Protein AF-A0A847AV55-F1 (afdb_monomer_lite)

pLDDT: mean 70.89, std 26.48, range [20.86, 98.69]

Radius of gyration: 28.5 Å; chains: 1; bounding box: 108×51×67 Å

Foldseek 3Di:
DDDDDDDDDDDDDDDPDDPDDQPDPDDDDPPDDPQVVVLVVQLCDLVVDDPPDDPVVSVVSNVQSVQKDWDDDFCFDDDVVDGQWTWTWIAGVVLPDTDIDTGGPDSPDPDDDPDDDPPDDDPDDPDDDDDDDPDDDDDDDDDDDDDPDPPPPPPPDPDDAADDDDVPDGHPPPVDAFAFDDCVQFPDFFPCLVVQWAAAQQADPVVLVVLCVPPVQPFDDDFWQALHFLLLLLLQLFSVLRCLQCPVVVHAWDWDQAPRYRDITTTDHSVLLVVVLVVVCVVCVPQFPWAQVDAGNGRRDTRGPRSVVSQCLQADFPAWDWDQDPSRRVDIDTDHTHSRPFNHKDWLAQFQDPCQQVSVQVLCVPQNKKKFAFFDDDVLHGSDTRSHIWIFGHWHDDPPFIWTKTADRRTDDDSPADRGSSGHRGIGIDGRRRTTTMMGID

Sequence (442 aa):
MKERCPFLSLLCIPMMGILLFTIVPNVYPNDFDRETHTVTIIKDIVEAGAPTIPDAFRERAIKFYSDISHVGEATPIKTGETIICYEVPLFTDNKINIANIYLSTSPKYVVEWPGWRMDEVPEALETEDSFFDEGSMISSFFSESLFIAPTLISTSSPSFLQRTGLPGEGKAMNRHFGSPLDPKDADFLIEGWDKIPYKNIAPSSEWINYVNGQFDRGWKFQKGIRVSSNKCNSYSASFIADWWTIVKAGKKINQYTNFYRGDTELGTSPRKLELIYRVRAGEDPETYKSINFMRDMITRESSLSSLEAYAKILSTPWGEFTVNDPLIPSITHISKGNLTGISGYKILFQTPDPDSEKILSQALENDGILLAGLTYRHRGVPVFRSVHTVAIIGYTDVGKKRYFIYKENYGEFPWDKPEDSEGGPSYRMMPAEEFFEAYAFY

Structure (mmCIF, N/CA/C/O backbone):
data_AF-A0A847AV55-F1
#
_entry.id   AF-A0A847AV55-F1
#
loop_
_atom_site.group_PDB
_atom_site.id
_atom_site.type_symbol
_atom_site.label_atom_id
_atom_site.label_alt_id
_atom_site.label_comp_id
_atom_site.label_asym_id
_atom_site.label_entity_id
_atom_site.label_seq_id
_atom_site.pdbx_PDB_ins_code
_atom_site.Cartn_x
_atom_site.Cartn_y
_atom_site.Cartn_z
_atom_site.occupancy
_atom_site.B_iso_or_equiv
_atom_site.auth_seq_id
_atom_site.auth_comp_id
_atom_site.auth_asym_id
_atom_site.auth_atom_id
_atom_site.pdbx_PDB_model_num
ATOM 1 N N . MET A 1 1 ? 89.320 1.850 39.623 1.00 33.31 1 MET A N 1
ATOM 2 C CA . MET A 1 1 ? 89.592 3.053 38.808 1.00 33.31 1 MET A CA 1
ATOM 3 C C . MET A 1 1 ? 88.263 3.738 38.521 1.00 33.31 1 MET A C 1
ATOM 5 O O . MET A 1 1 ? 87.469 3.143 37.811 1.00 33.31 1 MET A O 1
ATOM 9 N N . LYS A 1 2 ? 88.078 4.936 39.111 1.00 34.31 2 LYS A N 1
ATOM 10 C CA . LYS A 1 2 ? 87.045 5.978 38.882 1.00 34.31 2 LYS A CA 1
ATOM 11 C C . LYS A 1 2 ? 85.583 5.516 39.033 1.00 34.31 2 LYS A C 1
ATOM 13 O O . LYS A 1 2 ? 85.044 4.916 38.121 1.00 34.31 2 LYS A O 1
ATOM 18 N N . GLU A 1 3 ? 84.910 5.647 40.180 1.00 28.20 3 GLU A N 1
ATOM 19 C CA . GLU A 1 3 ? 84.537 6.863 40.946 1.00 28.20 3 GLU A CA 1
ATOM 20 C C . GLU A 1 3 ? 83.965 8.016 40.103 1.00 28.20 3 GLU A C 1
ATOM 22 O O . GLU A 1 3 ? 84.718 8.681 39.389 1.00 28.20 3 GLU A O 1
ATOM 27 N N . ARG A 1 4 ? 82.652 8.277 40.263 1.00 26.45 4 ARG A N 1
ATOM 28 C CA . ARG A 1 4 ? 82.058 9.575 40.669 1.00 26.45 4 ARG A CA 1
ATOM 29 C C . ARG A 1 4 ? 80.526 9.472 40.870 1.00 26.45 4 ARG A C 1
ATOM 31 O O . ARG A 1 4 ? 79.780 9.310 39.913 1.00 26.45 4 ARG A O 1
ATOM 38 N N . CYS A 1 5 ? 80.091 9.610 42.126 1.00 23.22 5 CYS A N 1
ATOM 39 C CA . CYS A 1 5 ? 78.826 10.249 42.551 1.00 23.22 5 CYS A CA 1
ATOM 40 C C . CYS A 1 5 ? 78.969 11.799 42.450 1.00 23.22 5 CYS A C 1
ATOM 42 O O . CYS A 1 5 ? 80.049 12.260 42.072 1.00 23.22 5 CYS A O 1
ATOM 44 N N . PRO A 1 6 ? 78.070 12.627 43.027 1.00 45.94 6 PRO A N 1
ATOM 45 C CA . PRO A 1 6 ? 76.629 12.860 42.790 1.00 45.94 6 PRO A CA 1
ATOM 46 C C . PRO A 1 6 ? 76.351 14.367 42.508 1.00 45.94 6 PRO A C 1
ATOM 48 O O . PRO A 1 6 ? 77.249 15.173 42.706 1.00 45.94 6 PRO A O 1
ATOM 51 N N . PHE A 1 7 ? 75.133 14.796 42.135 1.00 24.53 7 PHE A N 1
ATOM 52 C CA . PHE A 1 7 ? 74.596 16.105 42.572 1.00 24.53 7 PHE A CA 1
ATOM 53 C C . PHE A 1 7 ? 73.071 16.225 42.407 1.00 24.53 7 PHE A C 1
ATOM 55 O O . PHE A 1 7 ? 72.469 15.695 41.479 1.00 24.53 7 PHE A O 1
ATOM 62 N N . LEU A 1 8 ? 72.501 16.922 43.387 1.00 23.05 8 LEU A N 1
ATOM 63 C CA . LEU A 1 8 ? 71.102 17.197 43.695 1.00 23.05 8 LEU A CA 1
ATOM 64 C C . LEU A 1 8 ? 70.515 18.394 42.908 1.00 23.05 8 LEU A C 1
ATOM 66 O O . LEU A 1 8 ? 71.242 19.312 42.539 1.00 23.05 8 LEU A O 1
ATOM 70 N N . SER A 1 9 ? 69.173 18.429 42.885 1.00 22.80 9 SER A N 1
ATOM 71 C CA . SER A 1 9 ? 68.242 19.584 42.876 1.00 22.80 9 SER A CA 1
ATOM 72 C C . SER A 1 9 ? 68.073 20.451 41.615 1.00 22.80 9 SER A C 1
ATOM 74 O O . SER A 1 9 ? 68.963 21.213 41.263 1.00 22.80 9 SER A O 1
ATOM 76 N N . LEU A 1 10 ? 66.847 20.479 41.065 1.00 22.25 10 LEU A N 1
ATOM 77 C CA . LEU A 1 10 ? 65.950 21.642 41.191 1.00 22.25 10 LEU A CA 1
ATOM 78 C C . LEU A 1 10 ? 64.484 21.289 40.857 1.00 22.25 10 LEU A C 1
ATOM 80 O O . LEU A 1 10 ? 64.203 20.553 39.915 1.00 22.25 10 LEU A O 1
ATOM 84 N N . LEU A 1 11 ? 63.575 21.846 41.661 1.00 23.03 11 LEU A N 1
ATOM 85 C CA . LEU A 1 11 ? 62.131 21.937 41.450 1.00 23.03 11 LEU A CA 1
ATOM 86 C C . LEU A 1 11 ? 61.781 22.521 40.072 1.00 23.03 11 LEU A C 1
ATOM 88 O O . LEU A 1 11 ? 62.413 23.486 39.659 1.00 23.03 11 LEU A O 1
ATOM 92 N N . CYS A 1 12 ? 60.671 22.054 39.492 1.00 20.86 12 CYS A N 1
ATOM 93 C CA . CYS A 1 12 ? 59.644 22.912 38.888 1.00 20.86 12 CYS A CA 1
ATOM 94 C C . CYS A 1 12 ? 58.321 22.133 38.786 1.00 20.86 12 CYS A C 1
ATOM 96 O O . CYS A 1 12 ? 58.116 21.328 37.884 1.00 20.86 12 CYS A O 1
ATOM 98 N N . ILE A 1 13 ? 57.427 22.390 39.741 1.00 26.28 13 ILE A N 1
ATOM 99 C CA . ILE A 1 13 ? 55.979 22.215 39.581 1.00 26.28 13 ILE A CA 1
ATOM 100 C C . ILE A 1 13 ? 55.500 23.369 38.682 1.00 26.28 13 ILE A C 1
ATOM 102 O O . ILE A 1 13 ? 55.916 24.508 38.906 1.00 26.28 13 ILE A O 1
ATOM 106 N N . PRO A 1 14 ? 54.599 23.113 37.721 1.00 24.08 14 PRO A N 1
ATOM 107 C CA . PRO A 1 14 ? 53.358 23.875 37.754 1.00 24.08 14 PRO A CA 1
ATOM 108 C C . PRO A 1 14 ? 52.131 22.965 37.618 1.00 24.08 14 PRO A C 1
ATOM 110 O O . PRO A 1 14 ? 51.948 22.245 36.643 1.00 24.08 14 PRO A O 1
ATOM 113 N N . MET A 1 15 ? 51.314 23.037 38.666 1.00 22.28 15 MET A N 1
ATOM 114 C CA . MET A 1 15 ? 49.865 22.862 38.732 1.00 22.28 15 MET A CA 1
ATOM 115 C C . MET A 1 15 ? 49.153 22.555 37.399 1.00 22.28 15 MET A C 1
ATOM 117 O O . MET A 1 15 ? 48.907 23.458 36.602 1.00 22.28 15 MET A O 1
ATOM 121 N N . MET A 1 16 ? 48.680 21.315 37.229 1.00 21.39 16 MET A N 1
ATOM 122 C CA . MET A 1 16 ? 47.460 21.084 36.449 1.00 21.39 16 MET A CA 1
ATOM 123 C C . MET A 1 16 ? 46.289 21.618 37.272 1.00 21.39 16 MET A C 1
ATOM 125 O O . MET A 1 16 ? 45.941 21.069 38.318 1.00 21.39 16 MET A O 1
ATOM 129 N N . GLY A 1 17 ? 45.712 22.727 36.812 1.00 21.69 17 GLY A N 1
ATOM 130 C CA . GLY A 1 17 ? 44.417 23.193 37.279 1.00 21.69 17 GLY A CA 1
ATOM 131 C C . GLY A 1 17 ? 43.365 22.139 36.955 1.00 21.69 17 GLY A C 1
ATOM 132 O O . GLY A 1 17 ? 43.044 21.903 35.795 1.00 21.69 17 GLY A O 1
ATOM 133 N N . ILE A 1 18 ? 42.849 21.492 37.992 1.00 21.98 18 ILE A N 1
ATOM 134 C CA . ILE A 1 18 ? 41.649 20.671 37.915 1.00 21.98 18 ILE A CA 1
ATOM 135 C C . ILE A 1 18 ? 40.469 21.642 37.853 1.00 21.98 18 ILE A C 1
ATOM 137 O O . ILE A 1 18 ? 40.160 22.298 38.848 1.00 21.98 18 ILE A O 1
ATOM 141 N N . LEU A 1 19 ? 39.813 21.751 36.697 1.00 21.52 19 LEU A N 1
ATOM 142 C CA . LEU A 1 19 ? 38.497 22.380 36.612 1.00 21.52 19 LEU A CA 1
ATOM 143 C C . LEU A 1 19 ? 37.443 21.290 36.855 1.00 21.52 19 LEU A C 1
ATOM 145 O O . LEU A 1 19 ? 37.002 20.592 35.947 1.00 21.52 19 LEU A O 1
ATOM 149 N N . LEU A 1 20 ? 37.100 21.091 38.126 1.00 21.72 20 LEU A N 1
ATOM 150 C CA . LEU A 1 20 ? 36.020 20.211 38.566 1.00 21.72 20 LEU A CA 1
ATOM 151 C C . LEU A 1 20 ? 34.704 20.993 38.466 1.00 21.72 20 LEU A C 1
ATOM 153 O O . LEU A 1 20 ? 34.384 21.783 39.354 1.00 21.72 20 LEU A O 1
ATOM 157 N N . PHE A 1 21 ? 33.921 20.782 37.408 1.00 25.91 21 PHE A N 1
ATOM 158 C CA . PHE A 1 21 ? 32.520 21.202 37.432 1.00 25.91 21 PHE A CA 1
ATOM 159 C C . PHE A 1 21 ? 31.725 20.193 38.255 1.00 25.91 21 PHE A C 1
ATOM 161 O O . PHE A 1 21 ? 31.401 19.098 37.806 1.00 25.91 21 PHE A O 1
ATOM 168 N N . THR A 1 22 ? 31.424 20.572 39.494 1.00 24.39 22 THR A N 1
ATOM 169 C CA . THR A 1 22 ? 30.398 19.895 40.287 1.00 24.39 22 THR A CA 1
ATOM 170 C C . THR A 1 22 ? 29.066 20.538 39.925 1.00 24.39 22 THR A C 1
ATOM 172 O O . THR A 1 22 ? 28.808 21.675 40.315 1.00 24.39 22 THR A O 1
ATOM 175 N N . ILE A 1 23 ? 28.219 19.839 39.169 1.00 31.17 23 ILE A N 1
ATOM 176 C CA . ILE A 1 23 ? 26.813 20.230 39.036 1.00 31.17 23 ILE A CA 1
ATOM 177 C C . ILE A 1 23 ? 26.161 19.898 40.379 1.00 31.17 23 ILE A C 1
ATOM 179 O O . ILE A 1 23 ? 25.982 18.729 40.715 1.00 31.17 23 ILE A O 1
ATOM 183 N N . VAL A 1 24 ? 25.879 20.920 41.186 1.00 22.61 24 VAL A N 1
ATOM 184 C CA . VAL A 1 24 ? 25.120 20.777 42.433 1.00 22.61 24 VAL A CA 1
ATOM 185 C C . VAL A 1 24 ? 23.635 20.772 42.062 1.00 22.61 24 VAL A C 1
ATOM 187 O O . VAL A 1 24 ? 23.128 21.804 41.622 1.00 22.61 24 VAL A O 1
ATOM 190 N N . PRO A 1 25 ? 22.901 19.658 42.228 1.00 30.00 25 PRO A N 1
ATOM 191 C CA . PRO A 1 25 ? 21.473 19.633 41.979 1.00 30.00 25 PRO A CA 1
ATOM 192 C C . PRO A 1 25 ? 20.785 20.079 43.263 1.00 30.00 25 PRO A C 1
ATOM 194 O O . PRO A 1 25 ? 20.309 19.254 44.030 1.00 30.00 25 PRO A O 1
ATOM 197 N N . ASN A 1 26 ? 20.802 21.373 43.563 1.00 30.30 26 ASN A N 1
ATOM 198 C CA . ASN A 1 26 ? 19.846 21.937 44.505 1.00 30.30 26 ASN A CA 1
ATOM 199 C C . ASN A 1 26 ? 19.712 23.438 44.265 1.00 30.30 26 ASN A C 1
ATOM 201 O O . ASN A 1 26 ? 20.697 24.168 44.291 1.00 30.30 26 ASN A O 1
ATOM 205 N N . VAL A 1 27 ? 18.453 23.852 44.107 1.00 32.22 27 VAL A N 1
ATOM 206 C CA . VAL A 1 27 ? 17.939 25.200 43.821 1.00 32.22 27 VAL A CA 1
ATOM 207 C C . VAL A 1 27 ? 17.893 25.574 42.333 1.00 32.22 27 VAL A C 1
ATOM 209 O O . VAL A 1 27 ? 18.720 26.334 41.847 1.00 32.22 27 VAL A O 1
ATOM 212 N N . TYR A 1 28 ? 16.831 25.142 41.643 1.00 31.91 28 TYR A N 1
ATOM 213 C CA . TYR A 1 28 ? 16.281 25.903 40.515 1.00 31.91 28 TYR A CA 1
ATOM 214 C C . TYR A 1 28 ? 14.746 25.974 40.631 1.00 31.91 28 TYR A C 1
ATOM 216 O O . TYR A 1 28 ? 14.120 24.939 40.872 1.00 31.91 28 TYR A O 1
ATOM 224 N N . PRO A 1 29 ? 14.132 27.169 40.528 1.00 29.98 29 PRO A N 1
ATOM 225 C CA . PRO A 1 29 ? 12.679 27.332 40.535 1.00 29.98 29 PRO A CA 1
ATOM 226 C C . PRO A 1 29 ? 12.041 26.749 39.261 1.00 29.98 29 PRO A C 1
ATOM 228 O O . PRO A 1 29 ? 12.702 26.596 38.237 1.00 29.98 29 PRO A O 1
ATOM 231 N N . ASN A 1 30 ? 10.746 26.430 39.339 1.00 35.94 30 ASN A N 1
ATOM 232 C CA . ASN A 1 30 ? 9.975 25.639 38.366 1.00 35.94 30 ASN A CA 1
ATOM 233 C C . ASN A 1 30 ? 9.833 26.217 36.939 1.00 35.94 30 ASN A C 1
ATOM 235 O O . ASN A 1 30 ? 9.271 25.530 36.094 1.00 35.94 30 ASN A O 1
ATOM 239 N N . ASP A 1 31 ? 10.376 27.398 36.637 1.00 35.25 31 ASP A N 1
ATOM 240 C CA . ASP A 1 31 ? 10.189 28.087 35.346 1.00 35.25 31 ASP A CA 1
ATOM 241 C C . ASP A 1 31 ? 11.465 28.124 34.480 1.00 35.25 31 ASP A C 1
ATOM 243 O O . ASP A 1 31 ? 11.699 29.059 33.716 1.00 35.25 31 ASP A O 1
ATOM 247 N N . PHE A 1 32 ? 12.337 27.123 34.618 1.00 36.28 32 PHE A N 1
ATOM 248 C CA . PHE A 1 32 ? 13.607 27.067 33.890 1.00 36.28 32 PHE A CA 1
ATOM 249 C C . PHE A 1 32 ? 13.451 26.358 32.536 1.00 36.28 32 PHE A C 1
ATOM 251 O O . PHE A 1 32 ? 13.100 25.178 32.495 1.00 36.28 32 PHE A O 1
ATOM 258 N N . ASP A 1 33 ? 13.756 27.056 31.440 1.00 42.09 33 ASP A N 1
ATOM 259 C CA . ASP A 1 33 ? 13.815 26.489 30.088 1.00 42.09 33 ASP A CA 1
ATOM 260 C C . ASP A 1 33 ? 14.979 25.481 29.978 1.00 42.09 33 ASP A C 1
ATOM 262 O O . ASP A 1 33 ? 16.154 25.836 29.845 1.00 42.09 33 ASP A O 1
ATOM 266 N N . ARG A 1 34 ? 14.642 24.193 30.103 1.00 44.94 34 ARG A N 1
ATOM 267 C CA . ARG A 1 34 ? 15.592 23.068 30.087 1.00 44.94 34 ARG A CA 1
ATOM 268 C C . ARG A 1 34 ? 16.095 22.730 28.678 1.00 44.94 34 ARG A C 1
ATOM 270 O O . ARG A 1 34 ? 17.124 22.055 28.563 1.00 44.94 34 ARG A O 1
ATOM 277 N N . GLU A 1 35 ? 15.406 23.189 27.630 1.00 41.19 35 GLU A N 1
ATOM 278 C CA . GLU A 1 35 ? 15.710 22.861 26.230 1.00 41.19 35 GLU A CA 1
ATOM 279 C C . GLU A 1 35 ? 16.983 23.568 25.771 1.00 41.19 35 GLU A C 1
ATOM 281 O O . GLU A 1 35 ? 17.939 22.924 25.330 1.00 41.19 35 GLU A O 1
ATOM 286 N N . THR A 1 36 ? 17.047 24.883 25.982 1.00 44.75 36 THR A N 1
ATOM 287 C CA . THR A 1 36 ? 18.188 25.706 25.564 1.00 44.75 36 THR A CA 1
ATOM 288 C C . THR A 1 36 ? 19.471 25.321 26.313 1.00 44.75 36 THR A C 1
ATOM 290 O O . THR A 1 36 ? 20.568 25.344 25.751 1.00 44.75 36 THR A O 1
ATOM 293 N N . HIS A 1 37 ? 19.359 24.900 27.576 1.00 46.91 37 HIS A N 1
ATOM 294 C CA . HIS A 1 37 ? 20.519 24.623 28.425 1.00 46.91 37 HIS A CA 1
ATOM 295 C C . HIS A 1 37 ? 21.195 23.278 28.115 1.00 46.91 37 HIS A C 1
ATOM 297 O O . HIS A 1 37 ? 22.419 23.193 28.117 1.00 46.91 37 HIS A O 1
ATOM 303 N N . THR A 1 38 ? 20.424 22.235 27.789 1.00 46.34 38 THR A N 1
ATOM 304 C CA . THR A 1 38 ? 20.976 20.894 27.512 1.00 46.34 38 THR A CA 1
ATOM 305 C C . THR A 1 38 ? 21.774 20.871 26.204 1.00 46.34 38 THR A C 1
ATOM 307 O O . THR A 1 38 ? 22.869 20.313 26.157 1.00 46.34 38 THR A O 1
ATOM 310 N N . VAL A 1 39 ? 21.267 21.540 25.162 1.00 47.59 39 VAL A N 1
ATOM 311 C CA . VAL A 1 39 ? 21.967 21.689 23.873 1.00 47.59 39 VAL A CA 1
ATOM 312 C C . VAL A 1 39 ? 23.227 22.545 24.032 1.00 47.59 39 VAL A C 1
ATOM 314 O O . VAL A 1 39 ? 24.279 22.191 23.502 1.00 47.59 39 VAL A O 1
ATOM 317 N N . THR A 1 40 ? 23.147 23.619 24.826 1.00 49.78 40 THR A N 1
ATOM 318 C CA . THR A 1 40 ? 24.300 24.482 25.134 1.00 49.78 40 THR A CA 1
ATOM 319 C C . THR A 1 40 ? 25.386 23.712 25.889 1.00 49.78 40 THR A C 1
ATOM 321 O O . THR A 1 40 ? 26.535 23.742 25.475 1.00 49.78 40 THR A O 1
ATOM 324 N N . ILE A 1 41 ? 25.035 22.919 26.908 1.00 50.97 41 ILE A N 1
ATOM 325 C CA . ILE A 1 41 ? 26.002 22.113 27.677 1.00 50.97 41 ILE A CA 1
ATOM 326 C C . ILE A 1 41 ? 26.716 21.081 26.794 1.00 50.97 41 ILE A C 1
ATOM 328 O O . ILE A 1 41 ? 27.928 20.915 26.904 1.00 50.97 41 ILE A O 1
ATOM 332 N N . ILE A 1 42 ? 25.997 20.380 25.913 1.00 52.28 42 ILE A N 1
ATOM 333 C CA . ILE A 1 42 ? 26.611 19.377 25.028 1.00 52.28 42 ILE A CA 1
ATOM 334 C C . ILE A 1 42 ? 27.544 20.050 24.016 1.00 52.28 42 ILE A C 1
ATOM 336 O O . ILE A 1 42 ? 28.654 19.567 23.789 1.00 52.28 42 ILE A O 1
ATOM 340 N N . LYS A 1 43 ? 27.126 21.185 23.450 1.00 51.59 43 LYS A N 1
ATOM 341 C CA . LYS A 1 43 ? 27.953 21.992 22.553 1.00 51.59 43 LYS A CA 1
ATOM 342 C C . LYS A 1 43 ? 29.209 22.507 23.261 1.00 51.59 43 LYS A C 1
ATOM 344 O O . LYS A 1 43 ? 30.302 22.303 22.745 1.00 51.59 43 LYS A O 1
ATOM 349 N N . ASP A 1 44 ? 29.070 23.052 24.466 1.00 49.34 44 ASP A N 1
ATOM 350 C CA . ASP A 1 44 ? 30.179 23.564 25.276 1.00 49.34 44 ASP A CA 1
ATOM 351 C C . ASP A 1 44 ? 31.170 22.451 25.660 1.00 49.34 44 ASP A C 1
ATOM 353 O O . ASP A 1 44 ? 32.379 22.663 25.619 1.00 49.34 44 ASP A O 1
ATOM 357 N N . ILE A 1 45 ? 30.696 21.236 25.968 1.00 49.94 45 ILE A N 1
ATOM 358 C CA . ILE A 1 45 ? 31.554 20.066 26.244 1.00 49.94 45 ILE A CA 1
ATOM 359 C C . ILE A 1 45 ? 32.360 19.654 25.002 1.00 49.94 45 ILE A C 1
ATOM 361 O O . ILE A 1 45 ? 33.527 19.271 25.116 1.00 49.94 45 ILE A O 1
ATOM 365 N N . VAL A 1 46 ? 31.754 19.724 23.815 1.00 50.53 46 VAL A N 1
ATOM 366 C CA . VAL A 1 46 ? 32.408 19.374 22.545 1.00 50.53 46 VAL A CA 1
ATOM 367 C C . VAL A 1 46 ? 33.382 20.473 22.098 1.00 50.53 46 VAL A C 1
ATOM 369 O O . VAL A 1 46 ? 34.477 20.165 21.619 1.00 50.53 46 VAL A O 1
ATOM 372 N N . GLU A 1 47 ? 33.023 21.745 22.285 1.00 49.16 47 GLU A N 1
ATOM 373 C CA . GLU A 1 47 ? 33.859 22.910 21.968 1.00 49.16 47 GLU A CA 1
ATOM 374 C C . GLU A 1 47 ? 35.043 23.057 22.936 1.00 49.16 47 GLU A C 1
ATOM 376 O O . GLU A 1 47 ? 36.148 23.392 22.507 1.00 49.16 47 GLU A O 1
ATOM 381 N N . ALA A 1 48 ? 34.867 22.709 24.214 1.00 50.91 48 ALA A N 1
ATOM 382 C CA . ALA A 1 48 ? 35.923 22.709 25.230 1.00 50.91 48 ALA A CA 1
ATOM 383 C C . ALA A 1 48 ? 36.883 21.502 25.145 1.00 50.91 48 ALA A C 1
ATOM 385 O O . ALA A 1 48 ? 37.682 21.296 26.059 1.00 50.91 48 ALA A O 1
ATOM 386 N N . GLY A 1 49 ? 36.791 20.697 24.079 1.00 44.69 49 GLY A N 1
ATOM 387 C CA . GLY A 1 49 ? 37.348 19.350 23.964 1.00 44.69 49 GLY A CA 1
ATOM 388 C C . GLY A 1 49 ? 38.721 19.116 24.607 1.00 44.69 49 GLY A C 1
ATOM 389 O O . GLY A 1 49 ? 39.691 19.835 24.352 1.00 44.69 49 GLY A O 1
ATOM 390 N N . ALA A 1 50 ? 38.800 18.016 25.364 1.00 44.78 50 ALA A N 1
ATOM 391 C CA . ALA A 1 50 ? 40.038 17.406 25.836 1.00 44.78 50 ALA A CA 1
ATOM 392 C C . ALA A 1 50 ? 41.061 17.249 24.681 1.00 44.78 50 ALA A C 1
ATOM 394 O O . ALA A 1 50 ? 40.660 16.974 23.544 1.00 44.78 50 ALA A O 1
ATOM 395 N N . PRO A 1 51 ? 42.373 17.411 24.944 1.00 41.62 51 PRO A N 1
ATOM 396 C CA . PRO A 1 51 ? 43.426 17.605 23.933 1.00 41.62 51 PRO A CA 1
ATOM 397 C C . PRO A 1 51 ? 43.734 16.406 23.004 1.00 41.62 51 PRO A C 1
ATOM 399 O O . PRO A 1 51 ? 44.793 16.371 22.387 1.00 41.62 51 PRO A O 1
ATOM 402 N N . THR A 1 52 ? 42.844 15.420 22.873 1.00 47.12 52 THR A N 1
ATOM 403 C CA . THR A 1 52 ? 43.115 14.131 22.210 1.00 47.12 52 THR A CA 1
ATOM 404 C C . THR A 1 52 ? 42.141 13.744 21.088 1.00 47.12 52 THR A C 1
ATOM 406 O O . THR A 1 52 ? 42.291 12.669 20.513 1.00 47.12 52 THR A O 1
ATOM 409 N N . ILE A 1 53 ? 41.169 14.589 20.719 1.00 44.81 53 ILE A N 1
ATOM 410 C CA . ILE A 1 53 ? 40.213 14.277 19.636 1.00 44.81 53 ILE A CA 1
ATOM 411 C C . ILE A 1 53 ? 40.694 14.878 18.300 1.00 44.81 53 ILE A C 1
ATOM 413 O O . ILE A 1 53 ? 40.868 16.095 18.241 1.00 44.81 53 ILE A O 1
ATOM 417 N N . PRO A 1 54 ? 40.852 14.084 17.218 1.00 64.62 54 PRO A N 1
ATOM 418 C CA . PRO A 1 54 ? 41.186 14.603 15.890 1.00 64.62 54 PRO A CA 1
ATOM 419 C C . PRO A 1 54 ? 40.163 15.630 15.383 1.00 64.62 54 PRO A C 1
ATOM 421 O O . PRO A 1 54 ? 38.954 15.409 15.497 1.00 64.62 54 PRO A O 1
ATOM 424 N N . ASP A 1 55 ? 40.633 16.705 14.746 1.00 62.31 55 ASP A N 1
ATOM 425 C CA . ASP A 1 55 ? 39.794 17.830 14.296 1.00 62.31 55 ASP A CA 1
ATOM 426 C C . ASP A 1 55 ? 38.612 17.387 13.417 1.00 62.31 55 ASP A C 1
ATOM 428 O O . ASP A 1 55 ? 37.480 17.817 13.623 1.00 62.31 55 ASP A O 1
ATOM 432 N N . ALA A 1 56 ? 38.822 16.416 12.524 1.00 59.53 56 ALA A N 1
ATOM 433 C CA . ALA A 1 56 ? 37.772 15.878 11.653 1.00 59.53 56 ALA A CA 1
ATOM 434 C C . ALA A 1 56 ? 36.646 15.131 12.401 1.00 59.53 56 ALA A C 1
ATOM 436 O O . ALA A 1 56 ? 35.560 14.920 11.848 1.00 59.53 56 ALA A O 1
ATOM 437 N N . PHE A 1 57 ? 36.905 14.665 13.625 1.00 48.25 57 PHE A N 1
ATOM 438 C CA . PHE A 1 57 ? 35.894 14.070 14.498 1.00 48.25 57 PHE A CA 1
ATOM 439 C C . PHE A 1 57 ? 35.191 15.148 15.323 1.00 48.25 57 PHE A C 1
ATOM 441 O O . PHE A 1 57 ? 33.970 15.110 15.454 1.00 48.25 57 PHE A O 1
ATOM 448 N N . ARG A 1 58 ? 35.941 16.150 15.800 1.00 55.91 58 ARG A N 1
ATOM 449 C CA . ARG A 1 58 ? 35.399 17.326 16.492 1.00 55.91 58 ARG A CA 1
ATOM 450 C C . ARG A 1 58 ? 34.422 18.095 15.603 1.00 55.91 58 ARG A C 1
ATOM 452 O O . ARG A 1 58 ? 33.298 18.331 16.023 1.00 55.91 58 ARG A O 1
ATOM 459 N N . GLU A 1 59 ? 34.789 18.403 14.362 1.00 61.59 59 GLU A N 1
ATOM 460 C CA . GLU A 1 59 ? 33.905 19.087 13.406 1.00 61.59 59 GLU A CA 1
ATOM 461 C C . GLU A 1 59 ? 32.638 18.277 13.100 1.00 61.59 59 GLU A C 1
ATOM 463 O O . GLU A 1 59 ? 31.542 18.831 13.028 1.00 61.59 59 GLU A O 1
ATOM 468 N N . ARG A 1 60 ? 32.764 16.948 12.972 1.00 55.00 60 ARG A N 1
ATOM 469 C CA . ARG A 1 60 ? 31.612 16.055 12.786 1.00 55.00 60 ARG A CA 1
ATOM 470 C C . ARG A 1 60 ? 30.700 16.020 14.005 1.00 55.00 60 ARG A C 1
ATOM 472 O O . ARG A 1 60 ? 29.488 16.024 13.827 1.00 55.00 60 ARG A O 1
ATOM 479 N N . ALA A 1 61 ? 31.263 15.997 15.210 1.00 53.97 61 ALA A N 1
ATOM 480 C CA . ALA A 1 61 ? 30.500 16.054 16.447 1.00 53.97 61 ALA A CA 1
ATOM 481 C C . ALA A 1 61 ? 29.789 17.406 16.591 1.00 53.97 61 ALA A C 1
ATOM 483 O O . ALA A 1 61 ? 28.583 17.419 16.796 1.00 53.97 61 ALA A O 1
ATOM 484 N N . ILE A 1 62 ? 30.492 18.528 16.397 1.00 60.47 62 ILE A N 1
ATOM 485 C CA . ILE A 1 62 ? 29.904 19.879 16.442 1.00 60.47 62 ILE A CA 1
ATOM 486 C C . ILE A 1 62 ? 28.739 19.983 15.461 1.00 60.47 62 ILE A C 1
ATOM 488 O O . ILE A 1 62 ? 27.658 20.403 15.856 1.00 60.47 62 ILE A O 1
ATOM 492 N N . LYS A 1 63 ? 28.931 19.538 14.214 1.00 62.50 63 LYS A N 1
ATOM 493 C CA . LYS A 1 63 ? 27.871 19.526 13.202 1.00 62.50 63 LYS A CA 1
ATOM 494 C C . LYS A 1 63 ? 26.704 18.610 13.585 1.00 62.50 63 LYS A C 1
ATOM 496 O O . LYS A 1 63 ? 25.550 18.959 13.400 1.00 62.50 63 LYS A O 1
ATOM 501 N N . PHE A 1 64 ? 26.988 17.424 14.117 1.00 57.34 64 PHE A N 1
ATOM 502 C CA . PHE A 1 64 ? 25.942 16.511 14.570 1.00 57.34 64 PHE A CA 1
ATOM 503 C C . PHE A 1 64 ? 25.106 17.134 15.696 1.00 57.34 64 PHE A C 1
ATOM 505 O O . PHE A 1 64 ? 23.885 17.094 15.626 1.00 57.34 64 PHE A O 1
ATOM 512 N N . TYR A 1 65 ? 25.747 17.745 16.696 1.00 57.53 65 TYR A N 1
ATOM 513 C CA . TYR A 1 65 ? 25.068 18.357 17.840 1.00 57.53 65 TYR A CA 1
ATOM 514 C C . TYR A 1 65 ? 24.416 19.707 17.527 1.00 57.53 65 TYR A C 1
ATOM 516 O O . TYR A 1 65 ? 23.446 20.058 18.194 1.00 57.53 65 TYR A O 1
ATOM 524 N N . SER A 1 66 ? 24.890 20.449 16.520 1.00 63.91 66 SER A N 1
ATOM 525 C CA . SER A 1 66 ? 24.216 21.667 16.050 1.00 63.91 66 SER A CA 1
ATOM 526 C C . SER A 1 66 ? 22.891 21.382 15.350 1.00 63.91 66 SER A C 1
ATOM 528 O O . SER A 1 66 ? 22.012 22.236 15.369 1.00 63.91 66 SER A O 1
ATOM 530 N N . ASP A 1 67 ? 22.762 20.191 14.765 1.00 60.41 67 ASP A N 1
ATOM 531 C CA . ASP A 1 67 ? 21.608 19.766 13.968 1.00 60.41 67 ASP A CA 1
ATOM 532 C C . ASP A 1 67 ? 20.636 18.895 14.791 1.00 60.41 67 ASP A C 1
ATOM 534 O O . ASP A 1 67 ? 19.739 18.264 14.228 1.00 60.41 67 ASP A O 1
ATOM 538 N N . ILE A 1 68 ? 20.843 18.783 16.112 1.00 61.53 68 ILE A N 1
ATOM 539 C CA . ILE A 1 68 ? 19.971 18.016 17.001 1.00 61.53 68 ILE A CA 1
ATOM 540 C C . ILE A 1 68 ? 18.816 18.883 17.492 1.00 61.53 68 ILE A C 1
ATOM 542 O O . ILE A 1 68 ? 19.010 19.896 18.162 1.00 61.53 68 ILE A O 1
ATOM 546 N N . SER A 1 69 ? 17.603 18.403 17.252 1.00 58.66 69 SER A N 1
ATOM 547 C CA . SER A 1 69 ? 16.383 18.881 17.886 1.00 58.66 69 SER A CA 1
ATOM 548 C C . SER A 1 69 ? 15.881 17.831 18.889 1.00 58.66 69 SER A C 1
ATOM 550 O O . SER A 1 69 ? 15.799 16.631 18.610 1.00 58.66 69 SER A O 1
ATOM 552 N N . HIS A 1 70 ? 15.584 18.279 20.108 1.00 54.94 70 HIS A N 1
ATOM 553 C CA . HIS A 1 70 ? 14.962 17.452 21.138 1.00 54.94 70 HIS A CA 1
ATOM 554 C C . HIS A 1 70 ? 13.480 17.253 20.806 1.00 54.94 70 HIS A C 1
ATOM 556 O O . HIS A 1 70 ? 12.791 18.216 20.471 1.00 54.94 70 HIS A O 1
ATOM 562 N N . VAL A 1 71 ? 12.977 16.017 20.886 1.00 54.53 71 VAL A N 1
ATOM 563 C CA . VAL A 1 71 ? 11.556 15.733 20.636 1.00 54.53 71 VAL A CA 1
ATOM 564 C C . VAL A 1 71 ? 11.037 14.731 21.664 1.00 54.53 71 VAL A C 1
ATOM 566 O O . VAL A 1 71 ? 11.256 13.527 21.542 1.00 54.53 71 VAL A O 1
ATOM 569 N N . GLY A 1 72 ? 10.299 15.235 22.652 1.00 60.06 72 GLY A N 1
ATOM 570 C CA . GLY A 1 72 ? 9.613 14.436 23.673 1.00 60.06 72 GLY A CA 1
ATOM 571 C C . GLY A 1 72 ? 10.103 14.729 25.086 1.00 60.06 72 GLY A C 1
ATOM 572 O O . GLY A 1 72 ? 11.118 15.375 25.273 1.00 60.06 72 GLY A O 1
ATOM 573 N N . GLU A 1 73 ? 9.378 14.289 26.108 1.00 62.41 73 GLU A N 1
ATOM 574 C CA . GLU A 1 73 ? 9.824 14.474 27.492 1.00 62.41 73 GLU A CA 1
ATOM 575 C C . GLU A 1 73 ? 10.924 13.468 27.861 1.00 62.41 73 GLU A C 1
ATOM 577 O O . GLU A 1 73 ? 10.887 12.296 27.470 1.00 62.41 73 GLU A O 1
ATOM 582 N N . ALA A 1 74 ? 11.892 13.913 28.666 1.00 69.50 74 ALA A N 1
ATOM 583 C CA . ALA A 1 74 ? 12.911 13.036 29.226 1.00 69.50 74 ALA A CA 1
ATOM 584 C C . ALA A 1 74 ? 12.250 11.920 30.053 1.00 69.50 74 ALA A C 1
ATOM 586 O O . ALA A 1 74 ? 11.539 12.180 31.026 1.00 69.50 74 ALA A O 1
ATOM 587 N N . THR A 1 75 ? 12.492 10.662 29.683 1.00 73.75 75 THR A N 1
ATOM 588 C CA . THR A 1 75 ? 11.859 9.510 30.337 1.00 73.75 75 THR A CA 1
ATOM 589 C C . THR A 1 75 ? 12.731 9.018 31.494 1.00 73.75 75 THR A C 1
ATOM 591 O O . THR A 1 75 ? 13.879 8.639 31.257 1.00 73.75 75 THR A O 1
ATOM 594 N N . PRO A 1 76 ? 12.234 8.963 32.742 1.00 78.31 76 PRO A N 1
ATOM 595 C CA . PRO A 1 76 ? 13.012 8.430 33.852 1.00 78.31 76 PRO A CA 1
ATOM 596 C C . PRO A 1 76 ? 13.172 6.912 33.724 1.00 78.31 76 PRO A C 1
ATOM 598 O O . PRO A 1 76 ? 12.188 6.172 33.704 1.00 78.31 76 PRO A O 1
ATOM 601 N N . ILE A 1 77 ? 14.413 6.435 33.720 1.00 72.25 77 ILE A N 1
ATOM 602 C CA . ILE A 1 77 ? 14.731 5.019 33.908 1.00 72.25 77 ILE A CA 1
ATOM 603 C C . ILE A 1 77 ? 14.862 4.763 35.398 1.00 72.25 77 ILE A C 1
ATOM 605 O O . ILE A 1 77 ? 15.580 5.477 36.103 1.00 72.25 77 ILE A O 1
ATOM 609 N N . LYS A 1 78 ? 14.157 3.740 35.880 1.00 78.19 78 LYS A N 1
ATOM 610 C CA . LYS A 1 78 ? 14.074 3.421 37.303 1.00 78.19 78 LYS A CA 1
ATOM 611 C C . LYS A 1 78 ? 14.610 2.032 37.618 1.00 78.19 78 LYS A C 1
ATOM 613 O O . LYS A 1 78 ? 14.465 1.108 36.822 1.00 78.19 78 LYS A O 1
ATOM 618 N N . THR A 1 79 ? 15.165 1.891 38.819 1.00 70.44 79 THR A N 1
ATOM 619 C CA . THR A 1 79 ? 15.372 0.604 39.492 1.00 70.44 79 THR A CA 1
ATOM 620 C C . THR A 1 79 ? 14.553 0.610 40.783 1.00 70.44 79 THR A C 1
ATOM 622 O O . THR A 1 79 ? 14.802 1.401 41.695 1.00 70.44 79 THR A O 1
ATOM 625 N N . GLY A 1 80 ? 13.481 -0.186 40.820 1.00 84.44 80 GLY A N 1
ATOM 626 C CA . GLY A 1 80 ? 12.427 -0.016 41.823 1.00 84.44 80 GLY A CA 1
ATOM 627 C C . GLY A 1 80 ? 11.784 1.374 41.725 1.00 84.44 80 GLY A C 1
ATOM 628 O O . GLY A 1 80 ? 11.362 1.794 40.648 1.00 84.44 80 GLY A O 1
ATOM 629 N N . GLU A 1 81 ? 11.733 2.102 42.839 1.00 85.38 81 GLU A N 1
ATOM 630 C CA . GLU A 1 81 ? 11.190 3.470 42.889 1.00 85.38 81 GLU A CA 1
ATOM 631 C C . GLU A 1 81 ? 12.226 4.557 42.548 1.00 85.38 81 GLU A C 1
ATOM 633 O O . GLU A 1 81 ? 11.865 5.709 42.298 1.00 85.38 81 GLU A O 1
ATOM 638 N N . THR A 1 82 ? 13.511 4.202 42.487 1.00 70.38 82 THR A N 1
ATOM 639 C CA . THR A 1 82 ? 14.614 5.154 42.315 1.00 70.38 82 THR A CA 1
ATOM 640 C C . THR A 1 82 ? 14.879 5.433 40.841 1.00 70.38 82 THR A C 1
ATOM 642 O O . THR A 1 82 ? 15.123 4.505 40.072 1.00 70.38 82 THR A O 1
ATOM 645 N N . ILE A 1 83 ? 14.903 6.711 40.447 1.00 77.25 83 ILE A N 1
ATOM 646 C CA . ILE A 1 83 ? 15.330 7.140 39.105 1.00 77.25 83 ILE A CA 1
ATOM 647 C C . ILE A 1 83 ? 16.859 7.100 39.032 1.00 77.25 83 ILE A C 1
ATOM 649 O O . ILE A 1 83 ? 17.530 7.813 39.777 1.00 77.25 83 ILE A O 1
ATOM 653 N N . ILE A 1 84 ? 17.403 6.290 38.126 1.00 73.94 84 ILE A N 1
ATOM 654 C CA . ILE A 1 84 ? 18.852 6.101 37.940 1.00 73.94 84 ILE A CA 1
ATOM 655 C C . ILE A 1 84 ? 19.420 6.966 36.812 1.00 73.94 84 ILE A C 1
ATOM 657 O O . ILE A 1 84 ? 20.552 7.438 36.893 1.00 73.94 84 ILE A O 1
ATOM 661 N N . CYS A 1 85 ? 18.628 7.224 35.778 1.00 79.94 85 CYS A N 1
ATOM 662 C CA . CYS A 1 85 ? 18.956 8.175 34.728 1.00 79.94 85 CYS A CA 1
ATOM 663 C C . CYS A 1 85 ? 17.680 8.655 34.036 1.00 79.94 85 CYS A C 1
ATOM 665 O O . CYS A 1 85 ? 16.600 8.093 34.221 1.00 79.94 85 CYS A O 1
ATOM 667 N N . TYR A 1 86 ? 17.811 9.705 33.242 1.00 72.38 86 TYR A N 1
ATOM 668 C CA . TYR A 1 86 ? 16.803 10.157 32.304 1.00 72.38 86 TYR A CA 1
ATOM 669 C C . TYR A 1 86 ? 17.266 9.828 30.900 1.00 72.38 86 TYR A C 1
ATOM 671 O O . TYR A 1 86 ? 18.392 10.138 30.526 1.00 72.38 86 TYR A O 1
ATOM 679 N N . GLU A 1 87 ? 16.399 9.215 30.119 1.00 72.94 87 GLU A N 1
ATOM 680 C CA . GLU A 1 87 ? 16.643 8.994 28.708 1.00 72.94 87 GLU A CA 1
ATOM 681 C C . GLU A 1 87 ? 16.001 10.098 27.891 1.00 72.94 87 GLU A C 1
ATOM 683 O O . GLU A 1 87 ? 14.810 10.384 28.026 1.00 72.94 87 GLU A O 1
ATOM 688 N N . VAL A 1 88 ? 16.819 10.709 27.051 1.00 70.00 88 VAL A N 1
ATOM 689 C CA . VAL A 1 88 ? 16.480 11.866 26.241 1.00 70.00 88 VAL A CA 1
ATOM 690 C C . VAL A 1 88 ? 16.586 11.447 24.775 1.00 70.00 88 VAL A C 1
ATOM 692 O O . VAL A 1 88 ? 17.706 11.221 24.301 1.00 70.00 88 VAL A O 1
ATOM 695 N N . PRO A 1 89 ? 15.459 11.294 24.058 1.00 62.44 89 PRO A N 1
ATOM 696 C CA . PRO A 1 89 ? 15.483 11.000 22.634 1.00 62.44 89 PRO A CA 1
ATOM 697 C C . PRO A 1 89 ? 15.926 12.245 21.859 1.00 62.44 89 PRO A C 1
ATOM 699 O O . PRO A 1 89 ? 15.328 13.318 21.958 1.00 62.44 89 PRO A O 1
ATOM 702 N N . LEU A 1 90 ? 16.987 12.097 21.076 1.00 65.94 90 LEU A N 1
ATOM 703 C CA . LEU A 1 90 ? 17.498 13.121 20.177 1.00 65.94 90 LEU A CA 1
ATOM 704 C C . LEU A 1 90 ? 17.208 12.744 18.733 1.00 65.94 90 LEU A C 1
ATOM 706 O O . LEU A 1 90 ? 17.415 11.597 18.330 1.00 65.94 90 LEU A O 1
ATOM 710 N N . PHE A 1 91 ? 16.803 13.739 17.951 1.00 59.62 91 PHE A N 1
ATOM 711 C CA . PHE A 1 91 ? 16.669 13.638 16.507 1.00 59.62 91 PHE A CA 1
ATOM 712 C C . PHE A 1 91 ? 17.652 14.592 15.855 1.00 59.62 91 PHE A C 1
ATOM 714 O O . PHE A 1 91 ? 17.786 15.728 16.289 1.00 59.62 91 PHE A O 1
ATOM 721 N N . THR A 1 92 ? 18.305 14.159 14.785 1.00 56.41 92 THR A N 1
ATOM 722 C CA . THR A 1 92 ? 18.931 15.094 13.846 1.00 56.41 92 THR A CA 1
ATOM 723 C C . THR A 1 92 ? 17.863 15.700 12.928 1.00 56.41 92 THR A C 1
ATOM 725 O O . THR A 1 92 ? 16.850 15.050 12.677 1.00 56.41 92 THR A O 1
ATOM 728 N N . ASP A 1 93 ? 18.078 16.892 12.367 1.00 48.00 93 ASP A N 1
ATOM 729 C CA . ASP A 1 93 ? 17.116 17.613 11.502 1.00 48.00 93 ASP A CA 1
ATOM 730 C C . ASP A 1 93 ? 16.600 16.810 10.294 1.00 48.00 93 ASP A C 1
ATOM 732 O O . ASP A 1 93 ? 15.524 17.063 9.748 1.00 48.00 93 ASP A O 1
ATOM 736 N N . ASN A 1 94 ? 17.334 15.777 9.890 1.00 50.47 94 ASN A N 1
ATOM 737 C CA . ASN A 1 94 ? 16.908 14.838 8.858 1.00 50.47 94 ASN A CA 1
ATOM 738 C C . ASN A 1 94 ? 15.966 13.722 9.377 1.00 50.47 94 ASN A C 1
ATOM 740 O O . ASN A 1 94 ? 15.519 12.909 8.578 1.00 50.47 94 ASN A O 1
ATOM 744 N N . LYS A 1 95 ? 15.619 13.702 10.674 1.00 48.28 95 LYS A N 1
ATOM 745 C CA . LYS A 1 95 ? 14.709 12.774 11.385 1.00 48.28 95 LYS A CA 1
ATOM 746 C C . LYS A 1 95 ? 15.033 11.283 11.230 1.00 48.28 95 LYS A C 1
ATOM 748 O O . LYS A 1 95 ? 14.148 10.443 11.357 1.00 48.28 95 LYS A O 1
ATOM 753 N N . ILE A 1 96 ? 16.286 10.946 10.920 1.00 44.84 96 ILE A N 1
ATOM 754 C CA . ILE A 1 96 ? 16.680 9.580 10.528 1.00 44.84 96 ILE A CA 1
ATOM 755 C C . ILE A 1 96 ? 17.510 8.859 11.586 1.00 44.84 96 ILE A C 1
ATOM 757 O O . ILE A 1 96 ? 17.475 7.633 11.652 1.00 44.84 96 ILE A O 1
ATOM 761 N N . ASN A 1 97 ? 18.218 9.594 12.438 1.00 46.56 97 ASN A N 1
ATOM 762 C CA . ASN A 1 97 ? 18.993 9.000 13.516 1.00 46.56 97 ASN A CA 1
ATOM 763 C C . ASN A 1 97 ? 18.344 9.365 14.845 1.00 46.56 97 ASN A C 1
ATOM 765 O O . ASN A 1 97 ? 18.341 10.532 15.229 1.00 46.56 97 ASN A O 1
ATOM 769 N N . ILE A 1 98 ? 17.806 8.356 15.529 1.00 52.22 98 ILE A N 1
ATOM 770 C CA . ILE A 1 98 ? 17.497 8.471 16.950 1.00 52.22 98 ILE A CA 1
ATOM 771 C C . ILE A 1 98 ? 18.785 8.159 17.696 1.00 52.22 98 ILE A C 1
ATOM 773 O O . ILE A 1 98 ? 19.304 7.045 17.594 1.00 52.22 98 ILE A O 1
ATOM 777 N N . ALA A 1 99 ? 19.285 9.124 18.452 1.00 58.69 99 ALA A N 1
ATOM 778 C CA . ALA A 1 99 ? 20.243 8.849 19.507 1.00 58.69 99 ALA A CA 1
ATOM 779 C C . ALA A 1 99 ? 19.525 9.036 20.840 1.00 58.69 99 ALA A C 1
ATOM 781 O O . ALA A 1 99 ? 18.877 10.054 21.051 1.00 58.69 99 ALA A O 1
ATOM 782 N N . ASN A 1 100 ? 19.643 8.072 21.744 1.00 61.22 100 ASN A N 1
ATOM 783 C CA . ASN A 1 100 ? 19.180 8.258 23.113 1.00 61.22 100 ASN A CA 1
ATOM 784 C C . ASN A 1 100 ? 20.383 8.672 23.956 1.00 61.22 100 ASN A C 1
ATOM 786 O O . ASN A 1 100 ? 21.375 7.942 24.015 1.00 61.22 100 ASN A O 1
ATOM 790 N N . ILE A 1 101 ? 20.305 9.837 24.598 1.00 68.56 101 ILE A N 1
ATOM 791 C CA . ILE A 1 101 ? 21.263 10.214 25.640 1.00 68.56 101 ILE A CA 1
ATOM 792 C C . ILE A 1 101 ? 20.693 9.790 26.985 1.00 68.56 101 ILE A C 1
ATOM 794 O O . ILE A 1 101 ? 19.536 10.062 27.291 1.00 68.56 101 ILE A O 1
ATOM 798 N N . TYR A 1 102 ? 21.522 9.150 27.803 1.00 68.75 102 TYR A N 1
ATOM 799 C CA . TYR A 1 102 ? 21.176 8.777 29.168 1.00 68.75 102 TYR A CA 1
ATOM 800 C C . TYR A 1 102 ? 21.869 9.738 30.136 1.00 68.75 102 TYR A C 1
ATOM 802 O O . TYR A 1 102 ? 23.088 9.713 30.295 1.00 68.75 102 TYR A O 1
ATOM 810 N N . LEU A 1 103 ? 21.088 10.597 30.783 1.00 69.00 103 LEU A N 1
ATOM 811 C CA . LEU A 1 103 ? 21.542 11.563 31.776 1.00 69.00 103 LEU A CA 1
ATOM 812 C C . LEU A 1 103 ? 21.412 10.954 33.171 1.00 69.00 103 LEU A C 1
ATOM 814 O O . LEU A 1 103 ? 20.309 10.795 33.689 1.00 69.00 103 LEU A O 1
ATOM 818 N N . SER A 1 104 ? 22.534 10.582 33.780 1.00 65.19 104 SER A N 1
ATOM 819 C CA . SER A 1 104 ? 22.556 10.046 35.145 1.00 65.19 104 SER A CA 1
ATOM 820 C C . SER A 1 104 ? 21.978 11.033 36.160 1.00 65.19 104 SER A C 1
ATOM 822 O O . SER A 1 104 ? 22.228 12.235 36.082 1.00 65.19 104 SER A O 1
ATOM 824 N N . THR A 1 105 ? 21.239 10.524 37.147 1.00 57.12 105 THR A N 1
ATOM 825 C CA . THR A 1 105 ? 20.759 11.329 38.286 1.00 57.12 105 THR A CA 1
ATOM 826 C C . THR A 1 105 ? 21.810 11.492 39.384 1.00 57.12 105 THR A C 1
ATOM 828 O O . THR A 1 105 ? 21.613 12.279 40.311 1.00 57.12 105 THR A O 1
ATOM 831 N N . SER A 1 106 ? 22.934 10.774 39.293 1.00 53.16 106 SER A N 1
ATOM 832 C CA . SER A 1 106 ? 24.021 10.851 40.263 1.00 53.16 106 SER A CA 1
ATOM 833 C C . SER A 1 106 ? 25.189 11.684 39.730 1.00 53.16 106 SER A C 1
ATOM 835 O O . SER A 1 106 ? 25.740 11.344 38.682 1.00 53.16 106 SER A O 1
ATOM 837 N N . PRO A 1 107 ? 25.676 12.690 40.483 1.00 45.38 107 PRO A N 1
ATOM 838 C CA . PRO A 1 107 ? 26.856 13.468 40.101 1.00 45.38 107 PRO A CA 1
ATOM 839 C C . PRO A 1 107 ? 28.158 12.643 40.094 1.00 45.38 107 PRO A C 1
ATOM 841 O O . PRO A 1 107 ? 29.201 13.159 39.706 1.00 45.38 107 PRO A O 1
ATOM 844 N N . LYS A 1 108 ? 28.124 11.377 40.542 1.00 39.53 108 LYS A N 1
ATOM 845 C CA . LYS A 1 108 ? 29.292 10.482 40.619 1.00 39.53 108 LYS A CA 1
ATOM 846 C C . LYS A 1 108 ? 29.341 9.388 39.553 1.00 39.53 108 LYS A C 1
ATOM 848 O O . LYS A 1 108 ? 30.349 8.696 39.478 1.00 39.53 108 LYS A O 1
ATOM 853 N N . TYR A 1 109 ? 28.295 9.219 38.748 1.00 38.19 109 TYR A N 1
ATOM 854 C CA . TYR A 1 109 ? 28.242 8.150 37.754 1.00 38.19 109 TYR A CA 1
ATOM 855 C C . TYR A 1 109 ? 27.895 8.734 36.393 1.00 38.19 109 TYR A C 1
ATOM 857 O O . TYR A 1 109 ? 26.738 9.040 36.131 1.00 38.19 109 TYR A O 1
ATOM 865 N N . VAL A 1 110 ? 28.886 8.853 35.512 1.00 39.25 110 VAL A N 1
ATOM 866 C CA . VAL A 1 110 ? 28.618 8.699 34.079 1.00 39.25 110 VAL A CA 1
ATOM 867 C C . VAL A 1 110 ? 28.330 7.212 33.896 1.00 39.25 110 VAL A C 1
ATOM 869 O O . VAL A 1 110 ? 29.084 6.380 34.394 1.00 39.25 110 VAL A O 1
ATOM 872 N N . VAL A 1 111 ? 27.187 6.870 33.306 1.00 32.56 111 VAL A N 1
ATOM 873 C CA . VAL A 1 111 ? 26.755 5.474 33.171 1.00 32.56 111 VAL A CA 1
ATOM 874 C C . VAL A 1 111 ? 27.734 4.742 32.250 1.00 32.56 111 VAL A C 1
ATOM 876 O O . VAL A 1 111 ? 27.677 4.898 31.033 1.00 32.56 111 VAL A O 1
ATOM 879 N N . GLU A 1 112 ? 28.624 3.938 32.832 1.00 35.22 112 GLU A N 1
ATOM 880 C CA . GLU A 1 112 ? 29.239 2.812 32.135 1.00 35.22 112 GLU A CA 1
ATOM 881 C C . GLU A 1 112 ? 28.156 1.763 31.863 1.00 35.22 112 GLU A C 1
ATOM 883 O O . GLU A 1 112 ? 27.315 1.447 32.709 1.00 35.22 112 GLU A O 1
ATOM 888 N N . TRP A 1 113 ? 28.148 1.254 30.637 1.00 31.94 113 TRP A N 1
ATOM 889 C CA . TRP A 1 113 ? 27.178 0.278 30.166 1.00 31.94 113 TRP A CA 1
ATOM 890 C C . TRP A 1 113 ? 27.368 -1.061 30.909 1.00 31.94 113 TRP A C 1
ATOM 892 O O . TRP A 1 113 ? 28.498 -1.548 30.994 1.00 31.94 113 TRP A O 1
ATOM 902 N N . PRO A 1 114 ? 26.312 -1.707 31.439 1.00 31.09 114 PRO A N 1
ATOM 903 C CA . PRO A 1 114 ? 26.456 -2.990 32.113 1.00 31.09 114 PRO A CA 1
ATOM 904 C C . PRO A 1 114 ? 26.556 -4.088 31.051 1.00 31.09 114 PRO A C 1
ATOM 906 O O . PRO A 1 114 ? 25.539 -4.557 30.545 1.00 31.09 114 PRO A O 1
ATOM 909 N N . GLY A 1 115 ? 27.772 -4.482 30.670 1.00 33.56 115 GLY A N 1
ATOM 910 C CA . GLY A 1 115 ? 27.909 -5.521 29.646 1.00 33.56 115 GLY A CA 1
ATOM 911 C C . GLY A 1 115 ? 29.253 -6.213 29.476 1.00 33.56 115 GLY A C 1
ATOM 912 O O . GLY A 1 115 ? 29.279 -7.226 28.791 1.00 33.56 115 GLY A O 1
ATOM 913 N N . TRP A 1 116 ? 30.347 -5.737 30.070 1.00 26.42 116 TRP A N 1
ATOM 914 C CA . TRP A 1 116 ? 31.646 -6.413 29.973 1.00 26.42 116 TRP A CA 1
ATOM 915 C C . TRP A 1 116 ? 32.264 -6.542 31.366 1.00 26.42 116 TRP A C 1
ATOM 917 O O . TRP A 1 116 ? 32.836 -5.592 31.892 1.00 26.42 116 TRP A O 1
ATOM 927 N N . ARG A 1 117 ? 32.150 -7.727 31.978 1.00 28.89 117 ARG A N 1
ATOM 928 C CA . ARG A 1 117 ? 33.164 -8.173 32.942 1.00 28.89 117 ARG A CA 1
ATOM 929 C C . ARG A 1 117 ? 34.283 -8.798 32.118 1.00 28.89 117 ARG A C 1
ATOM 931 O O . ARG A 1 117 ? 34.012 -9.702 31.337 1.00 28.89 117 ARG A O 1
ATOM 938 N N . MET A 1 118 ? 35.515 -8.321 32.280 1.00 29.67 118 MET A N 1
ATOM 939 C CA . MET A 1 118 ? 36.690 -8.878 31.590 1.00 29.67 118 MET A CA 1
ATOM 940 C C . MET A 1 118 ? 37.078 -10.285 32.082 1.00 29.67 118 MET A C 1
ATOM 942 O O . MET A 1 118 ? 38.026 -10.872 31.570 1.00 29.67 118 MET A O 1
ATOM 946 N N . ASP A 1 119 ? 36.348 -10.843 33.046 1.00 32.81 119 ASP A N 1
ATOM 947 C CA . ASP A 1 119 ? 36.800 -11.998 33.821 1.00 32.81 119 ASP A CA 1
ATOM 948 C C . ASP A 1 119 ? 36.208 -13.330 33.312 1.00 32.81 119 ASP A C 1
ATOM 950 O O . ASP A 1 119 ? 36.539 -14.391 33.832 1.00 32.81 119 ASP A O 1
ATOM 954 N N . GLU A 1 120 ? 35.335 -13.295 32.299 1.00 34.62 120 GLU A N 1
ATOM 955 C CA . GLU A 1 120 ? 34.645 -14.474 31.756 1.00 34.62 120 GLU A CA 1
ATOM 956 C C . GLU A 1 120 ? 34.812 -14.557 30.229 1.00 34.62 120 GLU A C 1
ATOM 958 O O . GLU A 1 120 ? 33.873 -14.350 29.461 1.00 34.62 120 GLU A O 1
ATOM 963 N N . VAL A 1 121 ? 36.027 -14.873 29.774 1.00 31.61 121 VAL A N 1
ATOM 964 C CA . VAL A 1 121 ? 36.269 -15.387 28.416 1.00 31.61 121 VAL A CA 1
ATOM 965 C C . VAL A 1 121 ? 36.490 -16.897 28.524 1.00 31.61 121 VAL A C 1
ATOM 967 O O . VAL A 1 121 ? 37.471 -17.314 29.140 1.00 31.61 121 VAL A O 1
ATOM 970 N N . PRO A 1 122 ? 35.614 -17.744 27.957 1.00 30.08 122 PRO A N 1
ATOM 971 C CA . PRO A 1 122 ? 35.903 -19.165 27.825 1.00 30.08 122 PRO A CA 1
ATOM 972 C C . PRO A 1 122 ? 37.052 -19.378 26.831 1.00 30.08 122 PRO A C 1
ATOM 974 O O . PRO A 1 122 ? 36.986 -18.905 25.695 1.00 30.08 122 PRO A O 1
ATOM 977 N N . GLU A 1 123 ? 38.080 -20.122 27.243 1.00 36.41 123 GLU A N 1
ATOM 978 C CA . GLU A 1 123 ? 39.087 -20.727 26.362 1.00 36.41 123 GLU A CA 1
ATOM 979 C C . GLU A 1 123 ? 38.406 -21.687 25.375 1.00 36.41 123 GLU A C 1
ATOM 981 O O . GLU A 1 123 ? 38.267 -22.880 25.631 1.00 36.41 123 GLU A O 1
ATOM 986 N N . ALA A 1 124 ? 37.931 -21.173 24.247 1.00 32.84 124 ALA A N 1
ATOM 987 C CA . ALA A 1 124 ? 37.597 -21.979 23.082 1.00 32.84 124 ALA A CA 1
ATOM 988 C C . ALA A 1 124 ? 37.486 -21.062 21.868 1.00 32.84 124 ALA A C 1
ATOM 990 O O . ALA A 1 124 ? 36.431 -20.473 21.662 1.00 32.84 124 ALA A O 1
ATOM 991 N N . LEU A 1 125 ? 38.578 -20.929 21.108 1.00 29.66 125 LEU A N 1
ATOM 992 C CA . LEU A 1 125 ? 38.622 -20.696 19.654 1.00 29.66 125 LEU A CA 1
ATOM 993 C C . LEU A 1 125 ? 40.096 -20.560 19.219 1.00 29.66 125 LEU A C 1
ATOM 995 O O . LEU A 1 125 ? 40.534 -19.528 18.724 1.00 29.66 125 LEU A O 1
ATOM 999 N N . GLU A 1 126 ? 40.873 -21.627 19.414 1.00 31.89 126 GLU A N 1
ATOM 1000 C CA . GLU A 1 126 ? 42.071 -21.877 18.608 1.00 31.89 126 GLU A CA 1
ATOM 1001 C C . GLU A 1 126 ? 41.669 -22.786 17.446 1.00 31.89 126 GLU A C 1
ATOM 1003 O O . GLU A 1 126 ? 41.689 -24.007 17.566 1.00 31.89 126 GLU A O 1
ATOM 1008 N N . THR A 1 127 ? 41.284 -22.193 16.321 1.00 31.91 127 THR A N 1
ATOM 1009 C CA . THR A 1 127 ? 41.524 -22.800 15.008 1.00 31.91 127 THR A CA 1
ATOM 1010 C C . THR A 1 127 ? 41.797 -21.675 14.025 1.00 31.91 127 THR A C 1
ATOM 1012 O O . THR A 1 127 ? 40.919 -20.858 13.745 1.00 31.91 127 THR A O 1
ATOM 1015 N N . GLU A 1 128 ? 43.047 -21.636 13.574 1.00 34.03 128 GLU A N 1
ATOM 1016 C CA . GLU A 1 128 ? 43.569 -20.799 12.501 1.00 34.03 128 GLU A CA 1
ATOM 1017 C C . GLU A 1 128 ? 42.778 -21.011 11.195 1.00 34.03 128 GLU A C 1
ATOM 1019 O O . GLU A 1 128 ? 42.221 -22.083 10.969 1.00 34.03 128 GLU A O 1
ATOM 1024 N N . ASP A 1 129 ? 42.776 -19.974 10.351 1.00 33.03 129 ASP A N 1
ATOM 1025 C CA . ASP A 1 129 ? 42.219 -19.884 8.989 1.00 33.03 129 ASP A CA 1
ATOM 1026 C C . ASP A 1 129 ? 40.842 -19.219 8.830 1.00 33.03 129 ASP A C 1
ATOM 1028 O O . ASP A 1 129 ? 39.860 -19.813 8.386 1.00 33.03 129 ASP A O 1
ATOM 1032 N N . SER A 1 130 ? 40.812 -17.896 9.018 1.00 29.16 130 SER A N 1
ATOM 1033 C CA . SER A 1 130 ? 40.010 -17.031 8.143 1.00 29.16 130 SER A CA 1
ATOM 1034 C C . SER A 1 130 ? 40.589 -15.617 8.077 1.00 29.16 130 SER A C 1
ATOM 1036 O O . SER A 1 130 ? 40.712 -14.933 9.091 1.00 29.16 130 SER A O 1
ATOM 1038 N N . PHE A 1 131 ? 40.933 -15.210 6.854 1.00 29.20 131 PHE A N 1
ATOM 1039 C CA . PHE A 1 131 ? 41.357 -13.877 6.430 1.00 29.20 131 PHE A CA 1
ATOM 1040 C C . PHE A 1 131 ? 40.506 -12.757 7.054 1.00 29.20 131 PHE A C 1
ATOM 1042 O O . PHE A 1 131 ? 39.292 -12.716 6.852 1.00 29.20 131 PHE A O 1
ATOM 1049 N N . PHE A 1 132 ? 41.158 -11.818 7.744 1.00 29.03 132 PHE A N 1
ATOM 1050 C CA . PHE A 1 132 ? 40.568 -10.542 8.142 1.00 29.03 132 PHE A CA 1
ATOM 1051 C C . PHE A 1 132 ? 40.941 -9.457 7.130 1.00 29.03 132 PHE A C 1
ATOM 1053 O O . PHE A 1 132 ? 42.116 -9.229 6.851 1.00 29.03 132 PHE A O 1
ATOM 1060 N N . ASP A 1 133 ? 39.906 -8.814 6.594 1.00 28.98 133 ASP A N 1
ATOM 1061 C CA . ASP A 1 133 ? 39.971 -7.607 5.775 1.00 28.98 133 ASP A CA 1
ATOM 1062 C C . ASP A 1 133 ? 40.258 -6.393 6.681 1.00 28.98 133 ASP A C 1
ATOM 1064 O O . ASP A 1 133 ? 39.737 -6.287 7.799 1.00 28.98 133 ASP A O 1
ATOM 1068 N N . GLU A 1 134 ? 41.130 -5.499 6.221 1.00 29.12 134 GLU A N 1
ATOM 1069 C CA . GLU A 1 134 ? 41.659 -4.353 6.965 1.00 29.12 134 GLU A CA 1
ATOM 1070 C C . GLU A 1 134 ? 40.558 -3.311 7.233 1.00 29.12 134 GLU A C 1
ATOM 1072 O O . GLU A 1 134 ? 40.277 -2.440 6.412 1.00 29.12 134 GLU A O 1
ATOM 1077 N N . GLY A 1 135 ? 39.915 -3.380 8.403 1.00 26.72 135 GLY A N 1
ATOM 1078 C CA . GLY A 1 135 ? 38.881 -2.402 8.765 1.00 26.72 135 GLY A CA 1
ATOM 1079 C C . GLY A 1 135 ? 38.522 -2.269 10.244 1.00 26.72 135 GLY A C 1
ATOM 1080 O O . GLY A 1 135 ? 37.633 -1.485 10.572 1.00 26.72 135 GLY A O 1
ATOM 1081 N N . SER A 1 136 ? 39.178 -2.988 11.159 1.00 28.58 136 SER A N 1
ATOM 1082 C CA . SER A 1 136 ? 38.849 -2.898 12.587 1.00 28.58 136 SER A CA 1
ATOM 1083 C C . SER A 1 136 ? 40.012 -3.306 13.491 1.00 28.58 136 SER A C 1
ATOM 1085 O O . SER A 1 136 ? 40.142 -4.466 13.870 1.00 28.58 136 SER A O 1
ATOM 1087 N N . MET A 1 137 ? 40.838 -2.339 13.883 1.00 24.20 137 MET A N 1
ATOM 1088 C CA . MET A 1 137 ? 41.747 -2.472 15.023 1.00 24.20 137 MET A CA 1
ATOM 1089 C C . MET A 1 137 ? 42.012 -1.091 15.615 1.00 24.20 137 MET A C 1
ATOM 1091 O O . MET A 1 137 ? 42.785 -0.357 15.020 1.00 24.20 137 MET A O 1
ATOM 1095 N N . ILE A 1 138 ? 41.396 -0.764 16.762 1.00 27.03 138 ILE A N 1
ATOM 1096 C CA . ILE A 1 138 ? 42.062 -0.140 17.926 1.00 27.03 138 ILE A CA 1
ATOM 1097 C C . ILE A 1 138 ? 41.285 -0.529 19.204 1.00 27.03 138 ILE A C 1
ATOM 1099 O O . ILE A 1 138 ? 40.279 0.078 19.557 1.00 27.03 138 ILE A O 1
ATOM 1103 N N . SER A 1 139 ? 41.809 -1.517 19.923 1.00 25.58 139 SER A N 1
ATOM 1104 C CA . SER A 1 139 ? 41.792 -1.652 21.390 1.00 25.58 139 SER A CA 1
ATOM 1105 C C . SER A 1 139 ? 43.183 -2.209 21.708 1.00 25.58 139 SER A C 1
ATOM 1107 O O . SER A 1 139 ? 43.602 -3.140 21.031 1.00 25.58 139 SER A O 1
ATOM 1109 N N . SER A 1 140 ? 44.031 -1.698 22.593 1.00 25.67 140 SER A N 1
ATOM 1110 C CA . SER A 1 140 ? 43.872 -1.101 23.922 1.00 25.67 140 SER A CA 1
ATOM 1111 C C . SER A 1 140 ? 45.271 -0.640 24.389 1.00 25.67 140 SER A C 1
ATOM 1113 O O . SER A 1 140 ? 46.227 -1.284 23.976 1.00 25.67 140 SER A O 1
ATOM 1115 N N . PHE A 1 141 ? 45.407 0.398 25.236 1.00 23.92 141 PHE A N 1
ATOM 1116 C CA . PHE A 1 141 ? 46.309 0.473 26.421 1.00 23.92 141 PHE A CA 1
ATOM 1117 C C . PHE A 1 141 ? 46.375 1.902 27.041 1.00 23.92 141 PHE A C 1
ATOM 1119 O O . PHE A 1 141 ? 46.543 2.882 26.323 1.00 23.92 141 PHE A O 1
ATOM 1126 N N . PHE A 1 142 ? 46.337 1.945 28.389 1.00 23.56 142 PHE A N 1
ATOM 1127 C CA . PHE A 1 142 ? 46.614 3.017 29.385 1.00 23.56 142 PHE A CA 1
ATOM 1128 C C . PHE A 1 142 ? 45.498 3.926 29.976 1.00 23.56 142 PHE A C 1
ATOM 1130 O O . PHE A 1 142 ? 44.998 4.851 29.349 1.00 23.56 142 PHE A O 1
ATOM 1137 N N . SER A 1 143 ? 45.219 3.617 31.259 1.00 27.75 143 SER A N 1
ATOM 1138 C CA . SER A 1 143 ? 44.963 4.403 32.494 1.00 27.75 143 SER A CA 1
ATOM 1139 C C . SER A 1 143 ? 44.205 5.741 32.512 1.00 27.75 143 SER A C 1
ATOM 1141 O O . SER A 1 143 ? 44.598 6.709 31.871 1.00 27.75 143 SER A O 1
ATOM 1143 N N . GLU A 1 144 ? 43.232 5.787 33.436 1.00 30.36 144 GLU A N 1
ATOM 1144 C CA . GLU A 1 144 ? 42.689 6.939 34.182 1.00 30.36 144 GLU A CA 1
ATOM 1145 C C . GLU A 1 144 ? 42.671 8.286 33.447 1.00 30.36 144 GLU A C 1
ATOM 1147 O O . GLU A 1 144 ? 43.480 9.179 33.690 1.00 30.36 144 GLU A O 1
ATOM 1152 N N . SER A 1 145 ? 41.683 8.461 32.571 1.00 23.48 145 SER A N 1
ATOM 1153 C CA . SER A 1 145 ? 41.227 9.769 32.097 1.00 23.48 145 SER A CA 1
ATOM 1154 C C . SER A 1 145 ? 39.780 9.669 31.622 1.00 23.48 145 SER A C 1
ATOM 1156 O O . SER A 1 145 ? 39.377 8.673 31.026 1.00 23.48 145 SER A O 1
ATOM 1158 N N . LEU A 1 146 ? 39.002 10.712 31.916 1.00 29.48 146 LEU A N 1
ATOM 1159 C CA . LEU A 1 146 ? 37.611 10.899 31.510 1.00 29.48 146 LEU A CA 1
ATOM 1160 C C . LEU A 1 146 ? 37.478 10.766 29.982 1.00 29.48 146 LEU A C 1
ATOM 1162 O O . LEU A 1 146 ? 37.846 11.677 29.243 1.00 29.48 146 LEU A O 1
ATOM 1166 N N . PHE A 1 147 ? 36.933 9.645 29.514 1.00 24.91 147 PHE A N 1
ATOM 1167 C CA . PHE A 1 147 ? 36.563 9.451 28.116 1.00 24.91 147 PHE A CA 1
ATOM 1168 C C . PHE A 1 147 ? 35.059 9.681 27.955 1.00 24.91 147 PHE A C 1
ATOM 1170 O O . PHE A 1 147 ? 34.249 8.838 28.327 1.00 24.91 147 PHE A O 1
ATOM 1177 N N . ILE A 1 148 ? 34.681 10.798 27.333 1.00 32.78 148 ILE A N 1
ATOM 1178 C CA . ILE A 1 148 ? 33.430 10.866 26.570 1.00 32.78 148 ILE A CA 1
ATOM 1179 C C . ILE A 1 148 ? 33.815 10.564 25.122 1.00 32.78 148 ILE A C 1
ATOM 1181 O O . ILE A 1 148 ? 33.957 11.457 24.291 1.00 32.78 148 ILE A O 1
ATOM 1185 N N . ALA A 1 149 ? 34.065 9.289 24.828 1.00 24.05 149 ALA A N 1
ATOM 1186 C CA . ALA A 1 149 ? 33.995 8.822 23.453 1.00 24.05 149 ALA A CA 1
ATOM 1187 C C . ALA A 1 149 ? 32.515 8.542 23.163 1.00 24.05 149 ALA A C 1
ATOM 1189 O O . ALA A 1 149 ? 31.923 7.708 23.855 1.00 24.05 149 ALA A O 1
ATOM 1190 N N . PRO A 1 150 ? 31.883 9.193 22.171 1.00 30.50 150 PRO A N 1
ATOM 1191 C CA . PRO A 1 150 ? 30.610 8.711 21.681 1.00 30.50 150 PRO A CA 1
ATOM 1192 C C . PRO A 1 150 ? 30.909 7.380 20.997 1.00 30.50 150 PRO A C 1
ATOM 1194 O O . PRO A 1 150 ? 31.379 7.329 19.860 1.00 30.50 150 PRO A O 1
ATOM 1197 N N . THR A 1 151 ? 30.681 6.284 21.714 1.00 29.09 151 THR A N 1
ATOM 1198 C CA . THR A 1 151 ? 30.583 4.993 21.052 1.00 29.09 151 THR A CA 1
ATOM 1199 C C . THR A 1 151 ? 29.312 5.081 20.228 1.00 29.09 151 THR A C 1
ATOM 1201 O O . THR A 1 151 ? 28.202 5.064 20.759 1.00 29.09 151 THR A O 1
ATOM 1204 N N . LEU A 1 152 ? 29.481 5.259 18.922 1.00 30.12 152 LEU A N 1
ATOM 1205 C CA . LEU A 1 152 ? 28.413 5.190 17.940 1.00 30.12 152 LEU A CA 1
ATOM 1206 C C . LEU A 1 152 ? 28.018 3.713 17.836 1.00 30.12 152 LEU A C 1
ATOM 1208 O O . LEU A 1 152 ? 28.381 3.009 16.898 1.00 30.12 152 LEU A O 1
ATOM 1212 N N . ILE A 1 153 ? 27.337 3.208 18.865 1.00 26.44 153 ILE A N 1
ATOM 1213 C CA . ILE A 1 153 ? 26.746 1.881 18.822 1.00 26.44 153 ILE A CA 1
ATOM 1214 C C . ILE A 1 153 ? 25.511 2.028 17.945 1.00 26.44 153 ILE A C 1
ATOM 1216 O O . ILE A 1 153 ? 24.440 2.427 18.398 1.00 26.44 153 ILE A O 1
ATOM 1220 N N . SER A 1 154 ? 25.668 1.711 16.661 1.00 29.69 154 SER A N 1
ATOM 1221 C CA . SER A 1 154 ? 24.542 1.262 15.853 1.00 29.69 154 SER A CA 1
ATOM 1222 C C . SER A 1 154 ? 24.003 0.001 16.526 1.00 29.69 154 SER A C 1
ATOM 1224 O O . SER A 1 154 ? 24.501 -1.102 16.301 1.00 29.69 154 SER A O 1
ATOM 1226 N N . THR A 1 155 ? 23.013 0.146 17.403 1.00 29.12 155 THR A N 1
ATOM 1227 C CA . THR A 1 155 ? 22.270 -0.980 17.972 1.00 29.12 155 THR A CA 1
ATOM 1228 C C . THR A 1 155 ? 21.333 -1.540 16.903 1.00 29.12 155 THR A C 1
ATOM 1230 O O . THR A 1 155 ? 20.113 -1.489 16.999 1.00 29.12 155 THR A O 1
ATOM 1233 N N . SER A 1 156 ? 21.910 -2.103 15.842 1.00 25.78 156 SER A N 1
ATOM 1234 C CA . SER A 1 156 ? 21.179 -2.858 14.821 1.00 25.78 156 SER A CA 1
ATOM 1235 C C . SER A 1 156 ? 20.832 -4.286 15.270 1.00 25.78 156 SER A C 1
ATOM 1237 O O . SER A 1 156 ? 20.240 -5.038 14.498 1.00 25.78 156 SER A O 1
ATOM 1239 N N . SER A 1 157 ? 21.110 -4.665 16.525 1.00 25.55 157 SER A N 1
ATOM 1240 C CA . SER A 1 157 ? 20.746 -5.981 17.061 1.00 25.55 157 SER A CA 1
ATOM 1241 C C . SER A 1 157 ? 19.905 -5.883 18.343 1.00 25.55 157 SER A C 1
ATOM 1243 O O . SER A 1 157 ? 20.447 -5.664 19.427 1.00 25.55 157 SER A O 1
ATOM 1245 N N . PRO A 1 158 ? 18.571 -6.040 18.250 1.00 28.41 158 PRO A N 1
ATOM 1246 C CA . PRO A 1 158 ? 17.688 -6.149 19.399 1.00 28.41 158 PRO A CA 1
ATOM 1247 C C . PRO A 1 158 ? 17.500 -7.631 19.746 1.00 28.41 158 PRO A C 1
ATOM 1249 O O . PRO A 1 158 ? 16.609 -8.299 19.220 1.00 28.41 158 PRO A O 1
ATOM 1252 N N . SER A 1 159 ? 18.351 -8.166 20.617 1.00 26.27 159 SER A N 1
ATOM 1253 C CA . SER A 1 159 ? 18.188 -9.516 21.170 1.00 26.27 159 SER A CA 1
ATOM 1254 C C . SER A 1 159 ? 18.500 -9.534 22.663 1.00 26.27 159 SER A C 1
ATOM 1256 O O . SER A 1 159 ? 19.468 -10.148 23.095 1.00 26.27 159 SER A O 1
ATOM 1258 N N . PHE A 1 160 ? 17.690 -8.841 23.460 1.00 26.52 160 PHE A N 1
ATOM 1259 C CA . PHE A 1 160 ? 17.608 -9.062 24.904 1.00 26.52 160 PHE A CA 1
ATOM 1260 C C . PHE A 1 160 ? 16.317 -8.415 25.424 1.00 26.52 160 PHE A C 1
ATOM 1262 O O . PHE A 1 160 ? 15.997 -7.315 24.990 1.00 26.52 160 PHE A O 1
ATOM 1269 N N . LEU A 1 161 ? 15.615 -9.079 26.351 1.00 27.31 161 LEU A N 1
ATOM 1270 C CA . LEU A 1 161 ? 14.301 -8.749 26.953 1.00 27.31 161 LEU A CA 1
ATOM 1271 C C . LEU A 1 161 ? 13.095 -9.477 26.312 1.00 27.31 161 LEU A C 1
ATOM 1273 O O . LEU A 1 161 ? 12.458 -9.011 25.370 1.00 27.31 161 LEU A O 1
ATOM 1277 N N . GLN A 1 162 ? 12.765 -10.644 26.882 1.00 33.16 162 GLN A N 1
ATOM 1278 C CA . GLN A 1 162 ? 11.550 -11.434 26.637 1.00 33.16 162 GLN A CA 1
ATOM 1279 C C . GLN A 1 162 ? 10.895 -11.838 27.973 1.00 33.16 162 GLN A C 1
ATOM 1281 O O . GLN A 1 162 ? 11.607 -12.083 28.947 1.00 33.16 162 GLN A O 1
ATOM 1286 N N . ARG A 1 163 ? 9.562 -12.043 27.927 1.00 26.42 163 ARG A N 1
ATOM 1287 C CA . ARG A 1 163 ? 8.565 -12.402 28.980 1.00 26.42 163 ARG A CA 1
ATOM 1288 C C . ARG A 1 163 ? 7.861 -11.160 29.552 1.00 26.42 163 ARG A C 1
ATOM 1290 O O . ARG A 1 163 ? 8.537 -10.251 29.994 1.00 26.42 163 ARG A O 1
ATOM 1297 N N . THR A 1 164 ? 6.532 -11.042 29.550 1.00 27.59 164 THR A N 1
ATOM 1298 C CA . THR A 1 164 ? 5.459 -12.001 29.901 1.00 27.59 164 THR A CA 1
ATOM 1299 C C . THR A 1 164 ? 4.207 -11.793 29.029 1.00 27.59 164 THR A C 1
ATOM 1301 O O . THR A 1 164 ? 4.183 -10.912 28.180 1.00 27.59 164 THR A O 1
ATOM 1304 N N . GLY A 1 165 ? 3.194 -12.666 29.140 1.00 33.56 165 GLY A N 1
ATOM 1305 C CA . GLY A 1 165 ? 2.043 -12.672 28.242 1.00 33.56 165 GLY A CA 1
ATOM 1306 C C . GLY A 1 165 ? 0.730 -12.182 28.833 1.00 33.56 165 GLY A C 1
ATOM 1307 O O . GLY A 1 165 ? 0.266 -12.775 29.790 1.00 33.56 165 GLY A O 1
ATOM 1308 N N . LEU A 1 166 ? 0.149 -11.174 28.169 1.00 31.14 166 LEU A N 1
ATOM 1309 C CA . LEU A 1 166 ? -1.268 -10.818 27.971 1.00 31.14 166 LEU A CA 1
ATOM 1310 C C . LEU A 1 166 ? -1.298 -9.707 26.880 1.00 31.14 166 LEU A C 1
ATOM 1312 O O . LEU A 1 166 ? -0.276 -9.039 26.690 1.00 31.14 166 LEU A O 1
ATOM 1316 N N . PRO A 1 167 ? -2.386 -9.516 26.105 1.00 38.81 167 PRO A N 1
ATOM 1317 C CA . PRO A 1 167 ? -2.469 -8.482 25.067 1.00 38.81 167 PRO A CA 1
ATOM 1318 C C . PRO A 1 167 ? -2.619 -7.102 25.725 1.00 38.81 167 PRO A C 1
ATOM 1320 O O . PRO A 1 167 ? -3.722 -6.608 25.917 1.00 38.81 167 PRO A O 1
ATOM 1323 N N . GLY A 1 168 ? -1.507 -6.509 26.153 1.00 39.44 168 GLY A N 1
ATOM 1324 C CA . GLY A 1 168 ? -1.506 -5.189 26.790 1.00 39.44 168 GLY A CA 1
ATOM 1325 C C . GLY A 1 168 ? -0.311 -4.908 27.692 1.00 39.44 168 GLY A C 1
ATOM 1326 O O . GLY A 1 168 ? 0.015 -3.747 27.904 1.00 39.44 168 GLY A O 1
ATOM 1327 N N . GLU A 1 169 ? 0.401 -5.933 28.164 1.00 34.72 169 GLU A N 1
ATOM 1328 C CA . GLU A 1 169 ? 1.549 -5.735 29.050 1.00 34.72 169 GLU A CA 1
ATOM 1329 C C . GLU A 1 169 ? 2.778 -6.472 28.517 1.00 34.72 169 GLU A C 1
ATOM 1331 O O . GLU A 1 169 ? 2.826 -7.699 28.467 1.00 34.72 169 GLU A O 1
ATOM 1336 N N . GLY A 1 170 ? 3.781 -5.701 28.093 1.00 33.91 170 GLY A N 1
ATOM 1337 C CA . GLY A 1 170 ? 5.182 -6.122 28.140 1.00 33.91 170 GLY A CA 1
ATOM 1338 C C . GLY A 1 170 ? 5.613 -7.320 27.289 1.00 33.91 170 GLY A C 1
ATOM 1339 O O . GLY A 1 170 ? 6.693 -7.856 27.534 1.00 33.91 170 GLY A O 1
ATOM 1340 N N . LYS A 1 171 ? 4.855 -7.738 26.267 1.00 31.00 171 LYS A N 1
ATOM 1341 C CA . LYS A 1 171 ? 5.445 -8.570 25.209 1.00 31.00 171 LYS A CA 1
ATOM 1342 C C . LYS A 1 171 ? 6.337 -7.683 24.351 1.00 31.00 171 LYS A C 1
ATOM 1344 O O . LYS A 1 171 ? 5.887 -6.648 23.867 1.00 31.00 171 LYS A O 1
ATOM 1349 N N . ALA A 1 172 ? 7.595 -8.106 24.199 1.00 34.03 172 ALA A N 1
ATOM 1350 C CA . ALA A 1 172 ? 8.572 -7.539 23.279 1.00 34.03 172 ALA A CA 1
ATOM 1351 C C . ALA A 1 172 ? 7.879 -7.057 22.001 1.00 34.03 172 ALA A C 1
ATOM 1353 O O . ALA A 1 172 ? 7.035 -7.784 21.470 1.00 34.03 172 ALA A O 1
ATOM 1354 N N . MET A 1 173 ? 8.231 -5.858 21.522 1.00 32.56 173 MET A N 1
ATOM 1355 C CA . MET A 1 173 ? 7.879 -5.428 20.172 1.00 32.56 173 MET A CA 1
ATOM 1356 C C . MET A 1 173 ? 8.387 -6.500 19.207 1.00 32.56 173 MET A C 1
ATOM 1358 O O . MET A 1 173 ? 9.533 -6.477 18.759 1.00 32.56 173 MET A O 1
ATOM 1362 N N . ASN A 1 174 ? 7.524 -7.463 18.884 1.00 38.00 174 ASN A N 1
ATOM 1363 C CA . ASN A 1 174 ? 7.571 -8.116 17.599 1.00 38.00 174 ASN A CA 1
ATOM 1364 C C . ASN A 1 174 ? 7.667 -6.965 16.602 1.00 38.00 174 ASN A C 1
ATOM 1366 O O . ASN A 1 174 ? 6.918 -5.994 16.712 1.00 38.00 174 ASN A O 1
ATOM 1370 N N . ARG A 1 175 ? 8.630 -7.034 15.681 1.00 47.78 175 ARG A N 1
ATOM 1371 C CA . ARG A 1 175 ? 8.923 -5.998 14.670 1.00 47.78 175 ARG A CA 1
ATOM 1372 C C . ARG A 1 175 ? 7.777 -5.825 13.657 1.00 47.78 175 ARG A C 1
ATOM 1374 O O . ARG A 1 175 ? 8.000 -5.483 12.501 1.00 47.78 175 ARG A O 1
ATOM 1381 N N . HIS A 1 176 ? 6.565 -6.167 14.056 1.00 61.28 176 HIS A N 1
ATOM 1382 C CA . HIS A 1 176 ? 5.427 -6.439 13.222 1.00 61.28 176 HIS A CA 1
ATOM 1383 C C . HIS A 1 176 ? 4.301 -5.549 13.709 1.00 61.28 176 HIS A C 1
ATOM 1385 O O . HIS A 1 176 ? 3.895 -5.593 14.870 1.00 61.28 176 HIS A O 1
ATOM 1391 N N . PHE A 1 177 ? 3.840 -4.702 12.802 1.00 72.31 177 PHE A N 1
ATOM 1392 C CA . PHE A 1 177 ? 2.733 -3.810 13.057 1.00 72.31 177 PHE A CA 1
ATOM 1393 C C . PHE A 1 177 ? 1.477 -4.667 13.265 1.00 72.31 177 PHE A C 1
ATOM 1395 O O . PHE A 1 177 ? 1.158 -5.508 12.434 1.00 72.31 177 PHE A O 1
ATOM 1402 N N . GLY A 1 178 ? 0.777 -4.500 14.382 1.00 83.31 178 GLY A N 1
ATOM 1403 C CA . GLY A 1 178 ? -0.570 -5.035 14.588 1.00 83.31 178 GLY A CA 1
ATOM 1404 C C . GLY A 1 178 ? -0.709 -6.504 14.969 1.00 83.31 178 GLY A C 1
ATOM 1405 O O . GLY A 1 178 ? 0.197 -7.325 14.819 1.00 83.31 178 GLY A O 1
ATOM 1406 N N . SER A 1 179 ? -1.906 -6.812 15.467 1.00 90.44 179 SER A N 1
ATOM 1407 C CA . SER A 1 179 ? -2.303 -8.159 15.883 1.00 90.44 179 SER A CA 1
ATOM 1408 C C . SER A 1 179 ? -2.989 -8.889 14.727 1.00 90.44 179 SER A C 1
ATOM 1410 O O . SER A 1 179 ? -3.801 -8.261 14.047 1.00 90.44 179 SER A O 1
ATOM 1412 N N . PRO A 1 180 ? -2.699 -10.179 14.483 1.00 91.50 180 PRO A N 1
ATOM 1413 C CA . PRO A 1 180 ? -3.444 -10.982 13.515 1.00 91.50 180 PRO A CA 1
ATOM 1414 C C . PRO A 1 180 ? -4.938 -11.040 13.850 1.00 91.50 180 PRO A C 1
ATOM 1416 O O . PRO A 1 180 ? -5.305 -11.003 15.025 1.00 91.50 180 PRO A O 1
ATOM 1419 N N . LEU A 1 181 ? -5.779 -11.140 12.822 1.00 91.50 181 LEU A N 1
ATOM 1420 C CA . LEU A 1 181 ? -7.235 -11.225 12.951 1.00 91.50 181 LEU A CA 1
ATOM 1421 C C . LEU A 1 181 ? -7.810 -12.055 11.791 1.00 91.50 181 LEU A C 1
ATOM 1423 O O . LEU A 1 181 ? -7.361 -11.888 10.654 1.00 91.50 181 LEU A O 1
ATOM 1427 N N . ASP A 1 182 ? -8.803 -12.912 12.053 1.00 93.31 182 ASP A N 1
ATOM 1428 C CA . ASP A 1 182 ? -9.662 -13.454 10.992 1.00 93.31 182 ASP A CA 1
ATOM 1429 C C . ASP A 1 182 ? -10.649 -12.354 10.568 1.00 93.31 182 ASP A C 1
ATOM 1431 O O . ASP A 1 182 ? -11.421 -11.890 11.406 1.00 93.31 182 ASP A O 1
ATOM 1435 N N . PRO A 1 183 ? -10.676 -11.910 9.297 1.00 90.69 183 PRO A N 1
ATOM 1436 C CA . PRO A 1 183 ? -11.641 -10.908 8.848 1.00 90.69 183 PRO A CA 1
ATOM 1437 C C . PRO A 1 183 ? -13.093 -11.244 9.192 1.00 90.69 183 PRO A C 1
ATOM 1439 O O . PRO A 1 183 ? -13.899 -10.338 9.347 1.00 90.69 183 PRO A O 1
ATOM 1442 N N . LYS A 1 184 ? -13.452 -12.522 9.342 1.00 91.38 184 LYS A N 1
ATOM 1443 C CA . LYS A 1 184 ? -14.814 -12.921 9.732 1.00 91.38 184 LYS A CA 1
ATOM 1444 C C . LYS A 1 184 ? -15.231 -12.420 11.115 1.00 91.38 184 LYS A C 1
ATOM 1446 O O . LYS A 1 184 ? -16.429 -12.332 11.365 1.00 91.38 184 LYS A O 1
ATOM 1451 N N . ASP A 1 185 ? -14.268 -12.089 11.969 1.00 94.38 185 ASP A N 1
ATOM 1452 C CA . ASP A 1 185 ? -14.498 -11.543 13.307 1.00 94.38 185 ASP A CA 1
ATOM 1453 C C . ASP A 1 185 ? -14.647 -10.009 13.296 1.00 94.38 185 ASP A C 1
ATOM 1455 O O . ASP A 1 185 ? -14.738 -9.383 14.348 1.00 94.38 185 ASP A O 1
ATOM 1459 N N . ALA A 1 186 ? -14.645 -9.381 12.117 1.00 96.94 186 ALA A N 1
ATOM 1460 C CA . ALA A 1 186 ? -14.796 -7.942 11.972 1.00 96.94 186 ALA A CA 1
ATOM 1461 C C . ALA A 1 186 ? -16.237 -7.469 12.209 1.00 96.94 186 ALA A C 1
ATOM 1463 O O . ALA A 1 186 ? -17.184 -8.043 11.671 1.00 96.94 186 ALA A O 1
ATOM 1464 N N . ASP A 1 187 ? -16.394 -6.338 12.900 1.00 97.94 187 ASP A N 1
ATOM 1465 C CA . ASP A 1 187 ? -17.691 -5.657 13.022 1.00 97.94 187 ASP A CA 1
ATOM 1466 C C . ASP A 1 187 ? -18.080 -4.934 11.728 1.00 97.94 187 ASP A C 1
ATOM 1468 O O . ASP A 1 187 ? -19.261 -4.814 11.397 1.00 97.94 187 ASP A O 1
ATOM 1472 N N . PHE A 1 188 ? -17.084 -4.470 10.969 1.00 98.38 188 PHE A N 1
ATOM 1473 C CA . PHE A 1 188 ? -17.276 -3.846 9.667 1.00 98.38 188 PHE A CA 1
ATOM 1474 C C . PHE A 1 188 ? -16.169 -4.244 8.689 1.00 98.38 188 PHE A C 1
ATOM 1476 O O . PHE A 1 188 ? -14.980 -4.157 9.003 1.00 98.38 188 PHE A O 1
ATOM 1483 N N . LEU A 1 189 ? -16.563 -4.586 7.460 1.00 98.12 189 LEU A N 1
ATOM 1484 C CA . LEU A 1 189 ? -15.676 -4.748 6.309 1.00 98.12 189 LEU A CA 1
ATOM 1485 C C . LEU A 1 189 ? -16.275 -4.054 5.091 1.00 98.12 189 LEU A C 1
ATOM 1487 O O . LEU A 1 189 ? -17.489 -4.079 4.879 1.00 98.12 189 LEU A O 1
ATOM 1491 N N . ILE A 1 190 ? -15.409 -3.493 4.252 1.00 97.44 190 ILE A N 1
ATOM 1492 C CA . ILE A 1 190 ? -15.812 -2.919 2.970 1.00 97.44 190 ILE A CA 1
ATOM 1493 C C . ILE A 1 190 ? -16.405 -3.986 2.043 1.00 97.44 190 ILE A C 1
ATOM 1495 O O . ILE A 1 190 ? -16.011 -5.153 2.053 1.00 97.44 190 ILE A O 1
ATOM 1499 N N . GLU A 1 191 ? -17.324 -3.571 1.175 1.00 96.44 191 GLU A N 1
ATOM 1500 C CA . GLU A 1 191 ? -17.910 -4.456 0.169 1.00 96.44 191 GLU A CA 1
ATOM 1501 C C . GLU A 1 191 ? -16.833 -5.093 -0.726 1.00 96.44 191 GLU A C 1
ATOM 1503 O O . GLU A 1 191 ? -15.928 -4.416 -1.219 1.00 96.44 191 GLU A O 1
ATOM 1508 N N . GLY A 1 192 ? -16.956 -6.401 -0.975 1.00 95.31 192 GLY A N 1
ATOM 1509 C CA . GLY A 1 192 ? -16.105 -7.127 -1.918 1.00 95.31 192 GLY A CA 1
ATOM 1510 C C . GLY A 1 192 ? -14.646 -7.265 -1.487 1.00 95.31 192 GLY A C 1
ATOM 1511 O O . GLY A 1 192 ? -13.803 -7.538 -2.341 1.00 95.31 192 GLY A O 1
ATOM 1512 N N . TRP A 1 193 ? -14.340 -7.084 -0.196 1.00 94.31 193 TRP A N 1
ATOM 1513 C CA . TRP A 1 193 ? -13.005 -7.291 0.380 1.00 94.31 193 TRP A CA 1
ATOM 1514 C C . TRP A 1 193 ? -12.426 -8.684 0.069 1.00 94.31 193 TRP A C 1
ATOM 1516 O O . TRP A 1 193 ? -11.217 -8.831 -0.097 1.00 94.31 193 TRP A O 1
ATOM 1526 N N . ASP A 1 194 ? -13.295 -9.688 -0.038 1.00 93.31 194 ASP A N 1
ATOM 1527 C CA . ASP A 1 194 ? -13.011 -11.103 -0.293 1.00 93.31 194 ASP A CA 1
ATOM 1528 C C . ASP A 1 194 ? -12.803 -11.425 -1.782 1.00 93.31 194 ASP A C 1
ATOM 1530 O O . ASP A 1 194 ? -12.362 -12.517 -2.135 1.00 93.31 194 ASP A O 1
ATOM 1534 N N . LYS A 1 195 ? -13.108 -10.475 -2.674 1.00 93.44 195 LYS A N 1
ATOM 1535 C CA . LYS A 1 195 ? -12.934 -10.614 -4.130 1.00 93.44 195 LYS A CA 1
ATOM 1536 C C . LYS A 1 195 ? -11.589 -10.081 -4.621 1.00 93.44 195 LYS A C 1
ATOM 1538 O O . LYS A 1 195 ? -11.260 -10.258 -5.794 1.00 93.44 195 LYS A O 1
ATOM 1543 N N . ILE A 1 196 ? -10.848 -9.374 -3.768 1.00 92.81 196 ILE A N 1
ATOM 1544 C CA . ILE A 1 196 ? -9.595 -8.722 -4.148 1.00 92.81 196 ILE A CA 1
ATOM 1545 C C . ILE A 1 196 ? -8.482 -9.778 -4.137 1.00 92.81 196 ILE A C 1
ATOM 1547 O O . ILE A 1 196 ? -8.272 -10.415 -3.104 1.00 92.81 196 ILE A O 1
ATOM 1551 N N . PRO A 1 197 ? -7.752 -9.984 -5.247 1.00 91.56 197 PRO A N 1
ATOM 1552 C CA . PRO A 1 197 ? -6.672 -10.961 -5.277 1.00 91.56 197 PRO A CA 1
ATOM 1553 C C . PRO A 1 197 ? -5.554 -10.582 -4.305 1.00 91.56 197 PRO A C 1
ATOM 1555 O O . PRO A 1 197 ? -5.207 -9.409 -4.129 1.00 91.56 197 PRO A O 1
ATOM 1558 N N . TYR A 1 198 ? -4.940 -11.600 -3.715 1.00 89.25 198 TYR A N 1
ATOM 1559 C CA . TYR A 1 198 ? -3.761 -11.423 -2.885 1.00 89.25 198 TYR A CA 1
ATOM 1560 C C . TYR A 1 198 ? -2.540 -11.073 -3.731 1.00 89.25 198 TYR A C 1
ATOM 1562 O O . TYR A 1 198 ? -2.387 -11.518 -4.868 1.00 89.25 198 TYR A O 1
ATOM 1570 N N . LYS A 1 199 ? -1.644 -10.288 -3.133 1.00 90.81 199 LYS A N 1
ATOM 1571 C CA . LYS A 1 199 ? -0.342 -9.946 -3.703 1.00 90.81 199 LYS A CA 1
ATOM 1572 C C . LYS A 1 199 ? 0.736 -10.329 -2.715 1.00 90.81 199 LYS A C 1
ATOM 1574 O O . LYS A 1 199 ? 0.568 -10.105 -1.512 1.00 90.81 199 LYS A O 1
ATOM 1579 N N . ASN A 1 200 ? 1.828 -10.900 -3.213 1.00 88.81 200 ASN A N 1
ATOM 1580 C CA . ASN A 1 200 ? 2.931 -11.293 -2.354 1.00 88.81 200 ASN A CA 1
ATOM 1581 C C . ASN A 1 200 ? 4.225 -10.568 -2.718 1.00 88.81 200 ASN A C 1
ATOM 1583 O O . ASN A 1 200 ? 4.822 -10.799 -3.769 1.00 88.81 200 ASN A O 1
ATOM 1587 N N . ILE A 1 201 ? 4.660 -9.706 -1.804 1.00 89.06 201 ILE A N 1
ATOM 1588 C CA . ILE A 1 201 ? 5.928 -8.988 -1.886 1.00 89.06 201 ILE A CA 1
ATOM 1589 C C . ILE A 1 201 ? 7.142 -9.874 -1.565 1.00 89.06 201 ILE A C 1
ATOM 1591 O O . ILE A 1 201 ? 8.270 -9.503 -1.891 1.00 89.06 201 ILE A O 1
ATOM 1595 N N . ALA A 1 202 ? 6.933 -11.030 -0.923 1.00 85.88 202 ALA A N 1
ATOM 1596 C CA . ALA A 1 202 ? 8.009 -11.931 -0.534 1.00 85.88 202 ALA A CA 1
ATOM 1597 C C . ALA A 1 202 ? 8.710 -12.498 -1.781 1.00 85.88 202 ALA A C 1
ATOM 1599 O O . ALA A 1 202 ? 8.043 -13.059 -2.657 1.00 85.88 202 ALA A O 1
ATOM 1600 N N . PRO A 1 203 ? 10.043 -12.368 -1.882 1.00 85.75 203 PRO A N 1
ATOM 1601 C CA . PRO A 1 203 ? 10.770 -12.826 -3.054 1.00 85.75 203 PRO A CA 1
ATOM 1602 C C . PRO A 1 203 ? 10.863 -14.349 -3.138 1.00 85.75 203 PRO A C 1
ATOM 1604 O O . PRO A 1 203 ? 10.922 -15.039 -2.122 1.00 85.75 203 PRO A O 1
ATOM 1607 N N . SER A 1 204 ? 10.993 -14.859 -4.363 1.00 87.56 204 SER A N 1
ATOM 1608 C CA . SER A 1 204 ? 11.385 -16.249 -4.614 1.00 87.56 204 SER A CA 1
ATOM 1609 C C . SER A 1 204 ? 12.889 -16.342 -4.869 1.00 87.56 204 SER A C 1
ATOM 1611 O O . SER A 1 204 ? 13.440 -15.597 -5.685 1.00 87.56 204 SER A O 1
ATOM 1613 N N . SER A 1 205 ? 13.570 -17.282 -4.206 1.00 88.38 205 SER A N 1
ATOM 1614 C CA . SER A 1 205 ? 14.990 -17.546 -4.466 1.00 88.38 205 SER A CA 1
ATOM 1615 C C . SER A 1 205 ? 15.234 -18.048 -5.888 1.00 88.38 205 SER A C 1
ATOM 1617 O O . SER A 1 205 ? 16.242 -17.695 -6.492 1.00 88.38 205 SER A O 1
ATOM 1619 N N . GLU A 1 206 ? 14.311 -18.846 -6.434 1.00 91.81 206 GLU A N 1
ATOM 1620 C CA . GLU A 1 206 ? 14.386 -19.339 -7.814 1.00 91.81 206 GLU A CA 1
ATOM 1621 C C . GLU A 1 206 ? 14.350 -18.174 -8.806 1.00 91.81 206 GLU A C 1
ATOM 1623 O O . GLU A 1 206 ? 15.218 -18.062 -9.672 1.00 91.81 206 GLU A O 1
ATOM 1628 N N . TRP A 1 207 ? 13.413 -17.245 -8.610 1.00 91.31 207 TRP A N 1
ATOM 1629 C CA . TRP A 1 207 ? 13.293 -16.064 -9.456 1.00 91.31 207 TRP A CA 1
ATOM 1630 C C . TRP A 1 207 ? 14.498 -15.131 -9.354 1.00 91.31 207 TRP A C 1
ATOM 1632 O O . TRP A 1 207 ? 15.006 -14.672 -10.374 1.00 91.31 207 TRP A O 1
ATOM 1642 N N . ILE A 1 208 ? 15.003 -14.879 -8.143 1.00 90.56 208 ILE A N 1
ATOM 1643 C CA . ILE A 1 208 ? 16.215 -14.069 -7.957 1.00 90.56 208 ILE A CA 1
ATOM 1644 C C . ILE A 1 208 ? 17.409 -14.702 -8.680 1.00 90.56 208 ILE A C 1
ATOM 1646 O O . ILE A 1 208 ? 18.154 -13.996 -9.361 1.00 90.56 208 ILE A O 1
ATOM 1650 N N . ASN A 1 209 ? 17.579 -16.022 -8.575 1.00 92.44 209 ASN A N 1
ATOM 1651 C CA . ASN A 1 209 ? 18.649 -16.733 -9.273 1.00 92.44 209 ASN A CA 1
ATOM 1652 C C . ASN A 1 209 ? 18.498 -16.624 -10.794 1.00 92.44 209 ASN A C 1
ATOM 1654 O O . ASN A 1 209 ? 19.482 -16.361 -11.485 1.00 92.44 209 ASN A O 1
ATOM 1658 N N . TYR A 1 210 ? 17.273 -16.761 -11.309 1.00 93.38 210 TYR A N 1
ATOM 1659 C CA . TYR A 1 210 ? 16.973 -16.558 -12.723 1.00 93.38 210 TYR A CA 1
ATOM 1660 C C . TYR A 1 210 ? 17.328 -15.137 -13.184 1.00 93.38 210 TYR A C 1
ATOM 1662 O O . TYR A 1 210 ? 18.074 -14.977 -14.150 1.00 93.38 210 TYR A O 1
ATOM 1670 N N . VAL A 1 211 ? 16.861 -14.103 -12.475 1.00 92.62 211 VAL A N 1
ATOM 1671 C CA . VAL A 1 211 ? 17.126 -12.697 -12.826 1.00 92.62 211 VAL A CA 1
ATOM 1672 C C . VAL A 1 211 ? 18.625 -12.402 -12.824 1.00 92.62 211 VAL A C 1
ATOM 1674 O O . VAL A 1 211 ? 19.124 -11.762 -13.748 1.00 92.62 211 VAL A O 1
ATOM 1677 N N . ASN A 1 212 ? 19.358 -12.898 -11.828 1.00 93.00 212 ASN A N 1
ATOM 1678 C CA . ASN A 1 212 ? 20.809 -12.745 -11.777 1.00 93.00 212 ASN A CA 1
ATOM 1679 C C . ASN A 1 212 ? 21.511 -13.453 -12.935 1.00 93.00 212 ASN A C 1
ATOM 1681 O O . ASN A 1 212 ? 22.399 -12.866 -13.541 1.00 93.00 212 ASN A O 1
ATOM 1685 N N . GLY A 1 213 ? 21.103 -14.681 -13.262 1.00 94.19 213 GLY A N 1
ATOM 1686 C CA . GLY A 1 213 ? 21.702 -15.444 -14.354 1.00 94.19 213 GLY A CA 1
ATOM 1687 C C . GLY A 1 213 ? 21.427 -14.853 -15.739 1.00 94.19 213 GLY A C 1
ATOM 1688 O O . GLY A 1 213 ? 22.282 -14.943 -16.612 1.00 94.19 213 GLY A O 1
ATOM 1689 N N . GLN A 1 214 ? 20.254 -14.245 -15.948 1.00 94.25 214 GLN A N 1
ATOM 1690 C CA . GLN A 1 214 ? 19.863 -13.688 -17.250 1.00 94.25 214 GLN A CA 1
ATOM 1691 C C . GLN A 1 214 ? 20.273 -12.227 -17.454 1.00 94.25 214 GLN A C 1
ATOM 1693 O O . GLN A 1 214 ? 20.535 -11.821 -18.584 1.00 94.25 214 GLN A O 1
ATOM 1698 N N . PHE A 1 215 ? 20.294 -11.420 -16.390 1.00 91.19 215 PHE A N 1
ATOM 1699 C CA . PHE A 1 215 ? 20.419 -9.961 -16.502 1.00 91.19 215 PHE A CA 1
ATOM 1700 C C . PHE A 1 215 ? 21.542 -9.356 -15.648 1.00 91.19 215 PHE A C 1
ATOM 1702 O O . PHE A 1 215 ? 21.631 -8.132 -15.581 1.00 91.19 215 PHE A O 1
ATOM 1709 N N . ASP A 1 216 ? 22.358 -10.182 -14.982 1.00 89.31 216 ASP A N 1
ATOM 1710 C CA . ASP A 1 216 ? 23.520 -9.773 -14.175 1.00 89.31 216 ASP A CA 1
ATOM 1711 C C . ASP A 1 216 ? 23.212 -8.649 -13.164 1.00 89.31 216 ASP A C 1
ATOM 1713 O O . ASP A 1 216 ? 23.829 -7.584 -13.133 1.00 89.31 216 ASP A O 1
ATOM 1717 N N . ARG A 1 217 ? 22.164 -8.844 -12.352 1.00 89.56 217 ARG A N 1
ATOM 1718 C CA . ARG A 1 217 ? 21.663 -7.801 -11.435 1.00 89.56 217 ARG A CA 1
ATOM 1719 C C . ARG A 1 217 ? 22.283 -7.801 -10.046 1.00 89.56 217 ARG A C 1
ATOM 1721 O O . ARG A 1 217 ? 22.088 -6.836 -9.308 1.00 89.56 217 ARG A O 1
ATOM 1728 N N . GLY A 1 218 ? 22.985 -8.865 -9.663 1.00 88.06 218 GLY A N 1
ATOM 1729 C CA . GLY A 1 218 ? 23.565 -9.000 -8.324 1.00 88.06 218 GLY A CA 1
ATOM 1730 C C . GLY A 1 218 ? 22.539 -8.933 -7.181 1.00 88.06 218 GLY A C 1
ATOM 1731 O O . GLY A 1 218 ? 22.888 -8.548 -6.062 1.00 88.06 218 GLY A O 1
ATOM 1732 N N . TRP A 1 219 ? 21.273 -9.273 -7.444 1.00 89.75 219 TRP A N 1
ATOM 1733 C CA . TRP A 1 219 ? 20.220 -9.338 -6.434 1.00 89.75 219 TRP A CA 1
ATOM 1734 C C . TRP A 1 219 ? 20.564 -10.390 -5.386 1.00 89.75 219 TRP A C 1
ATOM 1736 O O . TRP A 1 219 ? 21.019 -11.486 -5.709 1.00 89.75 219 TRP A O 1
ATOM 1746 N N . LYS A 1 220 ? 20.337 -10.077 -4.111 1.00 82.81 220 LYS A N 1
ATOM 1747 C CA . LYS A 1 220 ? 20.642 -10.999 -3.015 1.00 82.81 220 LYS A CA 1
ATOM 1748 C C . LYS A 1 220 ? 19.355 -11.476 -2.368 1.00 82.81 220 LYS A C 1
ATOM 1750 O O . LYS A 1 220 ? 18.613 -10.680 -1.799 1.00 82.81 220 LYS A O 1
ATOM 1755 N N . PHE A 1 221 ? 19.121 -12.783 -2.418 1.00 80.69 221 PHE A N 1
ATOM 1756 C CA . PHE A 1 221 ? 18.146 -13.413 -1.541 1.00 80.69 221 PHE A CA 1
ATOM 1757 C C . PHE A 1 221 ? 18.764 -13.529 -0.147 1.00 80.69 221 PHE A C 1
ATOM 1759 O O . PHE A 1 221 ? 19.842 -14.100 0.013 1.00 80.69 221 PHE A O 1
ATOM 1766 N N . GLN A 1 222 ? 18.106 -12.970 0.860 1.00 72.88 222 GLN A N 1
ATOM 1767 C CA . GLN A 1 222 ? 18.509 -13.136 2.253 1.00 72.88 222 GLN A CA 1
ATOM 1768 C C . GLN A 1 222 ? 17.527 -14.099 2.905 1.00 72.88 222 GLN A C 1
ATOM 1770 O O . GLN A 1 222 ? 16.333 -13.936 2.740 1.00 72.88 222 GLN A O 1
ATOM 1775 N N . LYS A 1 223 ? 17.991 -15.120 3.625 1.00 65.56 223 LYS A N 1
ATOM 1776 C CA . LYS A 1 223 ? 17.095 -15.950 4.443 1.00 65.56 223 LYS A CA 1
ATOM 1777 C C . LYS A 1 223 ? 16.941 -15.280 5.808 1.00 65.56 223 LYS A C 1
ATOM 1779 O O . LYS A 1 223 ? 17.948 -14.965 6.433 1.00 65.56 223 LYS A O 1
ATOM 1784 N N . GLY A 1 224 ? 15.712 -15.052 6.267 1.00 62.75 224 GLY A N 1
ATOM 1785 C CA . GLY A 1 224 ? 15.451 -14.429 7.568 1.00 62.75 224 GLY A CA 1
ATOM 1786 C C . GLY A 1 224 ? 14.013 -13.936 7.731 1.00 62.75 224 GLY A C 1
ATOM 1787 O O . GLY A 1 224 ? 13.219 -14.009 6.796 1.00 62.75 224 GLY A O 1
ATOM 1788 N N . ILE A 1 225 ? 13.684 -13.442 8.930 1.00 52.78 225 ILE A N 1
ATOM 1789 C CA . ILE A 1 225 ? 12.354 -12.913 9.270 1.00 52.78 225 ILE A CA 1
ATOM 1790 C C . ILE A 1 225 ? 12.088 -11.670 8.408 1.00 52.78 225 ILE A C 1
ATOM 1792 O O . ILE A 1 225 ? 12.718 -10.636 8.618 1.00 52.78 225 ILE A O 1
ATOM 1796 N N . ARG A 1 226 ? 11.169 -11.809 7.441 1.00 58.94 226 ARG A N 1
ATOM 1797 C CA . ARG A 1 226 ? 10.799 -10.831 6.400 1.00 58.94 226 ARG A CA 1
ATOM 1798 C C . ARG A 1 226 ? 11.987 -10.265 5.611 1.00 58.94 226 ARG A C 1
ATOM 1800 O O . ARG A 1 226 ? 12.558 -9.232 5.949 1.00 58.94 226 ARG A O 1
ATOM 1807 N N . VAL A 1 227 ? 12.260 -10.863 4.453 1.00 58.00 227 VAL A N 1
ATOM 1808 C CA . VAL A 1 227 ? 13.027 -10.227 3.364 1.00 58.00 227 VAL A CA 1
ATOM 1809 C C . VAL A 1 227 ? 12.154 -9.135 2.747 1.00 58.00 227 VAL A C 1
ATOM 1811 O O . VAL A 1 227 ? 11.627 -9.282 1.647 1.00 58.00 227 VAL A O 1
ATOM 1814 N N . SER A 1 228 ? 11.869 -8.078 3.504 1.00 62.25 228 SER A N 1
ATOM 1815 C CA . SER A 1 228 ? 10.928 -7.064 3.057 1.00 62.25 228 SER A CA 1
ATOM 1816 C C . SER A 1 228 ? 11.596 -6.224 1.986 1.00 62.25 228 SER A C 1
ATOM 1818 O O . SER A 1 228 ? 12.526 -5.462 2.268 1.00 62.25 228 SER A O 1
ATOM 1820 N N . SER A 1 229 ? 11.124 -6.348 0.751 1.00 74.06 229 SER A N 1
ATOM 1821 C CA . SER A 1 229 ? 11.373 -5.279 -0.196 1.00 74.06 229 SER A CA 1
ATOM 1822 C C . SER A 1 229 ? 10.677 -4.016 0.322 1.00 74.06 229 SER A C 1
ATOM 1824 O O . SER A 1 229 ? 9.595 -4.070 0.917 1.00 74.06 229 SER A O 1
ATOM 1826 N N . ASN A 1 230 ? 11.308 -2.858 0.149 1.00 85.00 230 ASN A N 1
ATOM 1827 C CA . ASN A 1 230 ? 10.804 -1.577 0.657 1.00 85.00 230 ASN A CA 1
ATOM 1828 C C . ASN A 1 230 ? 9.707 -1.021 -0.269 1.00 85.00 230 ASN A C 1
ATOM 1830 O O . ASN A 1 230 ? 9.745 0.142 -0.671 1.00 85.00 230 ASN A O 1
ATOM 1834 N N . LYS A 1 231 ? 8.776 -1.888 -0.694 1.00 92.44 231 LYS A N 1
ATOM 1835 C CA . LYS A 1 231 ? 7.777 -1.621 -1.741 1.00 92.44 231 LYS A CA 1
ATOM 1836 C C . LYS A 1 231 ? 6.335 -1.725 -1.244 1.00 92.44 231 LYS A C 1
ATOM 1838 O O . LYS A 1 231 ? 5.412 -1.796 -2.048 1.00 92.44 231 LYS A O 1
ATOM 1843 N N . CYS A 1 232 ? 6.115 -1.706 0.069 1.00 93.38 232 CYS A N 1
ATOM 1844 C CA . CYS A 1 232 ? 4.773 -1.753 0.657 1.00 93.38 232 CYS A CA 1
ATOM 1845 C C . CYS A 1 232 ? 3.836 -0.669 0.092 1.00 93.38 232 CYS A C 1
ATOM 1847 O O . CYS A 1 232 ? 2.661 -0.942 -0.128 1.00 93.38 232 CYS A O 1
ATOM 1849 N N . ASN A 1 233 ? 4.358 0.515 -0.249 1.00 95.62 233 ASN A N 1
ATOM 1850 C CA . ASN A 1 233 ? 3.576 1.597 -0.853 1.00 95.62 233 ASN A CA 1
ATOM 1851 C C . ASN A 1 233 ? 2.904 1.187 -2.172 1.00 95.62 233 ASN A C 1
ATOM 1853 O O . ASN A 1 233 ? 1.697 1.363 -2.331 1.00 95.62 233 ASN A O 1
ATOM 1857 N N . SER A 1 234 ? 3.663 0.613 -3.111 1.00 96.62 234 SER A N 1
ATOM 1858 C CA . SER A 1 234 ? 3.118 0.210 -4.409 1.00 96.62 234 SER A CA 1
ATOM 1859 C C . SER A 1 234 ? 2.210 -1.011 -4.300 1.00 96.62 234 SER A C 1
ATOM 1861 O O . SER A 1 234 ? 1.219 -1.093 -5.024 1.00 96.62 234 SER A O 1
ATOM 1863 N N . TYR A 1 235 ? 2.497 -1.931 -3.376 1.00 96.19 235 TYR A N 1
ATOM 1864 C CA . TYR A 1 235 ? 1.644 -3.093 -3.123 1.00 96.19 235 TYR A CA 1
ATOM 1865 C C . TYR A 1 235 ? 0.286 -2.677 -2.553 1.00 96.19 235 TYR A C 1
ATOM 1867 O O . TYR A 1 235 ? -0.742 -3.016 -3.141 1.00 96.19 235 TYR A O 1
ATOM 1875 N N . SER A 1 236 ? 0.263 -1.847 -1.512 1.00 96.69 236 SER A N 1
ATOM 1876 C CA . SER A 1 236 ? -0.981 -1.332 -0.930 1.00 96.69 236 SER A CA 1
ATOM 1877 C C . SER A 1 236 ? -1.773 -0.486 -1.928 1.00 96.69 236 SER A C 1
ATOM 1879 O O . SER A 1 236 ? -2.978 -0.674 -2.077 1.00 96.69 236 SER A O 1
ATOM 1881 N N . ALA A 1 237 ? -1.104 0.380 -2.698 1.00 97.56 237 ALA A N 1
ATOM 1882 C CA . ALA A 1 237 ? -1.759 1.153 -3.754 1.00 97.56 237 ALA A CA 1
ATOM 1883 C C . ALA A 1 237 ? -2.355 0.254 -4.853 1.00 97.56 237 ALA A C 1
ATOM 1885 O O . ALA A 1 237 ? -3.465 0.491 -5.326 1.00 97.56 237 ALA A O 1
ATOM 1886 N N . SER A 1 238 ? -1.650 -0.809 -5.246 1.00 96.88 238 SER A N 1
ATOM 1887 C CA . SER A 1 238 ? -2.160 -1.755 -6.242 1.00 96.88 238 SER A CA 1
ATOM 1888 C C . SER A 1 238 ? -3.354 -2.569 -5.737 1.00 96.88 238 SER A C 1
ATOM 1890 O O . SER A 1 238 ? -4.256 -2.859 -6.514 1.00 96.88 238 SER A O 1
ATOM 1892 N N . PHE A 1 239 ? -3.405 -2.887 -4.441 1.00 96.75 239 PHE A N 1
ATOM 1893 C CA . PHE A 1 239 ? -4.553 -3.556 -3.826 1.00 96.75 239 PHE A CA 1
ATOM 1894 C C . PHE A 1 239 ? -5.810 -2.674 -3.888 1.00 96.75 239 PHE A C 1
ATOM 1896 O O . PHE A 1 239 ? -6.891 -3.136 -4.246 1.00 96.75 239 PHE A O 1
ATOM 1903 N N . ILE A 1 240 ? -5.651 -1.375 -3.632 1.00 97.44 240 ILE A N 1
ATOM 1904 C CA . ILE A 1 240 ? -6.728 -0.382 -3.744 1.00 97.44 240 ILE A CA 1
ATOM 1905 C C . ILE A 1 240 ? -7.195 -0.223 -5.191 1.00 97.44 240 ILE A C 1
ATOM 1907 O O . ILE A 1 240 ? -8.399 -0.203 -5.452 1.00 97.44 240 ILE A O 1
ATOM 1911 N N . ALA A 1 241 ? -6.254 -0.155 -6.137 1.00 96.44 241 ALA A N 1
ATOM 1912 C CA . ALA A 1 241 ? -6.559 -0.124 -7.564 1.00 96.44 241 ALA A CA 1
ATOM 1913 C C . ALA A 1 241 ? -7.425 -1.320 -7.992 1.00 96.44 241 ALA A C 1
ATOM 1915 O O . ALA A 1 241 ? -8.379 -1.160 -8.759 1.00 96.44 241 ALA A O 1
ATOM 1916 N N . ASP A 1 242 ? -7.115 -2.507 -7.470 1.00 96.50 242 ASP A N 1
ATOM 1917 C CA . ASP A 1 242 ? -7.832 -3.738 -7.787 1.00 96.50 242 ASP A CA 1
ATOM 1918 C C . ASP A 1 242 ? -9.225 -3.757 -7.176 1.00 96.50 242 ASP A C 1
ATOM 1920 O O . ASP A 1 242 ? -10.189 -4.039 -7.888 1.00 96.50 242 ASP A O 1
ATOM 1924 N N . TRP A 1 243 ? -9.359 -3.375 -5.903 1.00 96.88 243 TRP A N 1
ATOM 1925 C CA . TRP A 1 243 ? -10.670 -3.223 -5.275 1.00 96.88 243 TRP A CA 1
ATOM 1926 C C . TRP A 1 243 ? -11.560 -2.257 -6.055 1.00 96.88 243 TRP A C 1
ATOM 1928 O O . TRP A 1 243 ? -12.694 -2.598 -6.388 1.00 96.88 243 TRP A O 1
ATOM 1938 N N . TRP A 1 244 ? -11.039 -1.084 -6.421 1.00 96.44 244 TRP A N 1
ATOM 1939 C CA . TRP A 1 244 ? -11.806 -0.104 -7.184 1.00 96.44 244 TRP A CA 1
ATOM 1940 C C . TRP A 1 244 ? -12.236 -0.658 -8.544 1.00 96.44 244 TRP A C 1
ATOM 1942 O O . TRP A 1 244 ? -13.395 -0.541 -8.944 1.00 96.44 244 TRP A O 1
ATOM 1952 N N . THR A 1 245 ? -11.315 -1.319 -9.246 1.00 94.81 245 THR A N 1
ATOM 1953 C CA . THR A 1 245 ? -11.575 -1.904 -10.566 1.00 94.81 245 THR A CA 1
ATOM 1954 C C . THR A 1 245 ? -12.662 -2.979 -10.501 1.00 94.81 245 THR A C 1
ATOM 1956 O O . THR A 1 245 ? -13.569 -2.983 -11.334 1.00 94.81 245 THR A O 1
ATOM 1959 N N . ILE A 1 246 ? -12.598 -3.866 -9.507 1.00 95.19 246 ILE A N 1
ATOM 1960 C CA . ILE A 1 246 ? -13.526 -4.992 -9.359 1.00 95.19 246 ILE A CA 1
ATOM 1961 C C . ILE A 1 246 ? -14.872 -4.519 -8.811 1.00 95.19 246 ILE A C 1
ATOM 1963 O O . ILE A 1 246 ? -15.912 -4.797 -9.404 1.00 95.19 246 ILE A O 1
ATOM 1967 N N . VAL A 1 247 ? -14.856 -3.828 -7.671 1.00 96.00 247 VAL A N 1
ATOM 1968 C CA . VAL A 1 247 ? -16.051 -3.554 -6.864 1.00 96.00 247 VAL A CA 1
ATOM 1969 C C . VAL A 1 247 ? -16.765 -2.299 -7.345 1.00 96.00 247 VAL A C 1
ATOM 1971 O O . VAL A 1 247 ? -17.971 -2.335 -7.565 1.00 96.00 247 VAL A O 1
ATOM 1974 N N . LYS A 1 248 ? -16.038 -1.196 -7.562 1.00 94.31 248 LYS A N 1
ATOM 1975 C CA . LYS A 1 248 ? -16.653 0.081 -7.960 1.00 94.31 248 LYS A CA 1
ATOM 1976 C C . LYS A 1 248 ? -16.910 0.164 -9.459 1.00 94.31 248 LYS A C 1
ATOM 1978 O O . LYS A 1 248 ? -17.974 0.610 -9.874 1.00 94.31 248 LYS A O 1
ATOM 1983 N N . ALA A 1 249 ? -15.957 -0.276 -10.278 1.00 92.88 249 ALA A N 1
ATOM 1984 C CA . ALA A 1 249 ? -16.083 -0.190 -11.730 1.00 92.88 249 ALA A CA 1
ATOM 1985 C C . ALA A 1 249 ? -16.730 -1.430 -12.374 1.00 92.88 249 ALA A C 1
ATOM 1987 O O . ALA A 1 249 ? -17.078 -1.372 -13.554 1.00 92.88 249 ALA A O 1
ATOM 1988 N N . GLY A 1 250 ? -16.869 -2.548 -11.647 1.00 93.81 250 GLY A N 1
ATOM 1989 C CA . GLY A 1 250 ? -17.426 -3.795 -12.186 1.00 93.81 250 GLY A CA 1
ATOM 1990 C C . GLY A 1 250 ? -16.591 -4.395 -13.324 1.00 93.81 250 GLY A C 1
ATOM 1991 O O . GLY A 1 250 ? -17.126 -5.074 -14.204 1.00 93.81 250 GLY A O 1
ATOM 1992 N N . LYS A 1 251 ? -15.287 -4.099 -13.367 1.00 92.75 251 LYS A N 1
ATOM 1993 C CA . LYS A 1 251 ? -14.383 -4.494 -14.451 1.00 92.75 251 LYS A CA 1
ATOM 1994 C C . LYS A 1 251 ? -13.582 -5.733 -14.076 1.00 92.75 251 LYS A C 1
ATOM 1996 O O . LYS A 1 251 ? -13.270 -5.990 -12.917 1.00 92.75 251 LYS A O 1
ATOM 2001 N N . LYS A 1 252 ? -13.188 -6.485 -15.104 1.00 91.44 252 LYS A N 1
ATOM 2002 C CA . LYS A 1 252 ? -12.203 -7.557 -14.956 1.00 91.44 252 LYS A CA 1
ATOM 2003 C C . LYS A 1 252 ? -10.816 -6.958 -14.755 1.00 91.44 252 LYS A C 1
ATOM 2005 O O . LYS A 1 252 ? -10.458 -5.980 -15.410 1.00 91.44 252 LYS A O 1
ATOM 2010 N N . ILE A 1 253 ? -10.040 -7.595 -13.894 1.00 92.06 253 ILE A N 1
ATOM 2011 C CA . ILE A 1 253 ? -8.624 -7.303 -13.704 1.00 92.06 253 ILE A CA 1
ATOM 2012 C C . ILE A 1 253 ? -7.758 -8.178 -14.615 1.00 92.06 253 ILE A C 1
ATOM 2014 O O . ILE A 1 253 ? -8.133 -9.297 -14.965 1.00 92.06 253 ILE A O 1
ATOM 2018 N N . ASN A 1 254 ? -6.605 -7.646 -15.015 1.00 90.38 254 ASN A N 1
ATOM 2019 C CA . ASN A 1 254 ? -5.662 -8.332 -15.897 1.00 90.38 254 ASN A CA 1
ATOM 2020 C C . ASN A 1 254 ? -4.702 -9.228 -15.108 1.00 90.38 254 ASN A C 1
ATOM 2022 O O . ASN A 1 254 ? -4.655 -9.177 -13.884 1.00 90.38 254 ASN A O 1
ATOM 2026 N N . GLN A 1 255 ? -3.918 -10.029 -15.822 1.00 92.88 255 GLN A N 1
ATOM 2027 C CA . GLN A 1 255 ? -2.778 -10.749 -15.258 1.00 92.88 255 GLN A CA 1
ATOM 2028 C C . GLN A 1 255 ? -1.484 -9.952 -15.452 1.00 92.88 255 GLN A C 1
ATOM 2030 O O . GLN A 1 255 ? -1.348 -9.202 -16.423 1.00 92.88 255 GLN A O 1
ATOM 2035 N N . TYR A 1 256 ? -0.524 -10.135 -14.550 1.00 91.56 256 TYR A N 1
ATOM 2036 C CA . TYR A 1 256 ? 0.842 -9.635 -14.687 1.00 91.56 256 TYR A CA 1
ATOM 2037 C C . TYR A 1 256 ? 1.848 -10.623 -14.090 1.00 91.56 256 TYR A C 1
ATOM 2039 O O . TYR A 1 256 ? 1.512 -11.424 -13.224 1.00 91.56 256 TYR A O 1
ATOM 2047 N N . THR A 1 257 ? 3.101 -10.537 -14.526 1.00 91.44 257 THR A N 1
ATOM 2048 C CA . THR A 1 257 ? 4.218 -11.261 -13.906 1.00 91.44 257 THR A CA 1
ATOM 2049 C C . THR A 1 257 ? 4.687 -10.513 -12.659 1.00 91.44 257 THR A C 1
ATOM 2051 O O . THR A 1 257 ? 5.093 -9.350 -12.752 1.00 91.44 257 THR A O 1
ATOM 2054 N N . ASN A 1 258 ? 4.626 -11.146 -11.486 1.00 91.38 258 ASN A N 1
ATOM 2055 C CA . ASN A 1 258 ? 5.120 -10.575 -10.237 1.00 91.38 258 ASN A CA 1
ATOM 2056 C C . ASN A 1 258 ? 6.635 -10.340 -10.334 1.00 91.38 258 ASN A C 1
ATOM 2058 O O . ASN A 1 258 ? 7.414 -11.241 -10.634 1.00 91.38 258 ASN A O 1
ATOM 2062 N N . PHE A 1 259 ? 7.060 -9.115 -10.037 1.00 91.44 259 PHE A N 1
ATOM 2063 C CA . PHE A 1 259 ? 8.444 -8.676 -10.201 1.00 91.44 259 PHE A CA 1
ATOM 2064 C C . PHE A 1 259 ? 9.443 -9.352 -9.242 1.00 91.44 259 PHE A C 1
ATOM 2066 O O . PHE A 1 259 ? 10.606 -9.525 -9.598 1.00 91.44 259 PHE A O 1
ATOM 2073 N N . TYR A 1 260 ? 9.011 -9.745 -8.041 1.00 88.31 260 TYR A N 1
ATOM 2074 C CA . TYR A 1 260 ? 9.854 -10.378 -7.018 1.00 88.31 260 TYR A CA 1
ATOM 2075 C C . TYR A 1 260 ? 9.808 -11.907 -7.042 1.00 88.31 260 TYR A C 1
ATOM 2077 O O . TYR A 1 260 ? 10.659 -12.555 -6.426 1.00 88.31 260 TYR A O 1
ATOM 2085 N N . ARG A 1 261 ? 8.832 -12.484 -7.745 1.00 89.00 261 ARG A N 1
ATOM 2086 C CA . ARG A 1 261 ? 8.578 -13.928 -7.735 1.00 89.00 261 ARG A CA 1
ATOM 2087 C C . ARG A 1 261 ? 8.592 -14.592 -9.104 1.00 89.00 261 ARG A C 1
ATOM 2089 O O . ARG A 1 261 ? 8.757 -15.800 -9.152 1.00 89.00 261 ARG A O 1
ATOM 2096 N N . GLY A 1 262 ? 8.383 -13.854 -10.191 1.00 89.56 262 GLY A N 1
ATOM 2097 C CA . GLY A 1 262 ? 8.232 -14.419 -11.537 1.00 89.56 262 GLY A CA 1
ATOM 2098 C C . GLY A 1 262 ? 6.889 -15.110 -11.796 1.00 89.56 262 GLY A C 1
ATOM 2099 O O . GLY A 1 262 ? 6.547 -15.359 -12.950 1.00 89.56 262 GLY A O 1
ATOM 2100 N N . ASP A 1 263 ? 6.106 -15.380 -10.751 1.00 91.06 263 ASP A N 1
ATOM 2101 C CA . ASP A 1 263 ? 4.777 -15.984 -10.850 1.00 91.06 263 ASP A CA 1
ATOM 2102 C C . ASP A 1 263 ? 3.775 -15.054 -11.554 1.00 91.06 263 ASP A C 1
ATOM 2104 O O . ASP A 1 263 ? 3.926 -13.831 -11.569 1.00 91.06 263 ASP A O 1
ATOM 2108 N N . THR A 1 264 ? 2.706 -15.625 -12.112 1.00 92.44 264 THR A N 1
ATOM 2109 C CA . THR A 1 264 ? 1.582 -14.836 -12.640 1.00 92.44 264 THR A CA 1
ATOM 2110 C C . THR A 1 264 ? 0.611 -14.483 -11.514 1.00 92.44 264 THR A C 1
ATOM 2112 O O . THR A 1 264 ? 0.086 -15.371 -10.849 1.00 92.44 264 THR A O 1
ATOM 2115 N N . GLU A 1 265 ? 0.329 -13.193 -11.339 1.00 94.00 265 GLU A N 1
ATOM 2116 C CA . GLU A 1 265 ? -0.655 -12.660 -10.393 1.00 94.00 265 GLU A CA 1
ATOM 2117 C C . GLU A 1 265 ? -1.777 -11.910 -11.125 1.00 94.00 265 GLU A C 1
ATOM 2119 O O . GLU A 1 265 ? -1.653 -11.533 -12.293 1.00 94.00 265 GLU A O 1
ATOM 2124 N N . LEU A 1 266 ? -2.892 -11.692 -10.426 1.00 94.25 266 LEU A N 1
ATOM 2125 C CA . LEU A 1 266 ? -4.034 -10.929 -10.919 1.00 94.25 266 LEU A CA 1
ATOM 2126 C C . LEU A 1 266 ? -4.004 -9.493 -10.384 1.00 94.25 266 LEU A C 1
ATOM 2128 O O . LEU A 1 266 ? -3.590 -9.240 -9.252 1.00 94.25 266 LEU A O 1
ATOM 2132 N N . GLY A 1 267 ? -4.483 -8.553 -11.197 1.00 94.50 267 GLY A N 1
ATOM 2133 C CA . GLY A 1 267 ? -4.675 -7.166 -10.803 1.00 94.50 267 GLY A CA 1
ATOM 2134 C C . GLY A 1 267 ? -3.720 -6.172 -11.441 1.00 94.50 267 GLY A C 1
ATOM 2135 O O . GLY A 1 267 ? -3.186 -6.340 -12.539 1.00 94.50 267 GLY A O 1
ATOM 2136 N N . THR A 1 268 ? -3.524 -5.094 -10.707 1.00 94.12 268 THR A N 1
ATOM 2137 C CA . THR A 1 268 ? -2.627 -3.994 -10.998 1.00 94.12 268 THR A CA 1
ATOM 2138 C C . THR A 1 268 ? -1.239 -4.399 -10.540 1.00 94.12 268 THR A C 1
ATOM 2140 O O . THR A 1 268 ? -1.043 -4.792 -9.392 1.00 94.12 268 THR A O 1
ATOM 2143 N N . SER A 1 269 ? -0.257 -4.308 -11.434 1.00 94.25 269 SER A N 1
ATOM 2144 C CA . SER A 1 269 ? 1.134 -4.598 -11.088 1.00 94.25 269 SER A CA 1
ATOM 2145 C C . SER A 1 269 ? 1.679 -3.522 -10.133 1.00 94.25 269 SER A C 1
ATOM 2147 O O . SER A 1 269 ? 1.726 -2.353 -10.530 1.00 94.25 269 SER A O 1
ATOM 2149 N N . PRO A 1 270 ? 2.157 -3.876 -8.921 1.00 95.31 270 PRO A N 1
ATOM 2150 C CA . PRO A 1 270 ? 2.821 -2.924 -8.027 1.00 95.31 270 PRO A CA 1
ATOM 2151 C C . PRO A 1 270 ? 4.026 -2.262 -8.703 1.00 95.31 270 PRO A C 1
ATOM 2153 O O . PRO A 1 270 ? 4.213 -1.050 -8.617 1.00 95.31 270 PRO A O 1
ATOM 2156 N N . ARG A 1 271 ? 4.805 -3.044 -9.464 1.00 94.56 271 ARG A N 1
ATOM 2157 C CA . ARG A 1 271 ? 5.984 -2.551 -10.184 1.00 94.56 271 ARG A CA 1
ATOM 2158 C C . ARG A 1 271 ? 5.629 -1.485 -11.217 1.00 94.56 271 ARG A C 1
ATOM 2160 O O . ARG A 1 271 ? 6.329 -0.485 -11.335 1.00 94.56 271 ARG A O 1
ATOM 2167 N N . LYS A 1 272 ? 4.494 -1.639 -11.903 1.00 93.44 272 LYS A N 1
ATOM 2168 C CA . LYS A 1 272 ? 3.978 -0.609 -12.814 1.00 93.44 272 LYS A CA 1
ATOM 2169 C C . LYS A 1 272 ? 3.755 0.722 -12.089 1.00 93.44 272 LYS A C 1
ATOM 2171 O O . LYS A 1 272 ? 4.132 1.759 -12.626 1.00 93.44 272 LYS A O 1
ATOM 2176 N N . LEU A 1 273 ? 3.183 0.700 -10.881 1.00 94.88 273 LEU A N 1
ATOM 2177 C CA . LEU A 1 273 ? 2.978 1.914 -10.080 1.00 94.88 273 LEU A CA 1
ATOM 2178 C C . LEU A 1 273 ? 4.311 2.547 -9.657 1.00 94.88 273 LEU A C 1
ATOM 2180 O O . LEU A 1 273 ? 4.450 3.765 -9.722 1.00 94.88 273 LEU A O 1
ATOM 2184 N N . GLU A 1 274 ? 5.312 1.737 -9.302 1.00 95.56 274 GLU A N 1
ATOM 2185 C CA . GLU A 1 274 ? 6.656 2.243 -8.998 1.00 95.56 274 GLU A CA 1
ATOM 2186 C C . GLU A 1 274 ? 7.322 2.920 -10.197 1.00 95.56 274 GLU A C 1
ATOM 2188 O O . GLU A 1 274 ? 7.968 3.953 -10.044 1.00 95.56 274 GLU A O 1
ATOM 2193 N N . LEU A 1 275 ? 7.191 2.355 -11.399 1.00 93.25 275 LEU A N 1
ATOM 2194 C CA . LEU A 1 275 ? 7.805 2.940 -12.591 1.00 93.25 275 LEU A CA 1
ATOM 2195 C C . LEU A 1 275 ? 7.164 4.283 -12.948 1.00 93.25 275 LEU A C 1
ATOM 2197 O O . LEU A 1 275 ? 7.890 5.224 -13.260 1.00 93.25 275 LEU A O 1
ATOM 2201 N N . ILE A 1 276 ? 5.836 4.410 -12.821 1.00 92.44 276 ILE A N 1
ATOM 2202 C CA . ILE A 1 276 ? 5.159 5.713 -12.949 1.00 92.44 276 ILE A CA 1
ATOM 2203 C C . ILE A 1 276 ? 5.725 6.689 -11.925 1.00 92.44 276 ILE A C 1
ATOM 2205 O O . ILE A 1 276 ? 6.105 7.802 -12.283 1.00 92.44 276 ILE A O 1
ATOM 2209 N N . TYR A 1 277 ? 5.812 6.263 -10.663 1.00 95.00 277 TYR A N 1
ATOM 2210 C CA . TYR A 1 277 ? 6.359 7.088 -9.595 1.00 95.00 277 TYR A CA 1
ATOM 2211 C C . TYR A 1 277 ? 7.760 7.585 -9.953 1.00 95.00 277 TYR A C 1
ATOM 2213 O O . TYR A 1 277 ? 8.035 8.771 -9.825 1.00 95.00 277 TYR A O 1
ATOM 2221 N N . ARG A 1 278 ? 8.649 6.706 -10.429 1.00 93.88 278 ARG A N 1
ATOM 2222 C CA . ARG A 1 278 ? 10.027 7.069 -10.796 1.00 93.88 278 ARG A CA 1
ATOM 2223 C C . ARG A 1 278 ? 10.090 8.052 -11.958 1.00 93.88 278 ARG A C 1
ATOM 2225 O O . ARG A 1 278 ? 10.883 8.984 -11.895 1.00 93.88 278 ARG A O 1
ATOM 2232 N N . VAL A 1 279 ? 9.259 7.868 -12.984 1.00 91.38 279 VAL A N 1
ATOM 2233 C CA . VAL A 1 279 ? 9.151 8.834 -14.088 1.00 91.38 279 VAL A CA 1
ATOM 2234 C C . VAL A 1 279 ? 8.752 10.203 -13.536 1.00 91.38 279 VAL A C 1
ATOM 2236 O O . VAL A 1 279 ? 9.415 11.195 -13.822 1.00 91.38 279 VAL A O 1
ATOM 2239 N N . ARG A 1 280 ? 7.744 10.251 -12.657 1.00 92.19 280 ARG A N 1
ATOM 2240 C CA . ARG A 1 280 ? 7.280 11.504 -12.048 1.00 92.19 280 ARG A CA 1
ATOM 2241 C C . ARG A 1 280 ? 8.249 12.102 -11.042 1.00 92.19 280 ARG A C 1
ATOM 2243 O O . ARG A 1 280 ? 8.326 13.317 -10.962 1.00 92.19 280 ARG A O 1
ATOM 2250 N N . ALA A 1 281 ? 9.053 11.300 -10.356 1.00 94.38 281 ALA A N 1
ATOM 2251 C CA . ALA A 1 281 ? 10.140 11.793 -9.513 1.00 94.38 281 ALA A CA 1
ATOM 2252 C C . ALA A 1 281 ? 11.206 12.562 -10.305 1.00 94.38 281 ALA A C 1
ATOM 2254 O O . ALA A 1 281 ? 11.836 13.456 -9.749 1.00 94.38 281 ALA A O 1
ATOM 2255 N N . GLY A 1 282 ? 11.393 12.253 -11.592 1.00 91.75 282 GLY A N 1
ATOM 2256 C CA . GLY A 1 282 ? 12.255 13.042 -12.475 1.00 91.75 282 GLY A CA 1
ATOM 2257 C C . GLY A 1 282 ? 11.667 14.403 -12.866 1.00 91.75 282 GLY A C 1
ATOM 2258 O O . GLY A 1 282 ? 12.418 15.307 -13.216 1.00 91.75 282 GLY A O 1
ATOM 2259 N N . GLU A 1 283 ? 10.343 14.554 -12.800 1.00 92.62 283 GLU A N 1
ATOM 2260 C CA . GLU A 1 283 ? 9.615 15.762 -13.210 1.00 92.62 283 GLU A CA 1
ATOM 2261 C C . GLU A 1 283 ? 9.233 16.656 -12.016 1.00 92.62 283 GLU A C 1
ATOM 2263 O O . GLU A 1 283 ? 9.297 17.878 -12.109 1.00 92.62 283 GLU A O 1
ATOM 2268 N N . ASP A 1 284 ? 8.840 16.044 -10.899 1.00 95.31 284 ASP A N 1
ATOM 2269 C CA . ASP A 1 284 ? 8.367 16.674 -9.663 1.00 95.31 284 ASP A CA 1
ATOM 2270 C C . ASP A 1 284 ? 8.925 15.913 -8.437 1.00 95.31 284 ASP A C 1
ATOM 2272 O O . ASP A 1 284 ? 8.222 15.131 -7.785 1.00 95.31 284 ASP A O 1
ATOM 2276 N N . PRO A 1 285 ? 10.219 16.092 -8.118 1.00 93.44 285 PRO A N 1
ATOM 2277 C CA . PRO A 1 285 ? 10.875 15.378 -7.021 1.00 93.44 285 PRO A CA 1
ATOM 2278 C C . PRO A 1 285 ? 10.329 15.747 -5.633 1.00 93.44 285 PRO A C 1
ATOM 2280 O O . PRO A 1 285 ? 10.467 14.955 -4.698 1.00 93.44 285 PRO A O 1
ATOM 2283 N N . GLU A 1 286 ? 9.695 16.915 -5.489 1.00 92.12 286 GLU A N 1
ATOM 2284 C CA . GLU A 1 286 ? 9.121 17.368 -4.218 1.00 92.12 286 GLU A CA 1
ATOM 2285 C C . GLU A 1 286 ? 7.857 16.589 -3.858 1.00 92.12 286 GLU A C 1
ATOM 2287 O O . GLU A 1 286 ? 7.686 16.190 -2.705 1.00 92.12 286 GLU A O 1
ATOM 2292 N N . THR A 1 287 ? 6.994 16.299 -4.833 1.00 93.75 287 THR A N 1
ATOM 2293 C CA . THR A 1 287 ? 5.837 15.423 -4.604 1.00 93.75 287 THR A CA 1
ATOM 2294 C C . THR A 1 287 ? 6.264 13.955 -4.540 1.00 93.75 287 THR A C 1
ATOM 2296 O O . THR A 1 287 ? 5.836 13.206 -3.656 1.00 93.75 287 THR A O 1
ATOM 2299 N N . TYR A 1 288 ? 7.129 13.530 -5.464 1.00 96.06 288 TYR A N 1
ATOM 2300 C CA . TYR A 1 288 ? 7.524 12.134 -5.666 1.00 96.06 288 TYR A CA 1
ATOM 2301 C C . TYR A 1 288 ? 8.883 11.842 -5.018 1.00 96.06 288 TYR A C 1
ATOM 2303 O O . TYR A 1 288 ? 9.855 11.448 -5.666 1.00 96.06 288 TYR A O 1
ATOM 2311 N N . LYS A 1 289 ? 8.939 12.008 -3.694 1.00 93.62 289 LYS A N 1
ATOM 2312 C CA . LYS A 1 289 ? 10.171 11.869 -2.905 1.00 93.62 289 LYS A CA 1
ATOM 2313 C C . LYS A 1 289 ? 10.747 10.456 -2.967 1.00 93.62 289 LYS A C 1
ATOM 2315 O O . LYS A 1 289 ? 10.019 9.463 -2.911 1.00 93.62 289 LYS A O 1
ATOM 2320 N N . SER A 1 290 ? 12.069 10.354 -3.022 1.00 91.50 290 SER A N 1
ATOM 2321 C CA . SER A 1 290 ? 12.777 9.083 -2.870 1.00 91.50 290 SER A CA 1
ATOM 2322 C C . SER A 1 290 ? 13.830 9.178 -1.775 1.00 91.50 290 SER A C 1
ATOM 2324 O O . SER A 1 290 ? 14.428 10.227 -1.547 1.00 91.50 290 SER A O 1
ATOM 2326 N N . ILE A 1 291 ? 14.038 8.070 -1.071 1.00 87.12 291 ILE A N 1
ATOM 2327 C CA . ILE A 1 291 ? 14.974 7.968 0.040 1.00 87.12 291 ILE A CA 1
ATOM 2328 C C . ILE A 1 291 ? 16.162 7.121 -0.408 1.00 87.12 291 ILE A C 1
ATOM 2330 O O . ILE A 1 291 ? 16.054 5.909 -0.588 1.00 87.12 291 ILE A O 1
ATOM 2334 N N . ASN A 1 292 ? 17.312 7.771 -0.591 1.00 84.50 292 ASN A N 1
ATOM 2335 C CA . ASN A 1 292 ? 18.506 7.139 -1.163 1.00 84.50 292 ASN A CA 1
ATOM 2336 C C . ASN A 1 292 ? 19.321 6.304 -0.165 1.00 84.50 292 ASN A C 1
ATOM 2338 O O . ASN A 1 292 ? 20.031 5.389 -0.589 1.00 84.50 292 ASN A O 1
ATOM 2342 N N . PHE A 1 293 ? 19.243 6.608 1.136 1.00 80.75 293 PHE A N 1
ATOM 2343 C CA . PHE A 1 293 ? 19.956 5.848 2.173 1.00 80.75 293 PHE A CA 1
ATOM 2344 C C . PHE A 1 293 ? 19.199 4.573 2.584 1.00 80.75 293 PHE A C 1
ATOM 2346 O O . PHE A 1 293 ? 19.826 3.599 2.986 1.00 80.75 293 PHE A O 1
ATOM 2353 N N . MET A 1 294 ? 17.871 4.534 2.408 1.00 81.62 294 MET A N 1
ATOM 2354 C CA . MET A 1 294 ? 17.066 3.315 2.537 1.00 81.62 294 MET A CA 1
ATOM 2355 C C . MET A 1 294 ? 16.920 2.654 1.174 1.00 81.62 294 MET A C 1
ATOM 2357 O O . MET A 1 294 ? 15.984 2.927 0.422 1.00 81.62 294 MET A O 1
ATOM 2361 N N . ARG A 1 295 ? 17.871 1.785 0.845 1.00 86.75 295 ARG A N 1
ATOM 2362 C CA . ARG A 1 295 ? 17.814 1.003 -0.389 1.00 86.75 295 ARG A CA 1
ATOM 2363 C C . ARG A 1 295 ? 17.060 -0.291 -0.169 1.00 86.75 295 ARG A C 1
ATOM 2365 O O . ARG A 1 295 ? 17.199 -0.935 0.867 1.00 86.75 295 ARG A O 1
ATOM 2372 N N . ASP A 1 296 ? 16.290 -0.674 -1.173 1.00 88.31 296 ASP A N 1
ATOM 2373 C CA . ASP A 1 296 ? 15.677 -1.989 -1.238 1.00 88.31 296 ASP A CA 1
ATOM 2374 C C . ASP A 1 296 ? 16.747 -3.082 -1.100 1.00 88.31 296 ASP A C 1
ATOM 2376 O O . ASP A 1 296 ? 17.787 -3.035 -1.763 1.00 88.31 296 ASP A O 1
ATOM 2380 N N . MET A 1 297 ? 16.522 -4.064 -0.227 1.00 84.25 297 MET A N 1
ATOM 2381 C CA . MET A 1 297 ? 17.551 -5.064 0.087 1.00 84.25 297 MET A CA 1
ATOM 2382 C C . MET A 1 297 ? 17.860 -5.994 -1.093 1.00 84.25 297 MET A C 1
ATOM 2384 O O . MET A 1 297 ? 18.968 -6.522 -1.177 1.00 84.25 297 MET A O 1
ATOM 2388 N N . ILE A 1 298 ? 16.906 -6.149 -2.014 1.00 87.75 298 ILE A N 1
ATOM 2389 C CA . ILE A 1 298 ? 17.008 -7.045 -3.168 1.00 87.75 298 ILE A CA 1
ATOM 2390 C C . ILE A 1 298 ? 17.526 -6.269 -4.377 1.00 87.75 298 ILE A C 1
ATOM 2392 O O . ILE A 1 298 ? 18.591 -6.570 -4.907 1.00 87.75 298 ILE A O 1
ATOM 2396 N N . THR A 1 299 ? 16.787 -5.238 -4.783 1.00 89.94 299 THR A N 1
ATOM 2397 C CA . THR A 1 299 ? 17.026 -4.492 -6.028 1.00 89.94 299 THR A CA 1
ATOM 2398 C C . THR A 1 299 ? 18.035 -3.360 -5.879 1.00 89.94 299 THR A C 1
ATOM 2400 O O . THR A 1 299 ? 18.501 -2.826 -6.881 1.00 89.94 299 THR A O 1
ATOM 2403 N N . ARG A 1 300 ? 18.359 -2.960 -4.639 1.00 89.12 300 ARG A N 1
ATOM 2404 C CA . ARG A 1 300 ? 19.199 -1.795 -4.296 1.00 89.12 300 ARG A CA 1
ATOM 2405 C C . ARG A 1 300 ? 18.683 -0.448 -4.797 1.00 89.12 300 ARG A C 1
ATOM 2407 O O . ARG A 1 300 ? 19.388 0.555 -4.657 1.00 89.12 300 ARG A O 1
ATOM 2414 N N . GLU A 1 301 ? 17.470 -0.399 -5.337 1.00 92.00 301 GLU A N 1
ATOM 2415 C CA . GLU A 1 301 ? 16.845 0.860 -5.709 1.00 92.00 301 GLU A CA 1
ATOM 2416 C C . GLU A 1 301 ? 16.520 1.704 -4.467 1.00 92.00 301 GLU A C 1
ATOM 2418 O O . GLU A 1 301 ? 16.303 1.172 -3.376 1.00 92.00 301 GLU A O 1
ATOM 2423 N N . SER A 1 302 ? 16.429 3.023 -4.643 1.00 91.75 302 SER A N 1
ATOM 2424 C CA . SER A 1 302 ? 15.911 3.926 -3.612 1.00 91.75 302 SER A CA 1
ATOM 2425 C C . SER A 1 302 ? 14.466 3.585 -3.238 1.00 91.75 302 SER A C 1
ATOM 2427 O O . SER A 1 302 ? 13.666 3.172 -4.095 1.00 91.75 302 SER A O 1
ATOM 2429 N N . SER A 1 303 ? 14.141 3.772 -1.956 1.00 90.88 303 SER A N 1
ATOM 2430 C CA . SER A 1 303 ? 12.777 3.641 -1.441 1.00 90.88 303 SER A CA 1
ATOM 2431 C C . SER A 1 303 ? 11.917 4.825 -1.892 1.00 90.88 303 SER A C 1
ATOM 2433 O O . SER A 1 303 ? 12.366 5.972 -1.866 1.00 90.88 303 SER A O 1
ATOM 2435 N N . LEU A 1 304 ? 10.690 4.553 -2.333 1.00 94.12 304 LEU A N 1
ATOM 2436 C CA . LEU A 1 304 ? 9.740 5.554 -2.831 1.00 94.12 304 LEU A CA 1
ATOM 2437 C C . LEU A 1 304 ? 8.787 5.918 -1.693 1.00 94.12 304 LEU A C 1
ATOM 2439 O O . LEU A 1 304 ? 7.914 5.120 -1.364 1.00 94.12 304 LEU A O 1
ATOM 2443 N N . SER A 1 305 ? 8.972 7.076 -1.060 1.00 91.12 305 SER A N 1
ATOM 2444 C CA . SER A 1 305 ? 8.458 7.317 0.298 1.00 91.12 305 SER A CA 1
ATOM 2445 C C . SER A 1 305 ? 7.172 8.133 0.400 1.00 91.12 305 SER A C 1
ATOM 2447 O O . SER A 1 305 ? 6.561 8.141 1.464 1.00 91.12 305 SER A O 1
ATOM 2449 N N . SER A 1 306 ? 6.749 8.829 -0.656 1.00 95.06 306 SER A N 1
ATOM 2450 C CA . SER A 1 306 ? 5.552 9.672 -0.601 1.00 95.06 306 SER A CA 1
ATOM 2451 C C . SER A 1 306 ? 4.298 8.827 -0.801 1.00 95.06 306 SER A C 1
ATOM 2453 O O . SER A 1 306 ? 4.016 8.368 -1.910 1.00 95.06 306 SER A O 1
ATOM 2455 N N . LEU A 1 307 ? 3.532 8.615 0.272 1.00 96.06 307 LEU A N 1
ATOM 2456 C CA . LEU A 1 307 ? 2.270 7.889 0.171 1.00 96.06 307 LEU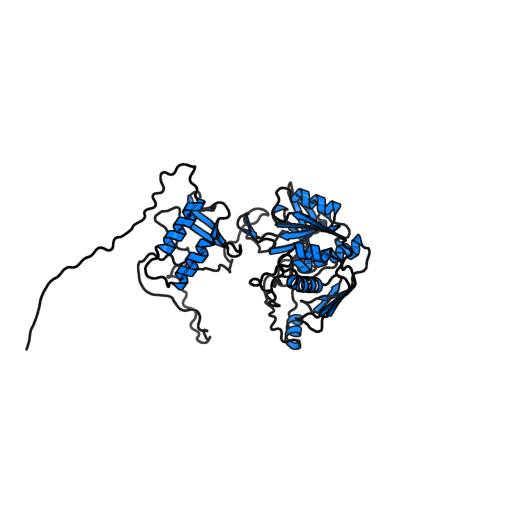 A CA 1
ATOM 2457 C C . LEU A 1 307 ? 1.221 8.679 -0.624 1.00 96.06 307 LEU A C 1
ATOM 2459 O O . LEU A 1 307 ? 0.502 8.108 -1.444 1.00 96.06 307 LEU A O 1
ATOM 2463 N N . GLU A 1 308 ? 1.207 10.003 -0.457 1.00 97.12 308 GLU A N 1
ATOM 2464 C CA . GLU A 1 308 ? 0.367 10.911 -1.239 1.00 97.12 308 GLU A CA 1
ATOM 2465 C C . GLU A 1 308 ? 0.627 10.782 -2.743 1.00 97.12 308 GLU A C 1
ATOM 2467 O O . GLU A 1 308 ? -0.309 10.755 -3.539 1.00 97.12 308 GLU A O 1
ATOM 2472 N N . ALA A 1 309 ? 1.891 10.643 -3.151 1.00 97.31 309 ALA A N 1
ATOM 2473 C CA . ALA A 1 309 ? 2.224 10.452 -4.556 1.00 97.31 309 ALA A CA 1
ATOM 2474 C C . ALA A 1 309 ? 1.599 9.172 -5.132 1.00 97.31 309 ALA A C 1
ATOM 2476 O O . ALA A 1 309 ? 1.162 9.178 -6.281 1.00 97.31 309 ALA A O 1
ATOM 2477 N N . TYR A 1 310 ? 1.479 8.096 -4.347 1.00 97.62 310 TYR A N 1
ATOM 2478 C CA . TYR A 1 310 ? 0.727 6.917 -4.779 1.00 97.62 310 TYR A CA 1
ATOM 2479 C C . TYR A 1 310 ? -0.775 7.184 -4.858 1.00 97.62 310 TYR A C 1
ATOM 2481 O O . TYR A 1 310 ? -1.386 6.781 -5.845 1.00 97.62 310 TYR A O 1
ATOM 2489 N N . ALA A 1 311 ? -1.367 7.908 -3.904 1.00 97.50 311 ALA A N 1
ATOM 2490 C CA . ALA A 1 311 ? -2.772 8.315 -4.001 1.00 97.50 311 ALA A CA 1
ATOM 2491 C C . ALA A 1 311 ? -3.034 9.135 -5.283 1.00 97.50 311 ALA A C 1
ATOM 2493 O O . ALA A 1 311 ? -3.964 8.840 -6.035 1.00 97.50 311 ALA A O 1
ATOM 2494 N N . LYS A 1 312 ? -2.131 10.070 -5.605 1.00 96.25 312 LYS A N 1
ATOM 2495 C CA . LYS A 1 312 ? -2.137 10.853 -6.848 1.00 96.25 312 LYS A CA 1
ATOM 2496 C C . LYS A 1 312 ? -1.959 9.981 -8.090 1.00 96.25 312 LYS A C 1
ATOM 2498 O O . LYS A 1 312 ? -2.623 10.220 -9.096 1.00 96.25 312 LYS A O 1
ATOM 2503 N N . ILE A 1 313 ? -1.118 8.943 -8.037 1.00 95.38 313 ILE A N 1
ATOM 2504 C CA . ILE A 1 313 ? -1.008 7.945 -9.115 1.00 95.38 313 ILE A CA 1
ATOM 2505 C C . ILE A 1 313 ? -2.303 7.194 -9.337 1.00 95.38 313 ILE A C 1
ATOM 2507 O O . ILE A 1 313 ? -2.674 6.970 -10.488 1.00 95.38 313 ILE A O 1
ATOM 2511 N N . LEU A 1 314 ? -3.011 6.833 -8.280 1.00 95.69 314 LEU A N 1
ATOM 2512 C CA . LEU A 1 314 ? -4.269 6.129 -8.440 1.00 95.69 314 LEU A CA 1
ATOM 2513 C C . LEU A 1 314 ? -5.361 7.018 -9.042 1.00 95.69 314 LEU A C 1
ATOM 2515 O O . LEU A 1 314 ? -6.171 6.493 -9.797 1.00 95.69 314 LEU A O 1
ATOM 2519 N N . SER A 1 315 ? -5.363 8.327 -8.771 1.00 94.88 315 SER A N 1
ATOM 2520 C CA . SER A 1 315 ? -6.418 9.250 -9.214 1.00 94.88 315 SER A CA 1
ATOM 2521 C C . SER A 1 315 ? -6.122 10.037 -10.496 1.00 94.88 315 SER A C 1
ATOM 2523 O O . SER A 1 315 ? -7.005 10.710 -11.022 1.00 94.88 315 SER A O 1
ATOM 2525 N N . THR A 1 316 ? -4.881 10.033 -10.991 1.00 90.31 316 THR A N 1
ATOM 2526 C CA . THR A 1 316 ? -4.500 10.841 -12.160 1.00 90.31 316 THR A CA 1
ATOM 2527 C C . THR A 1 316 ? -4.711 10.058 -13.462 1.00 90.31 316 THR A C 1
ATOM 2529 O O . THR A 1 316 ? -4.236 8.926 -13.588 1.00 90.31 316 THR A O 1
ATOM 2532 N N . PRO A 1 317 ? -5.361 10.640 -14.487 1.00 86.12 317 PRO A N 1
ATOM 2533 C CA . PRO A 1 317 ? -5.394 10.042 -15.815 1.00 86.12 317 PRO A CA 1
ATOM 2534 C C . PRO A 1 317 ? -4.010 10.158 -16.472 1.00 86.12 317 PRO A C 1
ATOM 2536 O O . PRO A 1 317 ? -3.576 11.238 -16.861 1.00 86.12 317 PRO A O 1
ATOM 2539 N N . TRP A 1 318 ? -3.314 9.030 -16.617 1.00 79.12 318 TRP A N 1
ATOM 2540 C CA . TRP A 1 318 ? -1.921 9.000 -17.082 1.00 79.12 318 TRP A CA 1
ATOM 2541 C C . TRP A 1 318 ? -1.735 8.954 -18.605 1.00 79.12 318 TRP A C 1
ATOM 2543 O O . TRP A 1 318 ? -0.600 8.964 -19.077 1.00 79.12 318 TRP A O 1
ATOM 2553 N N . GLY A 1 319 ? -2.822 8.918 -19.380 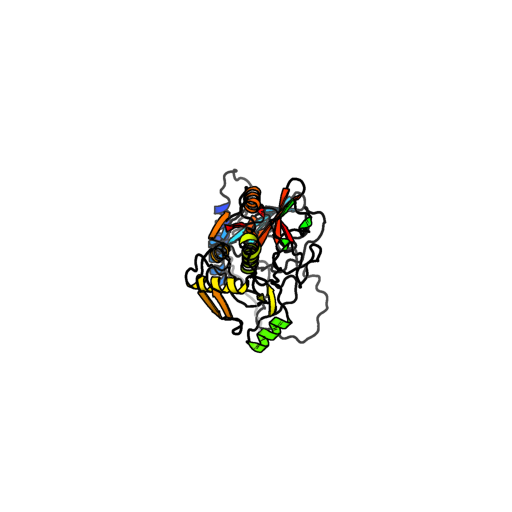1.00 77.31 319 GLY A N 1
ATOM 2554 C CA . GLY A 1 319 ? -2.751 8.722 -20.829 1.00 77.31 319 GLY A CA 1
ATOM 2555 C C . GLY A 1 319 ? -2.204 7.340 -21.204 1.00 77.31 319 GLY A C 1
ATOM 2556 O O . GLY A 1 319 ? -2.203 6.410 -20.394 1.00 77.31 319 GLY A O 1
ATOM 2557 N N . GLU A 1 320 ? -1.785 7.169 -22.457 1.00 82.56 320 GLU A N 1
ATOM 2558 C CA . GLU A 1 320 ? -1.030 5.973 -22.834 1.00 82.56 320 GLU A CA 1
ATOM 2559 C C . GLU A 1 320 ? 0.429 6.135 -22.404 1.00 82.56 320 GLU A C 1
ATOM 2561 O O . GLU A 1 320 ? 1.081 7.113 -22.763 1.00 82.56 320 GLU A O 1
ATOM 2566 N N . PHE A 1 321 ? 0.952 5.170 -21.650 1.00 79.56 321 PHE A N 1
ATOM 2567 C CA . PHE A 1 321 ? 2.376 5.117 -21.343 1.00 79.56 321 PHE A CA 1
ATOM 2568 C C . PHE A 1 321 ? 2.890 3.691 -21.502 1.00 79.56 321 PHE A C 1
ATOM 2570 O O . PHE A 1 321 ? 2.231 2.720 -21.122 1.00 79.56 321 PHE A O 1
ATOM 2577 N N . THR A 1 322 ? 4.079 3.580 -22.081 1.00 86.75 322 THR A N 1
ATOM 2578 C CA . THR A 1 322 ? 4.831 2.332 -22.186 1.00 86.75 322 THR A CA 1
ATOM 2579 C C . THR A 1 322 ? 6.171 2.559 -21.519 1.00 86.75 322 THR A C 1
ATOM 2581 O O . THR A 1 322 ? 6.889 3.487 -21.883 1.00 86.75 322 THR A O 1
ATOM 2584 N N . VAL A 1 323 ? 6.493 1.736 -20.528 1.00 84.50 323 VAL A N 1
ATOM 2585 C CA . VAL A 1 323 ? 7.766 1.812 -19.812 1.00 84.50 323 VAL A CA 1
ATOM 2586 C C . VAL A 1 323 ? 8.382 0.423 -19.730 1.00 84.50 323 VAL A C 1
ATOM 2588 O O . VAL A 1 323 ? 7.739 -0.533 -19.294 1.00 84.50 323 VAL A O 1
ATOM 2591 N N . ASN A 1 324 ? 9.626 0.314 -20.187 1.00 86.62 324 ASN A N 1
ATOM 2592 C CA . ASN A 1 324 ? 10.433 -0.884 -19.989 1.00 86.62 324 ASN A CA 1
ATOM 2593 C C . ASN A 1 324 ? 10.995 -0.861 -18.573 1.00 86.62 324 ASN A C 1
ATOM 2595 O O . ASN A 1 324 ? 11.460 0.184 -18.109 1.00 86.62 324 ASN A O 1
ATOM 2599 N N . ASP A 1 325 ? 10.966 -2.000 -17.892 1.00 89.44 325 ASP A N 1
ATOM 2600 C CA . ASP A 1 325 ? 11.577 -2.100 -16.579 1.00 89.44 325 ASP A CA 1
ATOM 2601 C C . ASP A 1 325 ? 13.109 -2.065 -16.714 1.00 89.44 325 ASP A C 1
ATOM 2603 O O . ASP A 1 325 ? 13.694 -2.936 -17.367 1.00 89.44 325 ASP A O 1
ATOM 2607 N N . PRO A 1 326 ? 13.800 -1.086 -16.101 1.00 89.62 326 PRO A N 1
ATOM 2608 C CA . PRO A 1 326 ? 15.248 -0.978 -16.220 1.00 89.62 326 PRO A CA 1
ATOM 2609 C C . PRO A 1 326 ? 15.989 -2.141 -15.551 1.00 89.62 326 PRO A C 1
ATOM 2611 O O . PRO A 1 326 ? 17.163 -2.352 -15.859 1.00 89.62 326 PRO A O 1
ATOM 2614 N N . LEU A 1 327 ? 15.340 -2.892 -14.651 1.00 90.62 327 LEU A N 1
ATOM 2615 C CA . LEU A 1 327 ? 15.928 -4.032 -13.947 1.00 90.62 327 LEU A CA 1
ATOM 2616 C C . LEU A 1 327 ? 15.644 -5.370 -14.633 1.00 90.62 327 LEU A C 1
ATOM 2618 O O . LEU A 1 327 ? 16.465 -6.281 -14.554 1.00 90.62 327 LEU A O 1
ATOM 2622 N N . ILE A 1 328 ? 14.540 -5.497 -15.360 1.00 88.62 328 ILE A N 1
ATOM 2623 C CA . ILE A 1 328 ? 14.216 -6.715 -16.107 1.00 88.62 328 ILE A CA 1
ATOM 2624 C C . ILE A 1 328 ? 13.735 -6.293 -17.499 1.00 88.62 328 ILE A C 1
ATOM 2626 O O . ILE A 1 328 ? 12.541 -6.081 -17.687 1.00 88.62 328 ILE A O 1
ATOM 2630 N N . PRO A 1 329 ? 14.637 -6.162 -18.492 1.00 84.00 329 PRO A N 1
ATOM 2631 C CA . PRO A 1 329 ? 14.297 -5.578 -19.791 1.00 84.00 329 PRO A CA 1
ATOM 2632 C C . PRO A 1 329 ? 13.234 -6.350 -20.582 1.00 84.00 329 PRO A C 1
ATOM 2634 O O . PRO A 1 329 ? 12.628 -5.786 -21.487 1.00 84.00 329 PRO A O 1
ATOM 2637 N N . SER A 1 330 ? 12.995 -7.626 -20.255 1.00 79.88 330 SER A N 1
ATOM 2638 C CA . SER A 1 330 ? 11.901 -8.415 -20.833 1.00 79.88 330 SER A CA 1
ATOM 2639 C C . SER A 1 330 ? 10.517 -8.068 -20.270 1.00 79.88 330 SER A C 1
ATOM 2641 O O . SER A 1 330 ? 9.517 -8.563 -20.786 1.00 79.88 330 SER A O 1
ATOM 2643 N N . ILE A 1 331 ? 10.435 -7.233 -19.229 1.00 82.19 331 ILE A N 1
ATOM 2644 C CA . ILE A 1 331 ? 9.176 -6.751 -18.664 1.00 82.19 331 ILE A CA 1
ATOM 2645 C C . ILE A 1 331 ? 8.900 -5.349 -19.209 1.00 82.19 331 ILE A C 1
ATOM 2647 O O . ILE A 1 331 ? 9.572 -4.372 -18.873 1.00 82.19 331 ILE A O 1
ATOM 2651 N N . THR A 1 332 ? 7.853 -5.249 -20.025 1.00 84.31 332 THR A N 1
ATOM 2652 C CA . THR A 1 332 ? 7.314 -3.975 -20.506 1.00 84.31 332 THR A CA 1
ATOM 2653 C C . THR A 1 332 ? 5.942 -3.745 -19.892 1.00 84.31 332 THR A C 1
ATOM 2655 O O . THR A 1 332 ? 5.033 -4.565 -20.023 1.00 84.31 332 THR A O 1
ATOM 2658 N N . HIS A 1 333 ? 5.765 -2.594 -19.251 1.00 84.25 333 HIS A N 1
ATOM 2659 C CA . HIS A 1 333 ? 4.481 -2.182 -18.712 1.00 84.25 333 HIS A CA 1
ATOM 2660 C C . HIS A 1 333 ? 3.799 -1.223 -19.675 1.00 84.25 333 HIS A C 1
ATOM 2662 O O . HIS A 1 333 ? 4.284 -0.120 -19.924 1.00 84.25 333 HIS A O 1
ATOM 2668 N N . ILE A 1 334 ? 2.638 -1.638 -20.174 1.00 82.31 334 ILE A N 1
ATOM 2669 C CA . ILE A 1 334 ? 1.785 -0.820 -21.030 1.00 82.31 334 ILE A CA 1
ATOM 2670 C C . ILE A 1 334 ? 0.569 -0.383 -20.214 1.00 82.31 334 ILE A C 1
ATOM 2672 O O . ILE A 1 334 ? -0.057 -1.166 -19.489 1.00 82.31 334 ILE A O 1
ATOM 2676 N N . SER A 1 335 ? 0.230 0.894 -20.305 1.00 73.38 335 SER A N 1
ATOM 2677 C CA . SER A 1 335 ? -1.030 1.431 -19.818 1.00 73.38 335 SER A CA 1
ATOM 2678 C C . SER A 1 335 ? -1.724 2.209 -20.904 1.00 73.38 335 SER A C 1
ATOM 2680 O O . SER A 1 335 ? -1.072 2.929 -21.654 1.00 73.38 335 SER A O 1
ATOM 2682 N N . LYS A 1 336 ? -3.050 2.104 -20.933 1.00 72.81 336 LYS A N 1
ATOM 2683 C CA . LYS A 1 336 ? -3.895 2.924 -21.787 1.00 72.81 336 LYS A CA 1
ATOM 2684 C C . LYS A 1 336 ? -4.912 3.659 -20.924 1.00 72.81 336 LYS A C 1
ATOM 2686 O O . LYS A 1 336 ? -5.760 3.022 -20.308 1.00 72.81 336 LYS A O 1
ATOM 2691 N N . GLY A 1 337 ? -4.817 4.986 -20.877 1.00 74.44 337 GLY A N 1
ATOM 2692 C CA . GLY A 1 337 ? -5.791 5.849 -20.206 1.00 74.44 337 GLY A CA 1
ATOM 2693 C C . GLY A 1 337 ? -5.672 5.881 -18.677 1.00 74.44 337 GLY A C 1
ATOM 2694 O O . GLY A 1 337 ? -4.574 5.925 -18.124 1.00 74.44 337 GLY A O 1
ATOM 2695 N N . ASN A 1 338 ? -6.819 5.919 -17.990 1.00 74.06 338 ASN A N 1
ATOM 2696 C CA . ASN A 1 338 ? -6.894 5.911 -16.525 1.00 74.06 338 ASN A CA 1
ATOM 2697 C C . ASN A 1 338 ? -6.708 4.474 -15.999 1.00 74.06 338 ASN A C 1
ATOM 2699 O O . ASN A 1 338 ? -7.455 3.576 -16.386 1.00 74.06 338 ASN A O 1
ATOM 2703 N N . LEU A 1 339 ? -5.713 4.274 -15.126 1.00 78.12 339 LEU A N 1
ATOM 2704 C CA . LEU A 1 339 ? -5.339 2.967 -14.570 1.00 78.12 339 LEU A CA 1
ATOM 2705 C C . LEU A 1 339 ? -6.477 2.282 -13.817 1.00 78.12 339 LEU A C 1
ATOM 2707 O O . LEU A 1 339 ? -6.632 1.071 -13.931 1.00 78.12 339 LEU A O 1
ATOM 2711 N N . THR A 1 340 ? -7.230 3.054 -13.039 1.00 80.88 340 THR A N 1
ATOM 2712 C CA . THR A 1 340 ? -8.180 2.542 -12.040 1.00 80.88 340 THR A CA 1
ATOM 2713 C C . THR A 1 340 ? -9.593 3.060 -12.289 1.00 80.88 340 THR A C 1
ATOM 2715 O O . THR A 1 340 ? -10.568 2.393 -11.964 1.00 80.88 340 THR A O 1
ATOM 2718 N N . GLY A 1 341 ? -9.728 4.235 -12.911 1.00 85.62 341 GLY A N 1
ATOM 2719 C CA . GLY A 1 341 ? -10.999 4.954 -12.981 1.00 85.62 341 GLY A CA 1
ATOM 2720 C C . GLY A 1 341 ? -11.331 5.732 -11.706 1.00 85.62 341 GLY A C 1
ATOM 2721 O O . GLY A 1 341 ? -12.443 6.238 -11.612 1.00 85.62 341 GLY A O 1
ATOM 2722 N N . ILE A 1 342 ? -10.404 5.826 -10.747 1.00 94.19 342 ILE A N 1
ATOM 2723 C CA . ILE A 1 342 ? -10.522 6.713 -9.584 1.00 94.19 342 ILE A CA 1
ATOM 2724 C C . ILE A 1 342 ? -10.438 8.159 -10.081 1.00 94.19 342 ILE A C 1
ATOM 2726 O O . ILE A 1 342 ? -9.587 8.474 -10.921 1.00 94.19 342 ILE A O 1
ATOM 2730 N N . SER A 1 343 ? -11.337 9.017 -9.597 1.00 92.94 343 SER A N 1
ATOM 2731 C CA . SER A 1 343 ? -11.453 10.406 -10.056 1.00 92.94 343 SER A CA 1
ATOM 2732 C C . SER A 1 343 ? -10.650 11.379 -9.195 1.00 92.94 343 SER A C 1
ATOM 2734 O O . SER A 1 343 ? -10.146 12.384 -9.697 1.00 92.94 343 SER A O 1
ATOM 2736 N N . GLY A 1 344 ? -10.483 11.054 -7.913 1.00 96.06 344 GLY A N 1
ATOM 2737 C CA . GLY A 1 344 ? -9.750 11.869 -6.959 1.00 96.06 344 GLY A CA 1
ATOM 2738 C C . GLY A 1 344 ? -9.417 11.116 -5.678 1.00 96.06 344 GLY A C 1
ATOM 2739 O O . GLY A 1 344 ? -9.792 9.958 -5.485 1.00 96.06 344 GLY A O 1
ATOM 2740 N N . TYR A 1 345 ? -8.694 11.794 -4.791 1.00 97.88 345 TYR A N 1
ATOM 2741 C CA . TYR A 1 345 ? -8.459 11.332 -3.429 1.00 97.88 345 TYR A CA 1
ATOM 2742 C C . TYR A 1 345 ? -8.676 12.469 -2.429 1.00 97.88 345 TYR A C 1
ATOM 2744 O O . TYR A 1 345 ? -8.588 13.651 -2.776 1.00 97.88 345 TYR A O 1
ATOM 2752 N N . LYS A 1 346 ? -8.996 12.105 -1.188 1.00 98.06 346 LYS A N 1
ATOM 2753 C CA . LYS A 1 346 ? -9.080 13.000 -0.031 1.00 98.06 346 LYS A CA 1
ATOM 2754 C C . LYS A 1 346 ? -7.929 12.669 0.902 1.00 98.06 346 LYS A C 1
ATOM 2756 O O . LYS A 1 346 ? -7.669 11.499 1.180 1.00 98.06 346 LYS A O 1
ATOM 2761 N N . ILE A 1 347 ? -7.276 13.703 1.407 1.00 98.19 347 ILE A N 1
ATOM 2762 C CA . ILE A 1 347 ? -6.353 13.574 2.528 1.00 98.19 347 ILE A CA 1
ATOM 2763 C C . ILE A 1 347 ? -7.207 13.510 3.792 1.00 98.19 347 ILE A C 1
ATOM 2765 O O . ILE A 1 347 ? -7.949 14.451 4.064 1.00 98.19 347 ILE A O 1
ATOM 2769 N N . LEU A 1 348 ? -7.133 12.407 4.535 1.00 98.19 348 LEU A N 1
ATOM 2770 C CA . LEU A 1 348 ? -7.839 12.279 5.811 1.00 98.19 348 LEU A CA 1
ATOM 2771 C C . LEU A 1 348 ? -7.032 12.938 6.930 1.00 98.19 348 LEU A C 1
ATOM 2773 O O . LEU A 1 348 ? -7.567 13.731 7.695 1.00 98.19 348 LEU A O 1
ATOM 2777 N N . PHE A 1 349 ? -5.735 12.635 6.982 1.00 97.12 349 PHE A N 1
ATOM 2778 C CA . PHE A 1 349 ? -4.738 13.277 7.839 1.00 97.12 349 PHE A CA 1
ATOM 2779 C C . PHE A 1 349 ? -3.329 12.951 7.317 1.00 97.12 349 PHE A C 1
ATOM 2781 O O . PHE A 1 349 ? -3.137 11.958 6.611 1.00 97.12 349 PHE A O 1
ATOM 2788 N N . GLN A 1 350 ? -2.337 13.787 7.648 1.00 92.56 350 GLN A N 1
ATOM 2789 C CA . GLN A 1 350 ? -0.916 13.596 7.281 1.00 92.56 350 GLN A CA 1
ATOM 2790 C C . GLN A 1 350 ? 0.035 13.616 8.482 1.00 92.56 350 GLN A C 1
ATOM 2792 O O . GLN A 1 350 ? 1.256 13.584 8.316 1.00 92.56 350 GLN A O 1
ATOM 2797 N N . THR A 1 351 ? -0.535 13.679 9.678 1.00 89.62 351 THR A N 1
ATOM 2798 C CA . THR A 1 351 ? 0.122 13.527 10.971 1.00 89.62 351 THR A CA 1
ATOM 2799 C C . THR A 1 351 ? -0.842 12.792 11.900 1.00 89.62 351 THR A C 1
ATOM 2801 O O . THR A 1 351 ? -2.046 12.817 11.632 1.00 89.62 351 THR A O 1
ATOM 2804 N N . PRO A 1 352 ? -0.360 12.180 12.996 1.00 85.94 352 PRO A N 1
ATOM 2805 C CA . PRO A 1 352 ? -1.236 11.574 13.989 1.00 85.94 352 PRO A CA 1
ATOM 2806 C C . PRO A 1 352 ? -2.312 12.562 14.442 1.00 85.94 352 PRO A C 1
ATOM 2808 O O . PRO A 1 352 ? -1.995 13.688 14.829 1.00 85.94 352 PRO A O 1
ATOM 2811 N N . ASP A 1 353 ? -3.565 12.127 14.369 1.00 90.25 353 ASP A N 1
ATOM 2812 C CA . ASP A 1 353 ? -4.739 12.950 14.637 1.00 90.25 353 ASP A CA 1
ATOM 2813 C C . ASP A 1 353 ? -5.527 12.354 15.820 1.00 90.25 353 ASP A C 1
ATOM 2815 O O . ASP A 1 353 ? -5.772 11.139 15.830 1.00 90.25 353 ASP A O 1
ATOM 2819 N N . PRO A 1 354 ? -5.906 13.154 16.835 1.00 91.00 354 PRO A N 1
ATOM 2820 C CA . PRO A 1 354 ? -6.671 12.662 17.982 1.00 91.00 354 PRO A CA 1
ATOM 2821 C C . PRO A 1 354 ? -8.058 12.119 17.602 1.00 91.00 354 PRO A C 1
ATOM 2823 O O . PRO A 1 354 ? -8.566 11.242 18.296 1.00 91.00 354 PRO A O 1
ATOM 2826 N N . ASP A 1 355 ? -8.641 12.577 16.492 1.00 96.62 355 ASP A N 1
ATOM 2827 C CA . ASP A 1 355 ? -9.931 12.127 15.962 1.00 96.62 355 ASP A CA 1
ATOM 2828 C C . ASP A 1 355 ? -9.780 11.037 14.881 1.00 96.62 355 ASP A C 1
ATOM 2830 O O . ASP A 1 355 ? -10.762 10.658 14.231 1.00 96.62 355 ASP A O 1
ATOM 2834 N N . SER A 1 356 ? -8.569 10.497 14.687 1.00 96.38 356 SER A N 1
ATOM 2835 C CA . SER A 1 356 ? -8.260 9.494 13.654 1.00 96.38 356 SER A CA 1
ATOM 2836 C C . SER A 1 356 ? -9.213 8.295 13.664 1.00 96.38 356 SER A C 1
ATOM 2838 O O . SER A 1 356 ? -9.633 7.855 12.597 1.00 96.38 356 SER A O 1
ATOM 2840 N N . GLU A 1 357 ? -9.638 7.801 14.831 1.00 97.94 357 GLU A N 1
ATOM 2841 C CA . GLU A 1 357 ? -10.603 6.693 14.926 1.00 97.94 357 GLU A CA 1
ATOM 2842 C C . GLU A 1 357 ? -11.933 7.026 14.229 1.00 97.94 357 GLU A C 1
ATOM 2844 O O . GLU A 1 357 ? -12.455 6.247 13.423 1.00 97.94 357 GLU A O 1
ATOM 2849 N N . LYS A 1 358 ? -12.471 8.217 14.497 1.00 98.19 358 LYS A N 1
ATOM 2850 C CA . LYS A 1 358 ? -13.722 8.679 13.897 1.00 98.19 358 LYS A CA 1
ATOM 2851 C C . LYS A 1 358 ? -13.545 8.935 12.403 1.00 98.19 358 LYS A C 1
ATOM 2853 O O . LYS A 1 358 ? -14.380 8.496 11.615 1.00 98.19 358 LYS A O 1
ATOM 2858 N N . ILE A 1 359 ? -12.462 9.613 12.020 1.00 98.50 359 ILE A N 1
ATOM 2859 C CA . ILE A 1 359 ? -12.161 9.957 10.625 1.00 98.50 359 ILE A CA 1
ATOM 2860 C C . ILE A 1 359 ? -12.033 8.689 9.774 1.00 98.50 359 ILE A C 1
ATOM 2862 O O . ILE A 1 359 ? -12.680 8.580 8.733 1.00 98.50 359 ILE A O 1
ATOM 2866 N N . LEU A 1 360 ? -11.242 7.712 10.229 1.00 98.62 360 LEU A N 1
ATOM 2867 C CA . LEU A 1 360 ? -11.031 6.454 9.514 1.00 98.62 360 LEU A CA 1
ATOM 2868 C C . LEU A 1 360 ? -12.323 5.637 9.411 1.00 98.62 360 LEU A C 1
ATOM 2870 O O . LEU A 1 360 ? -12.627 5.138 8.331 1.00 98.62 360 LEU A O 1
ATOM 2874 N N . SER A 1 361 ? -13.104 5.529 10.494 1.00 98.56 361 SER A N 1
ATOM 2875 C CA . SER A 1 361 ? -14.377 4.786 10.473 1.00 98.56 361 SER A CA 1
ATOM 2876 C C . SER A 1 361 ? -15.360 5.396 9.469 1.00 98.56 361 SER A C 1
ATOM 2878 O O . SER A 1 361 ? -15.915 4.692 8.631 1.00 98.56 361 SER A O 1
ATOM 2880 N N . GLN A 1 362 ? -15.521 6.723 9.497 1.00 98.50 362 GLN A N 1
ATOM 2881 C CA . GLN A 1 362 ? -16.414 7.430 8.578 1.00 98.50 362 GLN A CA 1
ATOM 2882 C C . GLN A 1 362 ? -15.945 7.335 7.124 1.00 98.50 362 GLN A C 1
ATOM 2884 O O . GLN A 1 362 ? -16.771 7.197 6.223 1.00 98.50 362 GLN A O 1
ATOM 2889 N N . ALA A 1 363 ? -14.639 7.410 6.871 1.00 98.50 363 ALA A N 1
ATOM 2890 C CA . ALA A 1 363 ? -14.100 7.264 5.524 1.00 98.50 363 ALA A CA 1
ATOM 2891 C C . ALA A 1 363 ? -14.265 5.827 4.999 1.00 98.50 363 ALA A C 1
ATOM 2893 O O . ALA A 1 363 ? -14.647 5.648 3.847 1.00 98.50 363 ALA A O 1
ATOM 2894 N N . LEU A 1 364 ? -14.064 4.805 5.839 1.00 98.38 364 LEU A N 1
ATOM 2895 C CA . LEU A 1 364 ? -14.311 3.405 5.473 1.00 98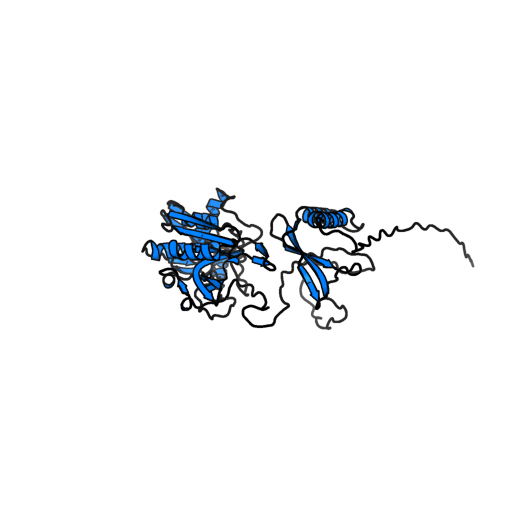.38 364 LEU A CA 1
ATOM 2896 C C . LEU A 1 364 ? -15.764 3.160 5.051 1.00 98.38 364 LEU A C 1
ATOM 2898 O O . LEU A 1 364 ? -16.016 2.479 4.057 1.00 98.38 364 LEU A O 1
ATOM 2902 N N . GLU A 1 365 ? -16.715 3.731 5.787 1.00 97.81 365 GLU A N 1
ATOM 2903 C CA . GLU A 1 365 ? -18.147 3.578 5.514 1.00 97.81 365 GLU A CA 1
ATOM 2904 C C . GLU A 1 365 ? -18.600 4.342 4.260 1.00 97.81 365 GLU A C 1
ATOM 2906 O O . GLU A 1 365 ? -19.442 3.848 3.510 1.00 97.81 365 GLU A O 1
ATOM 2911 N N . ASN A 1 366 ? -18.037 5.528 4.008 1.00 97.31 366 ASN A N 1
ATOM 2912 C CA . ASN A 1 366 ? -18.478 6.401 2.915 1.00 97.31 366 ASN A CA 1
ATOM 2913 C C . ASN A 1 366 ? -17.701 6.195 1.608 1.00 97.31 366 ASN A C 1
ATOM 2915 O O . ASN A 1 366 ? -18.286 6.191 0.526 1.00 97.31 366 ASN A O 1
ATOM 2919 N N . ASP A 1 367 ? -16.382 6.054 1.708 1.00 97.31 367 ASP A N 1
ATOM 2920 C CA . ASP A 1 367 ? -15.457 6.063 0.573 1.00 97.31 367 ASP A CA 1
ATOM 2921 C C . ASP A 1 367 ? -14.906 4.647 0.275 1.00 97.31 367 ASP A C 1
ATOM 2923 O O . ASP A 1 367 ? -14.530 4.336 -0.858 1.00 97.31 367 ASP A O 1
ATOM 2927 N N . GLY A 1 368 ? -14.941 3.739 1.258 1.00 97.19 368 GLY A N 1
ATOM 2928 C CA . GLY A 1 368 ? -14.484 2.355 1.133 1.00 97.19 368 GLY A CA 1
ATOM 2929 C C . GLY A 1 368 ? -13.019 2.179 1.519 1.00 97.19 368 GLY A C 1
ATOM 2930 O O . GLY A 1 368 ? -12.602 2.642 2.573 1.00 97.19 368 GLY A O 1
ATOM 2931 N N . ILE A 1 369 ? -12.235 1.453 0.716 1.00 97.69 369 ILE A N 1
ATOM 2932 C CA . ILE A 1 369 ? -10.855 1.109 1.089 1.00 97.69 369 ILE A CA 1
ATOM 2933 C C . ILE A 1 369 ? -9.975 2.356 1.276 1.00 97.69 369 ILE A C 1
ATOM 2935 O O . ILE A 1 369 ? -10.009 3.277 0.456 1.00 97.69 369 ILE A O 1
ATOM 2939 N N . LEU A 1 370 ? -9.144 2.365 2.322 1.00 98.56 370 LEU A N 1
ATOM 2940 C CA . LEU A 1 370 ? -8.244 3.485 2.620 1.00 98.56 370 LEU A CA 1
ATOM 2941 C C . LEU A 1 370 ? -6.783 3.101 2.398 1.00 98.56 370 LEU A C 1
ATOM 2943 O O . LEU A 1 370 ? -6.365 1.991 2.728 1.00 98.56 370 LEU A O 1
ATOM 2947 N N . LEU A 1 371 ? -5.983 4.043 1.900 1.00 98.50 371 LEU A N 1
ATOM 2948 C CA . LEU A 1 371 ? -4.526 3.923 1.851 1.00 98.50 371 LEU A CA 1
ATOM 2949 C C . LEU A 1 371 ? -3.941 4.566 3.105 1.00 98.50 371 LEU A C 1
ATOM 2951 O O . LEU A 1 371 ? -4.176 5.751 3.321 1.00 98.50 371 LEU A O 1
ATOM 2955 N N . ALA A 1 372 ? -3.172 3.832 3.909 1.00 98.12 372 ALA A N 1
ATOM 2956 C CA . ALA A 1 372 ? -2.651 4.366 5.165 1.00 98.12 372 ALA A CA 1
ATOM 2957 C C . ALA A 1 372 ? -1.189 3.992 5.421 1.00 98.12 372 ALA A C 1
ATOM 2959 O O . ALA A 1 372 ? -0.738 2.895 5.084 1.00 98.12 372 ALA A O 1
ATOM 2960 N N . GLY A 1 373 ? -0.462 4.923 6.034 1.00 96.19 373 GLY A N 1
ATOM 2961 C CA . GLY A 1 373 ? 0.926 4.762 6.449 1.00 96.19 373 GLY A CA 1
ATOM 2962 C C . GLY A 1 373 ? 1.024 4.586 7.960 1.00 96.19 373 GLY A C 1
ATOM 2963 O O . GLY A 1 373 ? 0.545 5.423 8.721 1.00 96.19 373 GLY A O 1
ATOM 2964 N N . LEU A 1 374 ? 1.656 3.505 8.397 1.00 92.75 374 LEU A N 1
ATOM 2965 C CA . LEU A 1 374 ? 1.923 3.190 9.796 1.00 92.75 374 LEU A CA 1
ATOM 2966 C C . LEU A 1 374 ? 3.168 3.931 10.280 1.00 92.75 374 LEU A C 1
ATOM 2968 O O . LEU A 1 374 ? 4.197 3.969 9.596 1.00 92.75 374 LEU A O 1
ATOM 2972 N N . THR A 1 375 ? 3.098 4.508 11.476 1.00 86.06 375 THR A N 1
ATOM 2973 C CA . THR A 1 375 ? 4.257 5.156 12.095 1.00 86.06 375 THR A CA 1
ATOM 2974 C C . THR A 1 375 ? 5.110 4.151 12.862 1.00 86.06 375 THR A C 1
ATOM 2976 O O . THR A 1 375 ? 4.606 3.213 13.473 1.00 86.06 375 THR A O 1
ATOM 2979 N N . TYR A 1 376 ? 6.427 4.363 12.869 1.00 80.62 376 TYR A N 1
ATOM 2980 C CA . TYR A 1 376 ? 7.261 3.766 13.906 1.00 80.62 376 TYR A CA 1
ATOM 2981 C C . TYR A 1 376 ? 7.209 4.663 15.136 1.00 80.62 376 TYR A C 1
ATOM 2983 O O . TYR A 1 376 ? 7.639 5.820 15.078 1.00 80.62 376 TYR A O 1
ATOM 2991 N N . ARG A 1 377 ? 6.712 4.119 16.247 1.00 78.50 377 ARG A N 1
ATOM 2992 C CA . ARG A 1 377 ? 6.721 4.793 17.543 1.00 78.50 377 ARG A CA 1
ATOM 2993 C C . ARG A 1 377 ? 7.869 4.278 18.399 1.00 78.50 377 ARG A C 1
ATOM 2995 O O . ARG A 1 377 ? 8.022 3.077 18.598 1.00 78.50 377 ARG A O 1
ATOM 3002 N N . HIS A 1 378 ? 8.638 5.195 18.969 1.00 73.06 378 HIS A N 1
ATOM 3003 C CA . HIS A 1 378 ? 9.567 4.896 20.048 1.00 73.06 378 HIS A CA 1
ATOM 3004 C C . HIS A 1 378 ? 8.960 5.445 21.335 1.00 73.06 378 HIS A C 1
ATOM 3006 O O . HIS A 1 378 ? 8.767 6.650 21.466 1.00 73.06 378 HIS A O 1
ATOM 3012 N N . ARG A 1 379 ? 8.593 4.550 22.265 1.00 70.31 379 ARG A N 1
ATOM 3013 C CA . ARG A 1 379 ? 7.959 4.909 23.554 1.00 70.31 379 ARG A CA 1
ATOM 3014 C C . ARG A 1 379 ? 6.684 5.738 23.410 1.00 70.31 379 ARG A C 1
ATOM 3016 O O . ARG A 1 379 ? 6.453 6.689 24.145 1.00 70.31 379 ARG A O 1
ATOM 3023 N N . GLY A 1 380 ? 5.865 5.388 22.426 1.00 72.12 380 GLY A N 1
ATOM 3024 C CA . GLY A 1 380 ? 4.631 6.112 22.141 1.00 72.12 380 GLY A CA 1
ATOM 3025 C C . GLY A 1 380 ? 4.830 7.422 21.376 1.00 72.12 380 GLY A C 1
ATOM 3026 O O . GLY A 1 380 ? 3.837 7.967 20.911 1.00 72.12 380 GLY A O 1
ATOM 3027 N N . VAL A 1 381 ? 6.059 7.897 21.148 1.00 71.88 381 VAL A N 1
ATOM 3028 C CA . VAL A 1 381 ? 6.328 9.080 20.314 1.00 71.88 381 VAL A CA 1
ATOM 3029 C C . VAL A 1 381 ? 6.531 8.643 18.859 1.00 71.88 381 VAL A C 1
ATOM 3031 O O . VAL A 1 381 ? 7.341 7.748 18.615 1.00 71.88 381 VAL A O 1
ATOM 3034 N N . PRO A 1 382 ? 5.820 9.228 17.878 1.00 73.38 382 PRO A N 1
ATOM 3035 C CA . PRO A 1 382 ? 6.017 8.923 16.465 1.00 73.38 382 PRO A CA 1
ATOM 3036 C C . PRO A 1 382 ? 7.371 9.465 15.998 1.00 73.38 382 PRO A C 1
ATOM 3038 O O . PRO A 1 382 ? 7.641 10.660 16.075 1.00 73.38 382 PRO A O 1
ATOM 3041 N N . VAL A 1 383 ? 8.226 8.577 15.506 1.00 70.56 383 VAL A N 1
ATOM 3042 C CA . VAL A 1 383 ? 9.607 8.894 15.115 1.00 70.56 383 VAL A CA 1
ATOM 3043 C C . VAL A 1 383 ? 9.732 8.995 13.605 1.00 70.56 383 VAL A C 1
ATOM 3045 O O . VAL A 1 383 ? 10.371 9.903 13.082 1.00 70.56 383 VAL A O 1
ATOM 3048 N N . PHE A 1 384 ? 9.103 8.058 12.897 1.00 72.56 384 PHE A N 1
ATOM 3049 C CA . PHE A 1 384 ? 9.149 7.997 11.446 1.00 72.56 384 PHE A CA 1
ATOM 3050 C C . PHE A 1 384 ? 7.749 8.045 10.857 1.00 72.56 384 PHE A C 1
ATOM 3052 O O . PHE A 1 384 ? 6.829 7.347 11.305 1.00 72.56 384 PHE A O 1
ATOM 3059 N N . ARG A 1 385 ? 7.625 8.849 9.802 1.00 80.94 385 ARG A N 1
ATOM 3060 C CA . ARG A 1 385 ? 6.452 8.878 8.936 1.00 80.94 385 ARG A CA 1
ATOM 3061 C C . ARG A 1 385 ? 6.433 7.612 8.078 1.00 80.94 385 ARG A C 1
ATOM 3063 O O . ARG A 1 385 ? 7.394 7.363 7.356 1.00 80.94 385 ARG A O 1
ATOM 3070 N N . SER A 1 386 ? 5.336 6.862 8.157 1.00 84.06 386 SER A N 1
ATOM 3071 C CA . SER A 1 386 ? 4.942 5.832 7.180 1.00 84.06 386 SER A CA 1
ATOM 3072 C C . SER A 1 386 ? 6.037 4.824 6.832 1.00 84.06 386 SER A C 1
ATOM 3074 O O . SER A 1 386 ? 6.388 4.635 5.669 1.00 84.06 386 SER A O 1
ATOM 3076 N N . VAL A 1 387 ? 6.590 4.169 7.855 1.00 86.31 387 VAL A N 1
ATOM 3077 C CA . VAL A 1 387 ? 7.615 3.122 7.680 1.00 86.31 387 VAL A CA 1
ATOM 3078 C C . VAL A 1 387 ? 7.061 1.861 7.021 1.00 86.31 387 VAL A C 1
ATOM 3080 O O . VAL A 1 387 ? 7.811 1.085 6.434 1.00 86.31 387 VAL A O 1
ATOM 3083 N N . HIS A 1 388 ? 5.748 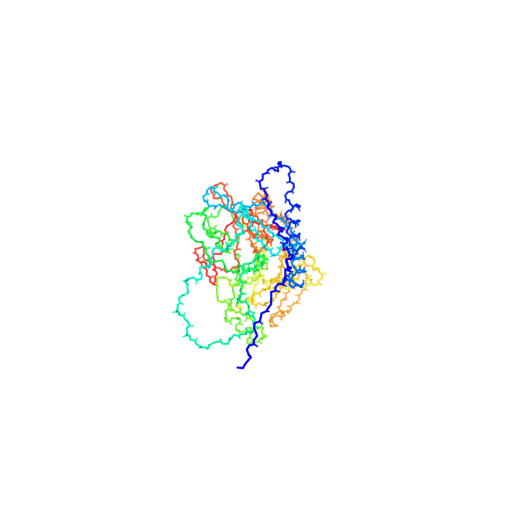1.657 7.119 1.00 91.88 388 HIS A N 1
ATOM 3084 C CA . HIS A 1 388 ? 5.019 0.587 6.456 1.00 91.88 388 HIS A CA 1
ATOM 3085 C C . HIS A 1 388 ? 3.695 1.138 5.952 1.00 91.88 388 HIS A C 1
ATOM 3087 O O . HIS A 1 388 ? 3.057 1.926 6.641 1.00 91.88 388 HIS A O 1
ATOM 3093 N N . THR A 1 389 ? 3.267 0.717 4.771 1.00 94.50 389 THR A N 1
ATOM 3094 C CA . THR A 1 389 ? 2.009 1.172 4.178 1.00 94.50 389 THR A CA 1
ATOM 3095 C C . THR A 1 389 ? 1.101 -0.009 3.959 1.00 94.50 389 THR A C 1
ATOM 3097 O O . THR A 1 389 ? 1.535 -1.053 3.472 1.00 94.50 389 THR A O 1
ATOM 3100 N N . VAL A 1 390 ? -0.178 0.185 4.249 1.00 96.38 390 VAL A N 1
ATOM 3101 C CA . VAL A 1 390 ? -1.212 -0.845 4.223 1.00 96.38 390 VAL A CA 1
ATOM 3102 C C . VAL A 1 390 ? -2.488 -0.311 3.576 1.00 96.38 390 VAL A C 1
ATOM 3104 O O . VAL A 1 390 ? -2.665 0.901 3.423 1.00 96.38 390 VAL A O 1
ATOM 3107 N N . ALA A 1 391 ? -3.380 -1.222 3.193 1.00 97.62 391 ALA A N 1
ATOM 3108 C CA . ALA A 1 391 ? -4.735 -0.883 2.780 1.00 97.62 391 ALA A CA 1
ATOM 3109 C C . ALA A 1 391 ? -5.714 -1.257 3.903 1.00 97.62 391 ALA A C 1
ATOM 3111 O O . ALA A 1 391 ? -5.818 -2.436 4.251 1.00 97.62 391 ALA A O 1
ATOM 3112 N N . ILE A 1 392 ? -6.398 -0.270 4.491 1.00 98.38 392 ILE A N 1
ATOM 3113 C CA . ILE A 1 392 ? -7.394 -0.490 5.550 1.00 98.38 392 ILE A CA 1
ATOM 3114 C C . ILE A 1 392 ? -8.717 -0.880 4.893 1.00 98.38 392 ILE A C 1
ATOM 3116 O O . ILE A 1 392 ? -9.202 -0.176 4.008 1.00 98.38 392 ILE A O 1
ATOM 3120 N N . ILE A 1 393 ? -9.288 -1.998 5.332 1.00 98.06 393 ILE A N 1
ATOM 3121 C CA . ILE A 1 393 ? -10.469 -2.632 4.731 1.00 98.06 393 ILE A CA 1
ATOM 3122 C C . ILE A 1 393 ? -11.663 -2.725 5.681 1.00 98.06 393 ILE A C 1
ATOM 3124 O O . ILE A 1 393 ? -12.721 -3.206 5.284 1.00 98.06 393 ILE A O 1
ATOM 3128 N N . GLY A 1 394 ? -11.503 -2.333 6.940 1.00 98.44 394 GLY A N 1
ATOM 3129 C CA . GLY A 1 394 ? -12.565 -2.461 7.922 1.00 98.44 394 GLY A CA 1
ATOM 3130 C C . GLY A 1 394 ? -12.116 -2.129 9.332 1.00 98.44 394 GLY A C 1
ATOM 3131 O O . GLY A 1 394 ? -11.024 -1.593 9.536 1.00 98.44 394 GLY A O 1
ATOM 3132 N N . TYR A 1 395 ? -12.956 -2.460 10.304 1.00 98.62 395 TYR A N 1
ATOM 3133 C CA . TYR A 1 395 ? -12.659 -2.284 11.718 1.00 98.62 395 TYR A CA 1
ATOM 3134 C C . TYR A 1 395 ? -13.393 -3.310 12.590 1.00 98.62 395 TYR A C 1
ATOM 3136 O O . TYR A 1 395 ? -14.357 -3.946 12.166 1.00 98.62 395 TYR A O 1
ATOM 3144 N N . THR A 1 396 ? -12.921 -3.454 13.824 1.00 98.19 396 THR A N 1
ATOM 3145 C CA . THR A 1 396 ? -13.576 -4.213 14.890 1.00 98.19 396 THR A CA 1
ATOM 3146 C C . THR A 1 396 ? -13.399 -3.520 16.238 1.00 98.19 396 THR A C 1
ATOM 3148 O O . THR A 1 396 ? -12.383 -2.865 16.478 1.00 98.19 396 THR A O 1
ATOM 3151 N N . ASP A 1 397 ? -14.384 -3.654 17.115 1.00 97.12 397 ASP A N 1
ATOM 3152 C CA . ASP A 1 397 ? -14.398 -3.126 18.467 1.00 97.12 397 ASP A CA 1
ATOM 3153 C C . ASP A 1 397 ? -14.020 -4.232 19.461 1.00 97.12 397 ASP A C 1
ATOM 3155 O O . ASP A 1 397 ? -14.741 -5.204 19.680 1.00 97.12 397 ASP A O 1
ATOM 3159 N N . VAL A 1 398 ? -12.878 -4.063 20.129 1.00 93.50 398 VAL A N 1
ATOM 3160 C CA . VAL A 1 398 ? -12.424 -4.964 21.193 1.00 93.50 398 VAL A CA 1
ATOM 3161 C C . VAL A 1 398 ? -12.590 -4.250 22.529 1.00 93.50 398 VAL A C 1
ATOM 3163 O O . VAL A 1 398 ? -11.811 -3.375 22.920 1.00 93.50 398 VAL A O 1
ATOM 3166 N N . GLY A 1 399 ? -13.652 -4.610 23.249 1.00 94.12 399 GLY A N 1
ATOM 3167 C CA . GLY A 1 399 ? -14.031 -3.938 24.488 1.00 94.12 399 GLY A CA 1
ATOM 3168 C C . GLY A 1 399 ? -14.554 -2.526 24.222 1.00 94.12 399 GLY A C 1
ATOM 3169 O O . GLY A 1 399 ? -15.646 -2.363 23.695 1.00 94.12 399 GLY A O 1
ATOM 3170 N N . LYS A 1 400 ? -13.803 -1.498 24.637 1.00 94.56 400 LYS A N 1
ATOM 3171 C CA . LYS A 1 400 ? -14.163 -0.077 24.436 1.00 94.56 400 LYS A CA 1
ATOM 3172 C C . LYS A 1 400 ? -13.307 0.619 23.377 1.00 94.56 400 LYS A C 1
ATOM 3174 O O . LYS A 1 400 ? -13.321 1.844 23.310 1.00 94.56 400 LYS A O 1
ATOM 3179 N N . LYS A 1 401 ? -12.499 -0.137 22.634 1.00 95.06 401 LYS A N 1
ATOM 3180 C CA . LYS A 1 401 ? -11.518 0.412 21.703 1.00 95.06 401 LYS A CA 1
ATOM 3181 C C . LYS A 1 401 ? -11.724 -0.170 20.316 1.00 95.06 401 LYS A C 1
ATOM 3183 O O . LYS A 1 401 ? -11.862 -1.386 20.184 1.00 95.06 401 LYS A O 1
ATOM 3188 N N . ARG A 1 402 ? -11.682 0.696 19.306 1.00 97.50 402 ARG A N 1
ATOM 3189 C CA . ARG A 1 402 ? -11.754 0.301 17.905 1.00 97.50 402 ARG A CA 1
ATOM 3190 C C . ARG A 1 402 ? -10.370 0.010 17.342 1.00 97.50 402 ARG A C 1
ATOM 3192 O O . ARG A 1 402 ? -9.400 0.724 17.600 1.00 97.50 402 ARG A O 1
ATOM 3199 N N . TYR A 1 403 ? -10.296 -1.032 16.530 1.00 97.88 403 TYR A N 1
ATOM 3200 C CA . TYR A 1 403 ? -9.111 -1.439 15.797 1.00 97.88 403 TYR A CA 1
ATOM 3201 C C . TYR A 1 403 ? -9.430 -1.507 14.308 1.00 97.88 403 TYR A C 1
ATOM 3203 O O . TYR A 1 403 ? -10.443 -2.059 13.897 1.00 97.88 403 TYR A O 1
ATOM 3211 N N . PHE A 1 404 ? -8.538 -0.964 13.493 1.00 98.12 404 PHE A N 1
ATOM 3212 C CA . PHE A 1 404 ? -8.646 -0.910 12.044 1.00 98.12 404 PHE A CA 1
ATOM 3213 C C . PHE A 1 404 ? -7.960 -2.110 11.425 1.00 98.12 404 PHE A C 1
ATOM 3215 O O . PHE A 1 404 ? -6.780 -2.366 11.673 1.00 98.12 404 PHE A O 1
ATOM 3222 N N . ILE A 1 405 ? -8.721 -2.826 10.611 1.00 97.75 405 ILE A N 1
ATOM 3223 C CA . ILE A 1 405 ? -8.308 -4.043 9.934 1.00 97.75 405 ILE A CA 1
ATOM 3224 C C . ILE A 1 405 ? -7.683 -3.647 8.611 1.00 97.75 405 ILE A C 1
ATOM 3226 O O . ILE A 1 405 ? -8.296 -2.944 7.808 1.00 97.75 405 ILE A O 1
ATOM 3230 N N . TYR A 1 406 ? -6.474 -4.122 8.358 1.00 96.62 406 TYR A N 1
ATOM 3231 C CA . TYR A 1 406 ? -5.772 -3.864 7.117 1.00 96.62 406 TYR A CA 1
ATOM 3232 C C . TYR A 1 406 ? -5.243 -5.143 6.484 1.00 96.62 406 TYR A C 1
ATOM 3234 O O . TYR A 1 406 ? -4.986 -6.153 7.148 1.00 96.62 406 TYR A O 1
ATOM 3242 N N . LYS A 1 407 ? -5.061 -5.073 5.166 1.00 94.56 407 LYS A N 1
ATOM 3243 C CA . LYS A 1 407 ? -4.435 -6.122 4.373 1.00 94.56 407 LYS A CA 1
ATOM 3244 C C . LYS A 1 407 ? -2.917 -5.983 4.417 1.00 94.56 407 LYS A C 1
ATOM 3246 O O . LYS A 1 407 ? -2.368 -4.937 4.077 1.00 94.56 407 LYS A O 1
ATOM 3251 N N . GLU A 1 408 ? -2.244 -7.059 4.800 1.00 92.06 408 GLU A N 1
ATOM 3252 C CA . GLU A 1 408 ? -0.788 -7.165 4.765 1.00 92.06 408 GLU A CA 1
ATOM 3253 C C . GLU A 1 408 ? -0.292 -7.597 3.368 1.00 92.06 408 GLU A C 1
ATOM 3255 O O . GLU A 1 408 ? -0.974 -8.336 2.648 1.00 92.06 408 GLU A O 1
ATOM 3260 N N . ASN A 1 409 ? 0.912 -7.146 2.998 1.00 89.44 409 ASN A N 1
ATOM 3261 C CA . ASN A 1 409 ? 1.477 -7.246 1.643 1.00 89.44 409 ASN A CA 1
ATOM 3262 C C . ASN A 1 409 ? 2.266 -8.540 1.366 1.00 89.44 409 ASN A C 1
ATOM 3264 O O . ASN A 1 409 ? 2.876 -8.686 0.307 1.00 89.44 409 ASN A O 1
ATOM 3268 N N . TYR A 1 410 ? 2.275 -9.482 2.308 1.00 83.69 410 TYR A N 1
ATOM 3269 C CA . TYR A 1 410 ? 3.095 -10.697 2.258 1.00 83.69 410 TYR A CA 1
ATOM 3270 C C . TYR A 1 410 ? 2.271 -11.926 1.869 1.00 83.69 410 TYR A C 1
ATOM 3272 O O . TYR A 1 410 ? 2.424 -12.969 2.477 1.00 83.69 410 TYR A O 1
ATOM 3280 N N . GLY A 1 411 ? 1.395 -11.822 0.867 1.00 78.38 411 GLY A N 1
ATOM 3281 C CA . GLY A 1 411 ? 0.684 -12.974 0.307 1.00 78.38 411 GLY A CA 1
ATOM 3282 C C . GLY A 1 411 ? -0.629 -13.342 0.993 1.00 78.38 411 GLY A C 1
ATOM 3283 O O . GLY A 1 411 ? -1.182 -12.568 1.780 1.00 78.38 411 GLY A O 1
ATOM 3284 N N . GLU A 1 412 ? -1.144 -14.511 0.600 1.00 83.75 412 GLU A N 1
ATOM 3285 C CA . GLU A 1 412 ? -2.359 -15.144 1.118 1.00 83.75 412 GLU A CA 1
ATOM 3286 C C . GLU A 1 412 ? -1.976 -16.208 2.133 1.00 83.75 412 GLU A C 1
ATOM 3288 O O . GLU A 1 412 ? -1.458 -17.271 1.801 1.00 83.75 412 GLU A O 1
ATOM 3293 N N . PHE A 1 413 ? -2.217 -15.897 3.390 1.00 83.62 413 PHE A N 1
ATOM 3294 C CA . PHE A 1 413 ? -1.868 -16.750 4.501 1.00 83.62 413 PHE A CA 1
ATOM 3295 C C . PHE A 1 413 ? -2.993 -16.698 5.518 1.00 83.62 413 PHE A C 1
ATOM 3297 O O . PHE A 1 413 ? -3.542 -15.611 5.751 1.00 83.62 413 PHE A O 1
ATOM 3304 N N . PRO A 1 414 ? -3.331 -17.846 6.127 1.00 83.81 414 PRO A N 1
ATOM 3305 C CA . PRO A 1 414 ? -4.381 -17.882 7.122 1.00 83.81 414 PRO A CA 1
ATOM 3306 C C . PRO A 1 414 ? -4.011 -16.968 8.294 1.00 83.81 414 PRO A C 1
ATOM 3308 O O . PRO A 1 414 ? -2.835 -16.673 8.538 1.00 83.81 414 PRO A O 1
ATOM 3311 N N . TRP A 1 415 ? -5.030 -16.464 8.984 1.00 83.88 415 TRP A N 1
ATOM 3312 C CA . TRP A 1 415 ? -4.863 -15.478 10.053 1.00 83.88 415 TRP A CA 1
ATOM 3313 C C . TRP A 1 415 ? -3.993 -15.996 11.208 1.00 83.88 415 TRP A C 1
ATOM 3315 O O . TRP A 1 415 ? -3.357 -15.207 11.903 1.00 83.88 415 TRP A O 1
ATOM 3325 N N . ASP A 1 416 ? -3.940 -17.314 11.387 1.00 81.38 416 ASP A N 1
ATOM 3326 C CA . ASP A 1 416 ? -3.182 -18.010 12.419 1.00 81.38 416 ASP A CA 1
ATOM 3327 C C . ASP A 1 416 ? -1.781 -18.444 11.960 1.00 81.38 416 ASP A C 1
ATOM 3329 O O . ASP A 1 416 ? -1.031 -18.995 12.770 1.00 81.38 416 ASP A O 1
ATOM 3333 N N . LYS A 1 417 ? -1.388 -18.185 10.698 1.00 83.69 417 LYS A N 1
ATOM 3334 C CA . LYS A 1 417 ? -0.040 -18.521 10.217 1.00 83.69 417 LYS A CA 1
ATOM 3335 C C . LYS A 1 417 ? 0.996 -17.819 11.106 1.00 83.69 417 LYS A C 1
ATOM 3337 O O . LYS A 1 417 ? 0.997 -16.588 11.171 1.00 83.69 417 LYS A O 1
ATOM 3342 N N . PRO A 1 418 ? 1.923 -18.554 11.740 1.00 81.94 418 PRO A N 1
ATOM 3343 C CA . PRO A 1 418 ? 3.046 -17.939 12.433 1.00 81.94 418 PRO A CA 1
ATOM 3344 C C . PRO A 1 418 ? 3.890 -17.100 11.471 1.00 81.94 418 PRO A C 1
ATOM 3346 O O . PRO A 1 418 ? 4.065 -17.462 10.310 1.00 81.94 418 PRO A O 1
ATOM 3349 N N . GLU A 1 419 ? 4.444 -15.988 11.945 1.00 76.50 419 GLU A N 1
ATOM 3350 C CA . GLU A 1 419 ? 5.378 -15.223 11.119 1.00 76.50 419 GLU A CA 1
ATOM 3351 C C . GLU A 1 419 ? 6.676 -16.002 10.891 1.00 76.50 419 GLU A C 1
ATOM 3353 O O . GLU A 1 419 ? 7.301 -16.485 11.836 1.00 76.50 419 GLU A O 1
ATOM 3358 N N . ASP A 1 420 ? 7.091 -16.088 9.631 1.00 75.44 420 ASP A N 1
ATOM 3359 C CA . ASP A 1 420 ? 8.317 -16.744 9.191 1.00 75.44 420 ASP A CA 1
ATOM 3360 C C . ASP A 1 420 ? 8.962 -15.970 8.020 1.00 75.44 420 ASP A C 1
ATOM 3362 O O . ASP A 1 420 ? 8.618 -14.823 7.719 1.00 75.44 420 ASP A O 1
ATOM 3366 N N . SER A 1 421 ? 9.975 -16.557 7.381 1.00 68.56 421 SER A N 1
ATOM 3367 C CA . SER A 1 421 ? 10.629 -15.954 6.212 1.00 68.56 421 SER A CA 1
ATOM 3368 C C . SER A 1 421 ? 9.765 -15.949 4.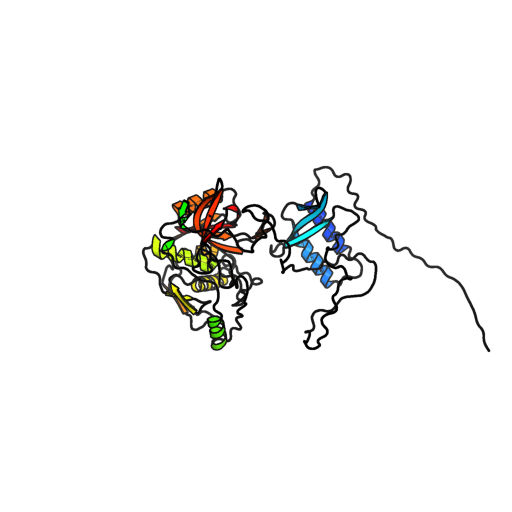951 1.00 68.56 421 SER A C 1
ATOM 3370 O O . SER A 1 421 ? 10.093 -15.247 3.997 1.00 68.56 421 SER A O 1
ATOM 3372 N N . GLU A 1 422 ? 8.697 -16.744 4.924 1.00 70.25 422 GLU A N 1
ATOM 3373 C CA . GLU A 1 422 ? 7.807 -16.909 3.775 1.00 70.25 422 GLU A CA 1
ATOM 3374 C C . GLU A 1 422 ? 6.582 -15.992 3.874 1.00 70.25 422 GLU A C 1
ATOM 3376 O O . GLU A 1 422 ? 5.977 -15.662 2.854 1.00 70.25 422 GLU A O 1
ATOM 3381 N N . GLY A 1 423 ? 6.262 -15.517 5.080 1.00 77.81 423 GLY A N 1
ATOM 3382 C CA . GLY A 1 423 ? 5.360 -14.401 5.328 1.00 77.81 423 GLY A CA 1
ATOM 3383 C C . GLY A 1 423 ? 4.682 -14.484 6.689 1.00 77.81 423 GLY A C 1
ATOM 3384 O O . GLY A 1 423 ? 5.290 -14.840 7.693 1.00 77.81 423 GLY A O 1
ATOM 3385 N N . GLY A 1 424 ? 3.411 -14.102 6.737 1.00 85.06 424 GLY A N 1
ATOM 3386 C CA . GLY A 1 424 ? 2.628 -14.075 7.966 1.00 85.06 424 GLY A CA 1
ATOM 3387 C C . GLY A 1 424 ? 1.162 -13.756 7.688 1.00 85.06 424 GLY A C 1
ATOM 3388 O O . GLY A 1 424 ? 0.773 -13.685 6.523 1.00 85.06 424 GLY A O 1
ATOM 3389 N N . PRO A 1 425 ? 0.351 -13.534 8.730 1.00 89.88 425 PRO A N 1
ATOM 3390 C CA . PRO A 1 425 ? -1.089 -13.351 8.604 1.00 89.88 425 PRO A CA 1
ATOM 3391 C C . PRO A 1 425 ? -1.468 -12.281 7.586 1.00 89.88 425 PRO A C 1
ATOM 3393 O O . PRO A 1 425 ? -0.924 -11.173 7.594 1.00 89.88 425 PRO A O 1
ATOM 3396 N N . SER A 1 426 ? -2.423 -12.621 6.719 1.00 91.56 426 SER A N 1
ATOM 3397 C CA . SER A 1 426 ? -2.888 -11.746 5.640 1.00 91.56 426 SER A CA 1
ATOM 3398 C C . SER A 1 426 ? -3.627 -10.505 6.100 1.00 91.56 426 SER A C 1
ATOM 3400 O O . SER A 1 426 ? -3.671 -9.530 5.345 1.00 91.56 426 SER A O 1
ATOM 3402 N N . TYR A 1 427 ? -4.214 -10.566 7.289 1.00 93.75 427 TYR A N 1
ATOM 3403 C CA . TYR A 1 427 ? -5.004 -9.504 7.877 1.00 93.75 427 TYR A CA 1
ATOM 3404 C C . TYR A 1 427 ? -4.545 -9.270 9.297 1.00 93.75 427 TYR A C 1
ATOM 3406 O O . TYR A 1 427 ? -4.211 -10.199 10.040 1.00 93.75 427 TYR A O 1
ATOM 3414 N N . ARG A 1 428 ? -4.501 -7.995 9.646 1.00 94.62 428 ARG A N 1
ATOM 3415 C CA . ARG A 1 428 ? -4.090 -7.533 10.958 1.00 94.62 428 ARG A CA 1
ATOM 3416 C C . ARG A 1 428 ? -4.951 -6.370 11.365 1.00 94.62 428 ARG A C 1
ATOM 3418 O O . ARG A 1 428 ? -5.520 -5.694 10.515 1.00 94.62 428 ARG A O 1
ATOM 3425 N N . MET A 1 429 ? -4.981 -6.118 12.660 1.00 95.25 429 MET A N 1
ATOM 3426 C CA . MET A 1 429 ? -5.670 -4.983 13.234 1.00 95.25 429 MET A CA 1
ATOM 3427 C C . MET A 1 429 ? -4.724 -4.115 14.064 1.00 95.25 429 MET A C 1
ATOM 3429 O O . MET A 1 429 ? -3.826 -4.620 14.751 1.00 95.25 429 MET A O 1
ATOM 3433 N N . MET A 1 430 ? -4.925 -2.802 13.992 1.00 95.19 430 MET A N 1
ATOM 3434 C CA . MET A 1 430 ? -4.211 -1.802 14.788 1.00 95.19 430 MET A CA 1
ATOM 3435 C C . MET A 1 430 ? -5.130 -0.663 15.204 1.00 95.19 430 MET A C 1
ATOM 3437 O O . MET A 1 430 ? -6.064 -0.344 14.475 1.00 95.19 430 MET A O 1
ATOM 3441 N N . PRO A 1 431 ? -4.883 -0.034 16.358 1.00 95.19 431 PRO A N 1
ATOM 3442 C CA . PRO A 1 431 ? -5.672 1.114 16.763 1.00 95.19 431 PRO A CA 1
ATOM 3443 C C . PRO A 1 431 ? -5.316 2.350 15.913 1.00 95.19 431 PRO A C 1
ATOM 3445 O O . PRO A 1 431 ? -4.261 2.393 15.274 1.00 95.19 431 PRO A O 1
ATOM 3448 N N . ALA A 1 432 ? -6.217 3.335 15.867 1.00 95.69 432 ALA A N 1
ATOM 3449 C CA . ALA A 1 432 ? -6.124 4.476 14.948 1.00 95.69 432 ALA A CA 1
ATOM 3450 C C . ALA A 1 432 ? -4.835 5.298 15.116 1.00 95.69 432 ALA A C 1
ATOM 3452 O O . ALA A 1 432 ? -4.262 5.780 14.139 1.00 95.69 432 ALA A O 1
ATOM 3453 N N . GLU A 1 433 ? -4.339 5.411 16.348 1.00 91.69 433 GLU A N 1
ATOM 3454 C CA . GLU A 1 433 ? -3.139 6.175 16.671 1.00 91.69 433 GLU A CA 1
ATOM 3455 C C . GLU A 1 433 ? -1.860 5.617 16.029 1.00 91.69 433 GLU A C 1
ATOM 3457 O O . GLU A 1 433 ? -0.843 6.306 15.976 1.00 91.69 433 GLU A O 1
ATOM 3462 N N . GLU A 1 434 ? -1.867 4.389 15.516 1.00 92.44 434 GLU A N 1
ATOM 3463 C CA . GLU A 1 434 ? -0.695 3.801 14.854 1.00 92.44 434 GLU A CA 1
ATOM 3464 C C . GLU A 1 434 ? -0.537 4.271 13.401 1.00 92.44 434 GLU A C 1
ATOM 3466 O O . GLU A 1 434 ? 0.516 4.072 12.789 1.00 92.44 434 GLU A O 1
ATOM 3471 N N . PHE A 1 435 ? -1.546 4.950 12.851 1.00 94.31 435 PHE A N 1
ATOM 3472 C CA . PHE A 1 435 ? -1.495 5.524 11.512 1.00 94.31 435 PHE A CA 1
ATOM 3473 C C . PHE A 1 435 ? -0.987 6.970 11.561 1.00 94.31 435 PHE A C 1
ATOM 3475 O O . PHE A 1 435 ? -1.482 7.811 12.309 1.00 94.31 435 PHE A O 1
ATOM 3482 N N . PHE A 1 436 ? 0.025 7.269 10.747 1.00 94.44 436 PHE A N 1
ATOM 3483 C CA . PHE A 1 436 ? 0.585 8.613 10.601 1.00 94.44 436 PHE A CA 1
ATOM 3484 C C . PHE A 1 436 ? -0.167 9.443 9.566 1.00 94.44 436 PHE A C 1
ATOM 3486 O O . PHE A 1 436 ? -0.290 10.654 9.701 1.00 94.44 436 PHE A O 1
ATOM 3493 N N . GLU A 1 437 ? -0.611 8.796 8.493 1.00 97.00 437 GLU A N 1
ATOM 3494 C CA . GLU A 1 437 ? -1.307 9.435 7.386 1.00 97.00 437 GLU A CA 1
ATOM 3495 C C . GLU A 1 437 ? -2.293 8.460 6.749 1.00 97.00 437 GLU A C 1
ATOM 3497 O O . GLU A 1 437 ? -2.052 7.247 6.739 1.00 97.00 437 GLU A O 1
ATOM 3502 N N . ALA A 1 438 ? -3.384 8.989 6.202 1.00 98.31 438 ALA A N 1
ATOM 3503 C CA . ALA A 1 438 ? -4.388 8.195 5.511 1.00 98.31 438 ALA A CA 1
ATOM 3504 C C . ALA A 1 438 ? -5.074 8.975 4.384 1.00 98.31 438 ALA A C 1
ATOM 3506 O O . ALA A 1 438 ? -5.241 10.197 4.449 1.00 98.31 438 ALA A O 1
ATOM 3507 N N . TYR A 1 439 ? -5.495 8.240 3.357 1.00 98.69 439 TYR A N 1
ATOM 3508 C CA . TYR A 1 439 ? -6.112 8.762 2.144 1.00 98.69 439 TYR A CA 1
ATOM 3509 C C . TYR A 1 439 ? -7.336 7.924 1.763 1.00 98.69 439 TYR A C 1
ATOM 3511 O O . TYR A 1 439 ? -7.289 6.692 1.805 1.00 98.69 439 TYR A O 1
ATOM 3519 N N . ALA A 1 440 ? -8.407 8.603 1.357 1.00 98.44 440 ALA A N 1
ATOM 3520 C CA . ALA A 1 440 ? -9.627 8.007 0.809 1.00 98.44 440 ALA A CA 1
ATOM 3521 C C . ALA A 1 440 ? -9.772 8.349 -0.682 1.00 98.44 440 ALA A C 1
ATOM 3523 O O . ALA A 1 440 ? -9.163 9.311 -1.151 1.00 98.44 440 ALA A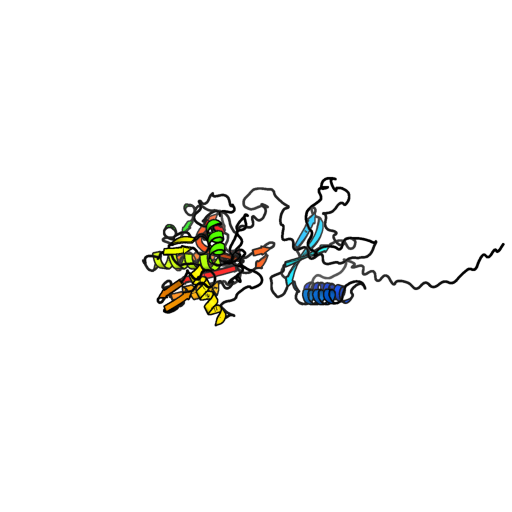 O 1
ATOM 3524 N N . PHE A 1 441 ? -10.592 7.603 -1.424 1.00 97.81 441 PHE A N 1
ATOM 3525 C CA . PHE A 1 441 ? -10.744 7.731 -2.882 1.00 97.81 441 PHE A CA 1
ATOM 3526 C C . PHE A 1 441 ? -12.210 7.939 -3.271 1.00 97.81 441 PHE A C 1
ATOM 3528 O O . PHE A 1 441 ? -13.094 7.429 -2.586 1.00 97.81 441 PHE A O 1
ATOM 3535 N N . TYR A 1 442 ? -12.468 8.683 -4.353 1.00 94.25 442 TYR A N 1
ATOM 3536 C CA . TYR A 1 442 ? -13.824 8.955 -4.853 1.00 94.25 442 TYR A CA 1
ATOM 3537 C C . TYR A 1 442 ? -13.934 8.952 -6.380 1.00 94.25 442 TYR A C 1
ATOM 3539 O O . TYR A 1 442 ? -12.920 9.184 -7.094 1.00 94.25 442 TYR A O 1
#

Secondary structure (DSSP, 8-state):
-----------------------------TT--HHHHHHHHHHHHHHT--TTS-HHHHHHHHHHHHTEEE-SPPEEEEETTEEEEEEEEEEETTS--EEEEEEESSTT-----TT--TT---S----------S-------------------------------STTS-----SS-SEE--GGG-SEE-TTGGGSPP-B-SPPHHHHHHHHHHH--------SS----S-HHHHHHHHHHHHIIIIIS-PPPPEEE-TTT--EEESS-HHHHHHHHHHHHHH-TTTS-EEEEEE-TTT-PEEE--HHHHHHHHHS---SEEEE-SS-TT-EEEE-S-SS----EEEEESS--TTHHHHHHHHHHHT-SEEEEEEEEETTEEEEEEEEEEEEEEEEEETTEEEEEEE-SB-S--TTPPP-SS---SEEEEEGGGEEEEEEE-